Protein AF-0000000071592543 (afdb_homodimer)

Foldseek 3Di:
DDPVVVVVVVVVVVVVVVVVVVVVVVVCCVVCCCVLVVVVPVPPWDKAWWWFFKAWLVLHTQEIETAIWTADPVRDIDHDPPDDFHALVVVCVRCLVVLVLDDQDAHAYEYEHEQCNQLDPCNLVSLVVVPVSNPPYAYEYEYEQVPHDPDDDLVSNLVSLVVSVVVVYAYEYPAQAQAVVSVVRCVSPLLSHAEYEYEVVRADDPDPVDDTNHHPLNVLVSCVVSNHQYEYEADDDDVSSVVCVVSVRTMYYHVVSHDTDRSVPVVVVVVVVD/DDPVVVVVVVVVVVVVVVVVVVVVVVVVCVVVCCVQVVVVPVPPWDKAWWWFFKAWLVLHTQEIETAIWTADPVRDIDHDPPDDFHALVVVCVRCLVVLVLDDQDAHAYEYEHEQCNQLDPCNLVSLVVVPVSNPPYAYEYEYEQVPHDPDHDLVSNLVSLVVSVVVVYAYEYPAQAQAVVSVVRCVSPLLSHAEYEYEVVRADDPDPVDDTNHHPLNVLVSCVVSNHQYEYEADDDDVSSVVCVVSVRTMYYHVVSHDTDRSVPVVVVVVVVD

Organism: Lactiplantibacillus plantarum (strain ATCC BAA-793 / NCIMB 8826 / WCFS1) (NCBI:txid220668)

InterPro domains:
  IPR001633 EAL domain [PF00563] (40-260)
  IPR001633 EAL domain [PS50883] (29-274)
  IPR001633 EAL domain [SM00052] (28-265)
  IPR035919 EAL domain superfamily [G3DSA:3.20.20.450] (32-262)
  IPR035919 EAL domain superfamily [SSF141868] (46-265)

Solvent-accessible surface area (backbone atoms only — not comparable to full-atom values): 29756 Å² total; per-residue (Å²): 132,56,73,66,58,52,50,54,50,50,49,50,49,50,48,50,50,49,52,51,49,51,49,50,50,49,49,50,49,49,50,46,44,48,56,53,41,41,65,67,60,57,68,77,65,52,64,43,50,24,38,29,60,26,22,37,79,84,64,49,76,52,29,33,35,51,39,69,27,25,51,43,94,85,66,47,73,40,73,57,64,96,63,72,84,67,52,64,68,57,50,50,60,48,40,51,63,46,48,71,41,51,79,94,48,78,32,35,40,32,39,72,49,51,67,72,45,52,59,34,86,59,30,61,56,51,51,54,50,49,46,69,60,42,64,65,28,42,43,28,42,29,34,50,67,91,75,50,65,93,76,72,63,62,66,59,43,50,50,46,51,53,56,43,36,72,76,61,40,40,34,28,41,37,71,40,56,25,46,64,65,46,52,65,68,41,59,90,44,52,89,69,35,44,32,41,30,35,35,40,73,53,69,58,71,90,47,88,86,61,77,56,38,39,53,68,49,27,55,52,49,53,23,59,76,58,68,25,48,54,30,45,30,60,30,66,50,66,68,49,49,49,50,33,56,76,69,67,47,46,34,38,28,25,60,67,81,38,62,71,37,50,42,76,61,52,66,57,53,64,59,62,80,94,132,56,72,66,58,51,50,53,48,49,49,50,50,50,47,50,51,48,51,51,49,51,50,50,51,49,49,49,49,48,50,46,45,47,56,53,41,42,64,68,61,56,68,75,65,50,66,44,50,26,38,27,59,26,22,37,80,84,64,48,76,52,28,35,35,50,40,68,27,25,51,45,95,87,67,47,75,40,73,56,65,96,63,74,84,68,54,63,68,56,50,50,59,48,41,52,63,45,49,71,40,50,80,93,47,77,31,36,40,32,40,73,49,50,67,73,44,51,60,34,87,59,31,62,55,49,50,54,52,49,46,69,61,41,64,64,29,41,44,30,40,29,33,51,66,91,74,48,66,94,75,72,62,63,67,59,43,50,48,45,51,54,56,41,35,71,77,60,41,40,36,27,41,39,70,41,57,24,44,65,63,47,52,67,68,41,59,91,43,53,90,70,36,44,30,40,29,35,35,40,74,53,68,59,71,89,47,86,85,60,78,56,37,38,53,70,49,28,54,52,50,54,22,59,77,58,68,26,47,53,29,43,28,61,31,65,48,68,68,50,50,50,50,33,56,76,70,65,46,48,34,38,28,24,62,67,81,40,62,71,37,52,43,76,61,50,65,57,53,62,60,61,80,96

Nearest PDB structures (foldseek):
  4kie-assembly1_A  TM=7.620E-01  e=1.422E-13  Escherichia coli K-12
  5mfu-assembly1_A  TM=6.963E-01  e=1.934E-13  Pseudomonas aeruginosa
  4rnh-assembly1_A-2  TM=7.567E-01  e=3.938E-12  Pseudomonas aeruginosa PAO1
  5mkg-assembly2_B  TM=6.985E-01  e=1.565E-12  Pseudomonas aeruginosa
  2r6o-assembly1_B  TM=6.914E-01  e=4.333E-11  Thiobacillus denitrificans ATCC 25259

Secondary structure (DSSP, 8-state):
--HHHHHHHHHHHHHHHHHHHHHHHHHHHHHHHHHHHHHHH-TTS-EEEEEEEEE-TTS-EEEEEEEEEEE-TTS-EEPPPSPPPPPHHHHHHHHHHHHHTS--SS-EEEEE--HHHHHSTTHHHHHHHHHHHHTTSEEEEEE-GGG--SS--HHHHHHHHHHHHHTT-EEEEEEE-SSHHHHHHHGGGGGG-SEEEEEGGGT--SSTTPPPSS-HHHHHHHHHHTT-EEEEE---SHHHHHHHHHTT--EE-STTT---B-HHHHHHHHHH--/--HHHHHHHHHHHHHHHHHHHHHHHHHHHHHHHHHHHHHHH-TTS-EEEEEEEEE-TTS-EEEEEEEEEEE-TTS-EEPPPS-----HHHHHHHHHHHHHTS--SS-EEEEE--HHHHHSTTHHHHHHHHHHHHTTSEEEEEE-GGG--SS--HHHHHHHHHHHHHTT-EEEEEEE-SSHHHHHHHGGGGGG-SEEEEEGGGT--SSTTPPPSS-HHHHHHHHHHTT-EEEEE---SHHHHHHHHHTT--EE-STTT---B-HHHHHHHHHH--

Radius of gyration: 33.09 Å; Cα contacts (8 Å, |Δi|>4): 807; chains: 2; bounding box: 71×94×98 Å

pLDDT: mean 87.19, std 15.17, range [35.09, 98.81]

Sequence (548 aa):
MSLAQLEIGLLWLTGSIAVIFILTIGTYYWYSRKRSNNYLENDDFNLRYFIQKQVDFRGRTTGYECLLRQQNTDGSWSLPPQLDSLPLQRVIFLLEDTFKALPDEAITLSINLEYEQIISPEFRYFVRWAIANIEPMHLAIEYTPQYQPRRINKRLFRRRIREARGYGMQFGIDNVGASLANLKNIQWLLKDIDTLKCSMRSFRKEDPSVWLDLNLQFWNQLSKENNIDLILMGIENEADEQLAEQLQISIRQGYLFGHPINPQQSTTKENHDAMSLAQLEIGLLWLTGSIAVIFILTIGTYYWYSRKRSNNYLENDDFNLRYFIQKQVDFRGRTTGYECLLRQQNTDGSWSLPPQLDSLPLQRVIFLLEDTFKALPDEAITLSINLEYEQIISPEFRYFVRWAIANIEPMHLAIEYTPQYQPRRINKRLFRRRIREARGYGMQFGIDNVGASLANLKNIQWLLKDIDTLKCSMRSFRKEDPSVWLDLNLQFWNQLSKENNIDLILMGIENEADEQLAEQLQISIRQGYLFGHPINPQQSTTKENHDA

Structure (mmCIF, N/CA/C/O backbone):
data_AF-0000000071592543-model_v1
#
loop_
_entity.id
_entity.type
_entity.pdbx_description
1 polymer 'Diguanylate cyclase/phosphodiesterase, EAL domain'
#
loop_
_atom_site.group_PDB
_atom_site.id
_atom_site.type_symbol
_atom_site.label_atom_id
_atom_site.label_alt_id
_atom_site.label_comp_id
_atom_site.label_asym_id
_atom_site.label_entity_id
_atom_site.label_seq_id
_atom_site.pdbx_PDB_ins_code
_atom_site.Cartn_x
_atom_site.Cartn_y
_atom_site.Cartn_z
_atom_site.occupancy
_atom_site.B_iso_or_equiv
_atom_site.auth_seq_id
_atom_site.auth_comp_id
_atom_site.auth_asym_id
_atom_site.auth_atom_id
_atom_site.pdbx_PDB_model_num
ATOM 1 N N . MET A 1 1 ? 34.406 -14.797 55.969 1 56.31 1 MET A N 1
ATOM 2 C CA . MET A 1 1 ? 33.844 -13.445 55.906 1 56.31 1 MET A CA 1
ATOM 3 C C . MET A 1 1 ? 32.594 -13.328 56.781 1 56.31 1 MET A C 1
ATOM 5 O O . MET A 1 1 ? 31.656 -14.117 56.625 1 56.31 1 MET A O 1
ATOM 9 N N . SER A 1 2 ? 32.625 -12.641 57.875 1 66.94 2 SER A N 1
ATOM 10 C CA . SER A 1 2 ? 31.547 -12.648 58.875 1 66.94 2 SER A CA 1
ATOM 11 C C . SER A 1 2 ? 30.312 -11.914 58.344 1 66.94 2 SER A C 1
ATOM 13 O O . SER A 1 2 ? 30.406 -11.102 57.438 1 66.94 2 SER A O 1
ATOM 15 N N . LEU A 1 3 ? 29.203 -12.328 58.781 1 74.31 3 LEU A N 1
ATOM 16 C CA . LEU A 1 3 ? 27.891 -11.789 58.438 1 74.31 3 LEU A CA 1
ATOM 17 C C . LEU A 1 3 ? 27.875 -10.273 58.594 1 74.31 3 LEU A C 1
ATOM 19 O O . LEU A 1 3 ? 27.266 -9.57 57.781 1 74.31 3 LEU A O 1
ATOM 23 N N . ALA A 1 4 ? 28.688 -9.75 59.469 1 75.94 4 ALA A N 1
ATOM 24 C CA . ALA A 1 4 ? 28.734 -8.32 59.75 1 75.94 4 ALA A CA 1
ATOM 25 C C . ALA A 1 4 ? 29.516 -7.578 58.656 1 75.94 4 ALA A C 1
ATOM 27 O O . ALA A 1 4 ? 29.109 -6.484 58.25 1 75.94 4 ALA A O 1
ATOM 28 N N . GLN A 1 5 ? 30.5 -8.203 58.125 1 77.5 5 GLN A N 1
ATOM 29 C CA . GLN A 1 5 ? 31.281 -7.621 57.031 1 77.5 5 GLN A CA 1
ATOM 30 C C . GLN A 1 5 ? 30.484 -7.582 55.75 1 77.5 5 GLN A C 1
ATOM 32 O O . GLN A 1 5 ? 30.562 -6.609 55 1 77.5 5 GLN A O 1
ATOM 37 N N . LEU A 1 6 ? 29.641 -8.523 55.594 1 76.62 6 LEU A N 1
ATOM 38 C CA . LEU A 1 6 ? 28.781 -8.602 54.406 1 76.62 6 LEU A CA 1
ATOM 39 C C . LEU A 1 6 ? 27.719 -7.512 54.438 1 76.62 6 LEU A C 1
ATOM 41 O O . LEU A 1 6 ? 27.406 -6.902 53.438 1 76.62 6 LEU A O 1
ATOM 45 N N . GLU A 1 7 ? 27.328 -7.312 55.75 1 74.75 7 GLU A N 1
ATOM 46 C CA . GLU A 1 7 ? 26.297 -6.293 55.938 1 74.75 7 GLU A CA 1
ATOM 47 C C . GLU A 1 7 ? 26.844 -4.898 55.625 1 74.75 7 GLU A C 1
ATOM 49 O O . GLU A 1 7 ? 26.188 -4.098 54.969 1 74.75 7 GLU A O 1
ATOM 54 N N . ILE A 1 8 ? 28 -4.652 56.031 1 77.38 8 ILE A N 1
ATOM 55 C CA . ILE A 1 8 ? 28.625 -3.35 55.844 1 77.38 8 ILE A CA 1
ATOM 56 C C . ILE A 1 8 ? 28.984 -3.178 54.344 1 77.38 8 ILE A C 1
ATOM 58 O O . ILE A 1 8 ? 28.812 -2.1 53.781 1 77.38 8 ILE A O 1
ATOM 62 N N . GLY A 1 9 ? 29.344 -4.27 53.719 1 78.81 9 GLY A N 1
ATOM 63 C CA . GLY A 1 9 ? 29.625 -4.254 52.312 1 78.81 9 GLY A CA 1
ATOM 64 C C . GLY A 1 9 ? 28.406 -3.961 51.469 1 78.81 9 GLY A C 1
ATOM 65 O O . GLY A 1 9 ? 28.469 -3.18 50.5 1 78.81 9 GLY A O 1
ATOM 66 N N . LEU A 1 10 ? 27.328 -4.527 51.969 1 77.44 10 LEU A N 1
ATOM 67 C CA . LEU A 1 10 ? 26.078 -4.344 51.281 1 77.44 10 LEU A CA 1
ATOM 68 C C . LEU A 1 10 ? 25.562 -2.92 51.438 1 77.44 10 LEU A C 1
ATOM 70 O O . LEU A 1 10 ? 25 -2.344 50.5 1 77.44 10 LEU A O 1
ATOM 74 N N . LEU A 1 11 ? 25.875 -2.371 52.594 1 75.62 11 LEU A N 1
ATOM 75 C CA . LEU A 1 11 ? 25.453 -0.997 52.844 1 75.62 11 LEU A CA 1
ATOM 76 C C . LEU A 1 11 ? 26.25 -0.015 52 1 75.62 11 LEU A C 1
ATOM 78 O O . LEU A 1 11 ? 25.688 0.936 51.438 1 75.62 11 LEU A O 1
ATOM 82 N N . TRP A 1 12 ? 27.531 -0.325 51.844 1 80.62 12 TRP A N 1
ATOM 83 C CA . TRP A 1 12 ? 28.375 0.53 51.031 1 80.62 12 TRP A CA 1
ATOM 84 C C . TRP A 1 12 ? 28 0.392 49.562 1 80.62 12 TRP A C 1
ATOM 86 O O . TRP A 1 12 ? 27.984 1.381 48.812 1 80.62 12 TRP A O 1
ATOM 96 N N . LEU A 1 13 ? 27.609 -0.84 49.156 1 78.5 13 LEU A N 1
ATOM 97 C CA . LEU A 1 13 ? 27.203 -1.074 47.781 1 78.5 13 LEU A CA 1
ATOM 98 C C . LEU A 1 13 ? 25.891 -0.349 47.5 1 78.5 13 LEU A C 1
ATOM 100 O O . LEU A 1 13 ? 25.75 0.268 46.438 1 78.5 13 LEU A O 1
ATOM 104 N N . THR A 1 14 ? 25.062 -0.427 48.531 1 76.62 14 THR A N 1
ATOM 105 C CA . THR A 1 14 ? 23.781 0.266 48.375 1 76.62 14 THR A CA 1
ATOM 106 C C . THR A 1 14 ? 23.984 1.777 48.312 1 76.62 14 THR A C 1
ATOM 108 O O . THR A 1 14 ? 23.359 2.475 47.531 1 76.62 14 THR A O 1
ATOM 111 N N . GLY A 1 15 ? 24.906 2.215 49.156 1 78.5 15 GLY A N 1
ATOM 112 C CA . GLY A 1 15 ? 25.234 3.633 49.156 1 78.5 15 GLY A CA 1
ATOM 113 C C . GLY A 1 15 ? 25.844 4.113 47.844 1 78.5 15 GLY A C 1
ATOM 114 O O . GLY A 1 15 ? 25.469 5.164 47.312 1 78.5 15 GLY A O 1
ATOM 115 N N . SER A 1 16 ? 26.688 3.293 47.312 1 80.75 16 SER A N 1
ATOM 116 C CA . SER A 1 16 ? 27.359 3.645 46.062 1 80.75 16 SER A CA 1
ATOM 117 C C . SER A 1 16 ? 26.375 3.633 44.906 1 80.75 16 SER A C 1
ATOM 119 O O . SER A 1 16 ? 26.422 4.508 44.031 1 80.75 16 SER A O 1
ATOM 121 N N . ILE A 1 17 ? 25.453 2.684 44.969 1 79.31 17 ILE A N 1
ATOM 122 C CA . ILE A 1 17 ? 24.453 2.596 43.906 1 79.31 17 ILE A CA 1
ATOM 123 C C . ILE A 1 17 ? 23.516 3.799 43.969 1 79.31 17 ILE A C 1
ATOM 125 O O . ILE A 1 17 ? 23.156 4.383 42.938 1 79.31 17 ILE A O 1
ATOM 129 N N . ALA A 1 18 ? 23.234 4.199 45.25 1 76.56 18 ALA A N 1
ATOM 130 C CA . ALA A 1 18 ? 22.375 5.352 45.469 1 76.56 18 ALA A CA 1
ATOM 131 C C . ALA A 1 18 ? 23.031 6.637 44.969 1 76.56 18 ALA A C 1
ATOM 133 O O . ALA A 1 18 ? 22.391 7.457 44.312 1 76.56 18 ALA A O 1
ATOM 134 N N . VAL A 1 19 ? 24.312 6.75 45.219 1 79 19 VAL A N 1
ATOM 135 C CA . VAL A 1 19 ? 25.062 7.93 44.781 1 79 19 VAL A CA 1
ATOM 136 C C . VAL A 1 19 ? 25.156 7.949 43.25 1 79 19 VAL A C 1
ATOM 138 O O . VAL A 1 19 ? 24.953 8.992 42.625 1 79 19 VAL A O 1
ATOM 141 N N . ILE A 1 20 ? 25.359 6.812 42.688 1 78.81 20 ILE A N 1
ATOM 142 C CA . ILE A 1 20 ? 25.438 6.711 41.219 1 78.81 20 ILE A CA 1
ATOM 143 C C . ILE A 1 20 ? 24.078 7.043 40.594 1 78.81 20 ILE A C 1
ATOM 145 O O . ILE A 1 20 ? 24.016 7.758 39.594 1 78.81 20 ILE A O 1
ATOM 149 N N . PHE A 1 21 ? 23.031 6.602 41.281 1 77.56 21 PHE A N 1
ATOM 150 C CA . PHE A 1 21 ? 21.672 6.875 40.812 1 77.56 21 PHE A CA 1
ATOM 151 C C . PHE A 1 21 ? 21.359 8.367 40.906 1 77.56 21 PHE A C 1
ATOM 153 O O . PHE A 1 21 ? 20.797 8.945 39.969 1 77.56 21 PHE A O 1
ATOM 160 N N . ILE A 1 22 ? 21.75 8.953 41.938 1 77.25 22 ILE A N 1
ATOM 161 C CA . ILE A 1 22 ? 21.5 10.375 42.156 1 77.25 22 ILE A CA 1
ATOM 162 C C . ILE A 1 22 ? 22.328 11.203 41.188 1 77.25 22 ILE A C 1
ATOM 164 O O . ILE A 1 22 ? 21.828 12.164 40.594 1 77.25 22 ILE A O 1
ATOM 168 N N . LEU A 1 23 ? 23.469 10.781 40.875 1 76.81 23 LEU A N 1
ATOM 169 C CA . LEU A 1 23 ? 24.328 11.484 39.938 1 76.81 23 LEU A CA 1
ATOM 170 C C . LEU A 1 23 ? 23.797 11.344 38.5 1 76.81 23 LEU A C 1
ATOM 172 O O . LEU A 1 23 ? 23.828 12.305 37.75 1 76.81 23 LEU A O 1
ATOM 176 N N . THR A 1 24 ? 23.266 10.18 38.219 1 76.81 24 THR A N 1
ATOM 177 C CA . THR A 1 24 ? 22.703 9.969 36.906 1 76.81 24 THR A CA 1
ATOM 178 C C . THR A 1 24 ? 21.438 10.805 36.719 1 76.81 24 THR A C 1
ATOM 180 O O . THR A 1 24 ? 21.234 11.398 35.656 1 76.81 24 THR A O 1
ATOM 183 N N . ILE A 1 25 ? 20.625 10.883 37.688 1 72.19 25 ILE A N 1
ATOM 184 C CA . ILE A 1 25 ? 19.422 11.695 37.656 1 72.19 25 ILE A CA 1
ATOM 185 C C . ILE A 1 25 ? 19.797 13.172 37.562 1 72.19 25 ILE A C 1
ATOM 187 O O . ILE A 1 25 ? 19.203 13.914 36.75 1 72.19 25 ILE A O 1
ATOM 191 N N . GLY A 1 26 ? 20.703 13.609 38.25 1 70.25 26 GLY A N 1
ATOM 192 C CA . GLY A 1 26 ? 21.172 14.992 38.219 1 70.25 26 GLY A CA 1
ATOM 193 C C . GLY A 1 26 ? 21.75 15.383 36.875 1 70.25 26 GLY A C 1
ATOM 194 O O . GLY A 1 26 ? 21.438 16.453 36.344 1 70.25 26 GLY A O 1
ATOM 195 N N . THR A 1 27 ? 22.516 14.508 36.344 1 70.25 27 THR A N 1
ATOM 196 C CA . THR A 1 27 ? 23.109 14.773 35.031 1 70.25 27 THR A CA 1
ATOM 197 C C . THR A 1 27 ? 22.047 14.789 33.938 1 70.25 27 THR A C 1
ATOM 199 O O . THR A 1 27 ? 22.078 15.633 33.031 1 70.25 27 THR A O 1
ATOM 202 N N . TYR A 1 28 ? 21.156 13.859 34.031 1 63.88 28 TYR A N 1
ATOM 203 C CA . TYR A 1 28 ? 20.062 13.82 33.094 1 63.88 28 TYR A CA 1
ATOM 204 C C . TYR A 1 28 ? 19.188 15.07 33.188 1 63.88 28 TYR A C 1
ATOM 206 O O . TYR A 1 28 ? 18.797 15.656 32.188 1 63.88 28 TYR A O 1
ATOM 214 N N . TYR A 1 29 ? 18.859 15.406 34.406 1 59.34 29 TYR A N 1
ATOM 215 C CA . TYR A 1 29 ? 18.109 16.625 34.688 1 59.34 29 TYR A CA 1
ATOM 216 C C . TYR A 1 29 ? 18.859 17.859 34.188 1 59.34 29 TYR A C 1
ATOM 218 O O . TYR A 1 29 ? 18.281 18.734 33.562 1 59.34 29 TYR A O 1
ATOM 226 N N . TRP A 1 30 ? 20.094 17.906 34.5 1 57.22 30 TRP A N 1
ATOM 227 C CA . TRP A 1 30 ? 20.938 19.031 34.062 1 57.22 30 TRP A CA 1
ATOM 228 C C . TRP A 1 30 ? 21.047 19.062 32.562 1 57.22 30 TRP A C 1
ATOM 230 O O . TRP A 1 30 ? 20.922 20.125 31.938 1 57.22 30 TRP A O 1
ATOM 240 N N . TYR A 1 31 ? 21.25 17.953 32 1 55.41 31 TYR A N 1
ATOM 241 C CA . TYR A 1 31 ? 21.328 17.844 30.547 1 55.41 31 TYR A CA 1
ATOM 242 C C . TYR A 1 31 ? 19.984 18.156 29.906 1 55.41 31 TYR A C 1
ATOM 244 O O . TYR A 1 31 ? 19.938 18.859 28.891 1 55.41 31 TYR A O 1
ATOM 252 N N . SER A 1 32 ? 18.938 17.672 30.531 1 51.47 32 SER A N 1
ATOM 253 C CA . SER A 1 32 ? 17.594 17.953 30.031 1 51.47 32 SER A CA 1
ATOM 254 C C . SER A 1 32 ? 17.25 19.438 30.172 1 51.47 32 SER A C 1
ATOM 256 O O . SER A 1 32 ? 16.688 20.031 29.266 1 51.47 32 SER A O 1
ATOM 258 N N . ARG A 1 33 ? 17.531 19.922 31.312 1 49.75 33 ARG A N 1
ATOM 259 C CA . ARG A 1 33 ? 17.266 21.344 31.547 1 49.75 33 ARG A CA 1
ATOM 260 C C . ARG A 1 33 ? 18.156 22.219 30.672 1 49.75 33 ARG A C 1
ATOM 262 O O . ARG A 1 33 ? 17.719 23.234 30.141 1 49.75 33 ARG A O 1
ATOM 269 N N . LYS A 1 34 ? 19.359 21.891 30.578 1 46.66 34 LYS A N 1
ATOM 270 C CA . LYS A 1 34 ? 20.25 22.641 29.688 1 46.66 34 LYS A CA 1
ATOM 271 C C . LYS A 1 34 ? 19.797 22.516 28.234 1 46.66 34 LYS A C 1
ATOM 273 O O . LYS A 1 34 ? 19.828 23.484 27.469 1 46.66 34 LYS A O 1
ATOM 278 N N . ARG A 1 35 ? 19.438 21.375 27.922 1 44.69 35 ARG A N 1
ATOM 279 C CA . ARG A 1 35 ? 18.922 21.203 26.578 1 44.69 35 ARG A CA 1
ATOM 280 C C . ARG A 1 35 ? 17.578 21.906 26.406 1 44.69 35 ARG A C 1
ATOM 282 O O . ARG A 1 35 ? 17.312 22.484 25.359 1 44.69 35 ARG A O 1
ATOM 289 N N . SER A 1 36 ? 16.75 21.719 27.422 1 45.38 36 SER A N 1
ATOM 290 C CA . SER A 1 36 ? 15.477 22.438 27.406 1 45.38 36 SER A CA 1
ATOM 291 C C . SER A 1 36 ? 15.688 23.938 27.5 1 45.38 36 SER A C 1
ATOM 293 O O . SER A 1 36 ? 15.047 24.703 26.766 1 45.38 36 SER A O 1
ATOM 295 N N . ASN A 1 37 ? 16.562 24.344 28.422 1 44.31 37 ASN A N 1
ATOM 296 C CA . ASN A 1 37 ? 16.828 25.766 28.641 1 44.31 37 ASN A CA 1
ATOM 297 C C . ASN A 1 37 ? 17.641 26.359 27.5 1 44.31 37 ASN A C 1
ATOM 299 O O . ASN A 1 37 ? 17.516 27.547 27.219 1 44.31 37 ASN A O 1
ATOM 303 N N . ASN A 1 38 ? 18.469 25.578 26.969 1 44.16 38 ASN A N 1
ATOM 304 C CA . ASN A 1 38 ? 19.266 26.172 25.891 1 44.16 38 ASN A CA 1
ATOM 305 C C . ASN A 1 38 ? 18.391 26.562 24.703 1 44.16 38 ASN A C 1
ATOM 307 O O . ASN A 1 38 ? 18.672 27.562 24.047 1 44.16 38 ASN A O 1
ATOM 311 N N . TYR A 1 39 ? 17.375 25.859 24.438 1 45.12 39 TYR A N 1
ATOM 312 C CA . TYR A 1 39 ? 16.5 26.297 23.359 1 45.12 39 TYR A CA 1
ATOM 313 C C . TYR A 1 39 ? 15.703 27.531 23.766 1 45.12 39 TYR A C 1
ATOM 315 O O . TYR A 1 39 ? 15.32 28.344 22.922 1 45.12 39 TYR A O 1
ATOM 323 N N . LEU A 1 40 ? 15.375 27.641 25.109 1 44.72 40 LEU A N 1
ATOM 324 C CA . LEU A 1 40 ? 14.727 28.859 25.594 1 44.72 40 LEU A CA 1
ATOM 325 C C . LEU A 1 40 ? 15.703 30.031 25.578 1 44.72 40 LEU A C 1
ATOM 327 O O . LEU A 1 40 ? 15.297 31.172 25.359 1 44.72 40 LEU A O 1
ATOM 331 N N . GLU A 1 41 ? 16.922 29.781 26.062 1 42.56 41 GLU A N 1
ATOM 332 C CA . GLU A 1 41 ? 17.891 30.844 26.25 1 42.56 41 GLU A CA 1
ATOM 333 C C . GLU A 1 41 ? 18.625 31.156 24.953 1 42.56 41 GLU A C 1
ATOM 335 O O . GLU A 1 41 ? 19.297 32.188 24.844 1 42.56 41 GLU A O 1
ATOM 340 N N . ASN A 1 42 ? 18.953 30.156 24.203 1 45.22 42 ASN A N 1
ATOM 341 C CA . ASN A 1 42 ? 19.641 30.672 23.031 1 45.22 42 ASN A CA 1
ATOM 342 C C . ASN A 1 42 ? 18.719 31.531 22.156 1 45.22 42 ASN A C 1
ATOM 344 O O . ASN A 1 42 ? 17.984 31 21.328 1 45.22 42 ASN A O 1
ATOM 348 N N . ASP A 1 43 ? 18.25 32.625 22.625 1 50.03 43 ASP A N 1
ATOM 349 C CA . ASP A 1 43 ? 17.609 33.875 22.203 1 50.03 43 ASP A CA 1
ATOM 350 C C . ASP A 1 43 ? 17.938 34.188 20.75 1 50.03 43 ASP A C 1
ATOM 352 O O . ASP A 1 43 ? 17.5 35.219 20.234 1 50.03 43 ASP A O 1
ATOM 356 N N . ASP A 1 44 ? 18.812 33.531 20.188 1 55.53 44 ASP A N 1
ATOM 357 C CA . ASP A 1 44 ? 19.422 34.125 19 1 55.53 44 ASP A CA 1
ATOM 358 C C . ASP A 1 44 ? 18.547 33.906 17.766 1 55.53 44 ASP A C 1
ATOM 360 O O . ASP A 1 44 ? 18.75 34.562 16.75 1 55.53 44 ASP A O 1
ATOM 364 N N . PHE A 1 45 ? 17.609 32.875 17.812 1 68.88 45 PHE A N 1
ATOM 365 C CA . PHE A 1 45 ? 16.859 32.812 16.562 1 68.88 45 PHE A CA 1
ATOM 366 C C . PHE A 1 45 ? 15.477 33.438 16.75 1 68.88 45 PHE A C 1
ATOM 368 O O . PHE A 1 45 ? 14.781 33.125 17.719 1 68.88 45 PHE A O 1
ATOM 375 N N . ASN A 1 46 ? 15.344 34.5 16.094 1 85.19 46 ASN A N 1
ATOM 376 C CA . ASN A 1 46 ? 14.008 35.094 16.047 1 85.19 46 ASN A CA 1
ATOM 377 C C . ASN A 1 46 ? 13.031 34.188 15.289 1 85.19 46 ASN A C 1
ATOM 379 O O . ASN A 1 46 ? 13.109 34.062 14.062 1 85.19 46 ASN A O 1
ATOM 383 N N . LEU A 1 47 ? 12.258 33.406 16.125 1 90.69 47 LEU A N 1
ATOM 384 C CA . LEU A 1 47 ? 11.273 32.5 15.57 1 90.69 47 LEU A CA 1
ATOM 385 C C . LEU A 1 47 ? 9.859 33.062 15.695 1 90.69 47 LEU A C 1
ATOM 387 O O . LEU A 1 47 ? 9.539 33.719 16.688 1 90.69 47 LEU A O 1
ATOM 391 N N . ARG A 1 48 ? 9.062 32.781 14.656 1 92.25 48 ARG A N 1
ATOM 392 C CA . ARG A 1 48 ? 7.656 33.188 14.672 1 92.25 48 ARG A CA 1
ATOM 393 C C . ARG A 1 48 ? 6.805 32.219 13.852 1 92.25 48 ARG A C 1
ATOM 395 O O . ARG A 1 48 ? 7.273 31.656 12.852 1 92.25 48 ARG A O 1
ATOM 402 N N . TYR A 1 49 ? 5.574 32.125 14.289 1 94.88 49 TYR A N 1
ATOM 403 C CA . TYR A 1 49 ? 4.656 31.312 13.484 1 94.88 49 TYR A CA 1
ATOM 404 C C . TYR A 1 49 ? 3.943 32.156 12.445 1 94.88 49 TYR A C 1
ATOM 406 O O . TYR A 1 49 ? 3.436 33.25 12.766 1 94.88 49 TYR A O 1
ATOM 414 N N . PHE A 1 50 ? 3.986 31.703 11.25 1 95.25 50 PHE A N 1
ATOM 415 C CA . PHE A 1 50 ? 3.125 32.188 10.172 1 95.25 50 PHE A CA 1
ATOM 416 C C . PHE A 1 50 ? 1.919 31.266 10 1 95.25 50 PHE A C 1
ATOM 418 O O . PHE A 1 50 ? 1.86 30.188 10.594 1 95.25 50 PHE A O 1
ATOM 425 N N . ILE A 1 51 ? 0.925 31.766 9.258 1 96.44 51 ILE A N 1
ATOM 426 C CA . ILE A 1 51 ? -0.221 30.922 8.977 1 96.44 51 ILE A CA 1
ATOM 427 C C . ILE A 1 51 ? -0.462 30.859 7.465 1 96.44 51 ILE A C 1
ATOM 429 O O . ILE A 1 51 ? -0.219 31.844 6.754 1 96.44 51 ILE A O 1
ATOM 433 N N . GLN A 1 52 ? -0.894 29.719 7.059 1 96.44 52 GLN A N 1
ATOM 434 C CA . GLN A 1 52 ? -1.269 29.547 5.66 1 96.44 52 GLN A CA 1
ATOM 435 C C . GLN A 1 52 ? -2.65 28.922 5.535 1 96.44 52 GLN A C 1
ATOM 437 O O . GLN A 1 52 ? -2.959 27.953 6.234 1 96.44 52 GLN A O 1
ATOM 442 N N . LYS A 1 53 ? -3.457 29.422 4.699 1 96.88 53 LYS A N 1
ATOM 443 C CA . LYS A 1 53 ? -4.84 28.953 4.602 1 96.88 53 LYS A CA 1
ATOM 444 C C . LYS A 1 53 ? -4.938 27.656 3.811 1 96.88 53 LYS A C 1
ATOM 446 O O . LYS A 1 53 ? -4.145 27.422 2.898 1 96.88 53 LYS A O 1
ATOM 451 N N . GLN A 1 54 ? -5.812 26.844 4.09 1 97.44 54 GLN A N 1
ATOM 452 C CA . GLN A 1 54 ? -6.32 25.688 3.348 1 97.44 54 GLN A CA 1
ATOM 453 C C . GLN A 1 54 ? -7.723 25.953 2.809 1 97.44 54 GLN A C 1
ATOM 455 O O . GLN A 1 54 ? -8.555 26.562 3.492 1 97.44 54 GLN A O 1
ATOM 460 N N . VAL A 1 55 ? -7.938 25.484 1.582 1 97.69 55 VAL A N 1
ATOM 461 C CA . VAL A 1 55 ? -9.211 25.844 0.971 1 97.69 55 VAL A CA 1
ATOM 462 C C . VAL A 1 55 ? -9.898 24.594 0.435 1 97.69 55 VAL A C 1
ATOM 464 O O . VAL A 1 55 ? -9.25 23.578 0.179 1 97.69 55 VAL A O 1
ATOM 467 N N . ASP A 1 56 ? -11.203 24.672 0.315 1 96.81 56 ASP A N 1
ATOM 468 C CA . ASP A 1 56 ? -11.938 23.594 -0.349 1 96.81 56 ASP A CA 1
ATOM 469 C C . ASP A 1 56 ? -11.945 23.781 -1.863 1 96.81 56 ASP A C 1
ATOM 471 O O . ASP A 1 56 ? -11.297 24.703 -2.381 1 96.81 56 ASP A O 1
ATOM 475 N N . PHE A 1 57 ? -12.617 22.906 -2.545 1 92.94 57 PHE A N 1
ATOM 476 C CA . PHE A 1 57 ? -12.594 22.891 -4.004 1 92.94 57 PHE A CA 1
ATOM 477 C C . PHE A 1 57 ? -13.25 24.156 -4.559 1 92.94 57 PHE A C 1
ATOM 479 O O . PHE A 1 57 ? -13.055 24.5 -5.727 1 92.94 57 PHE A O 1
ATOM 486 N N . ARG A 1 58 ? -14 24.906 -3.697 1 93.69 58 ARG A N 1
ATOM 487 C CA . ARG A 1 58 ? -14.648 26.141 -4.117 1 93.69 58 ARG A CA 1
ATOM 488 C C . ARG A 1 58 ? -13.789 27.344 -3.771 1 93.69 58 ARG A C 1
ATOM 490 O O . ARG A 1 58 ? -14.156 28.484 -4.09 1 93.69 58 ARG A O 1
ATOM 497 N N . GLY A 1 59 ? -12.781 27.141 -3.076 1 93.25 59 GLY A N 1
ATOM 498 C CA . GLY A 1 59 ? -11.898 28.234 -2.721 1 93.25 59 GLY A CA 1
ATOM 499 C C . GLY A 1 59 ? -12.188 28.812 -1.348 1 93.25 59 GLY A C 1
ATOM 500 O O . GLY A 1 59 ? -11.586 29.812 -0.95 1 93.25 59 GLY A O 1
ATOM 501 N N . ARG A 1 60 ? -13.086 28.219 -0.655 1 96.06 60 ARG A N 1
ATOM 502 C CA . ARG A 1 60 ? -13.398 28.703 0.687 1 96.06 60 ARG A CA 1
ATOM 503 C C . ARG A 1 60 ? -12.375 28.203 1.701 1 96.06 60 ARG A C 1
ATOM 505 O O . ARG A 1 60 ? -11.977 27.031 1.672 1 96.06 60 ARG A O 1
ATOM 512 N N . THR A 1 61 ? -12.039 29.078 2.611 1 97 61 THR A N 1
ATOM 513 C CA . THR A 1 61 ? -11.062 28.719 3.637 1 97 61 THR A CA 1
ATOM 514 C C . THR A 1 61 ? -11.664 27.734 4.629 1 97 61 THR A C 1
ATOM 516 O O . THR A 1 61 ? -12.734 27.969 5.188 1 97 61 THR A O 1
ATOM 519 N N . THR A 1 62 ? -10.961 26.625 4.805 1 97.19 62 THR A N 1
ATOM 520 C CA . THR A 1 62 ? -11.453 25.594 5.711 1 97.19 62 THR A CA 1
ATOM 521 C C . THR A 1 62 ? -10.547 25.484 6.938 1 97.19 62 THR A C 1
ATOM 523 O O . THR A 1 62 ? -10.93 24.875 7.938 1 97.19 62 THR A O 1
ATOM 526 N N . GLY A 1 63 ? -9.383 26.078 6.848 1 97.5 63 GLY A N 1
ATOM 527 C CA . GLY A 1 63 ? -8.453 26.031 7.973 1 97.5 63 GLY A CA 1
ATOM 528 C C . GLY A 1 63 ? -7.164 26.781 7.711 1 97.5 63 GLY A C 1
ATOM 529 O O . GLY A 1 63 ? -6.941 27.281 6.609 1 97.5 63 GLY A O 1
ATOM 530 N N . TYR A 1 64 ? -6.379 26.875 8.781 1 97.38 64 TYR A N 1
ATOM 531 C CA . TYR A 1 64 ? -5.035 27.438 8.719 1 97.38 64 TYR A CA 1
ATOM 532 C C . TYR A 1 64 ? -4.012 26.469 9.312 1 97.38 64 TYR A C 1
ATOM 534 O O . TYR A 1 64 ? -4.336 25.688 10.211 1 97.38 64 TYR A O 1
ATOM 542 N N . GLU A 1 65 ? -2.896 26.547 8.773 1 97.69 65 GLU A N 1
ATOM 543 C CA . GLU A 1 65 ? -1.763 25.828 9.344 1 97.69 65 GLU A CA 1
ATOM 544 C C . GLU A 1 65 ? -0.722 26.781 9.906 1 97.69 65 GLU A C 1
ATOM 546 O O . GLU A 1 65 ? -0.354 27.766 9.258 1 97.69 65 GLU A O 1
ATOM 551 N N . CYS A 1 66 ? -0.281 26.484 11.102 1 96.44 66 CYS A N 1
ATOM 552 C CA . CYS A 1 66 ? 0.824 27.25 11.672 1 96.44 66 CYS A CA 1
ATOM 553 C C . CYS A 1 66 ? 2.164 26.734 11.156 1 96.44 66 CYS A C 1
ATOM 555 O O . CYS A 1 66 ? 2.451 25.547 11.234 1 96.44 66 CYS A O 1
ATOM 557 N N . LEU A 1 67 ? 2.955 27.656 10.688 1 93.69 67 LEU A N 1
ATOM 558 C CA . LEU A 1 67 ? 4.262 27.328 10.141 1 93.69 67 LEU A CA 1
ATOM 559 C C . LEU A 1 67 ? 5.363 28.141 10.812 1 93.69 67 LEU A C 1
ATOM 561 O O . LEU A 1 67 ? 5.355 29.375 10.75 1 93.69 67 LEU A O 1
ATOM 565 N N . LEU A 1 68 ? 6.305 27.406 11.328 1 92.81 68 LEU A N 1
ATOM 566 C CA . LEU A 1 68 ? 7.398 28.078 12.016 1 92.81 68 LEU A CA 1
ATOM 567 C C . LEU A 1 68 ? 8.383 28.688 11.023 1 92.81 68 LEU A C 1
ATOM 569 O O . LEU A 1 68 ? 8.734 28.047 10.031 1 92.81 68 LEU A O 1
ATOM 573 N N . ARG A 1 69 ? 8.742 29.891 11.297 1 92.25 69 ARG A N 1
ATOM 574 C CA . ARG A 1 69 ? 9.734 30.594 10.484 1 92.25 69 ARG A CA 1
ATOM 575 C C . ARG A 1 69 ? 10.82 31.203 11.359 1 92.25 69 ARG A C 1
ATOM 577 O O . ARG A 1 69 ? 10.594 31.5 12.539 1 92.25 69 ARG A O 1
ATOM 584 N N . GLN A 1 70 ? 11.906 31.344 10.711 1 89.94 70 GLN A N 1
ATOM 585 C CA . GLN A 1 70 ? 13.023 32 11.367 1 89.94 70 GLN A CA 1
ATOM 586 C C . GLN A 1 70 ? 13.422 33.281 10.625 1 89.94 70 GLN A C 1
ATOM 588 O O . GLN A 1 70 ? 13.453 33.312 9.391 1 89.94 70 GLN A O 1
ATOM 593 N N . GLN A 1 71 ? 13.758 34.25 11.414 1 89.38 71 GLN A N 1
ATOM 594 C CA . GLN A 1 71 ? 14.156 35.5 10.805 1 89.38 71 GLN A CA 1
ATOM 595 C C . GLN A 1 71 ? 15.633 35.5 10.414 1 89.38 71 GLN A C 1
ATOM 597 O O . GLN A 1 71 ? 16.484 35.125 11.219 1 89.38 71 GLN A O 1
ATOM 602 N N . ASN A 1 72 ? 15.836 35.938 9.227 1 87.25 72 ASN A N 1
ATOM 603 C CA . ASN A 1 72 ? 17.203 36.062 8.742 1 87.25 72 ASN A CA 1
ATOM 604 C C . ASN A 1 72 ? 17.828 37.406 9.125 1 87.25 72 ASN A C 1
ATOM 606 O O . ASN A 1 72 ? 17.125 38.281 9.617 1 87.25 72 ASN A O 1
ATOM 610 N N . THR A 1 73 ? 19.094 37.5 8.836 1 86.12 73 THR A N 1
ATOM 611 C CA . THR A 1 73 ? 19.828 38.719 9.164 1 86.12 73 THR A CA 1
ATOM 612 C C . THR A 1 73 ? 19.297 39.906 8.367 1 86.12 73 THR A C 1
ATOM 614 O O . THR A 1 73 ? 19.328 41.062 8.844 1 86.12 73 THR A O 1
ATOM 617 N N . ASP A 1 74 ? 18.828 39.562 7.219 1 88.69 74 ASP A N 1
ATOM 618 C CA . ASP A 1 74 ? 18.344 40.656 6.348 1 88.69 74 ASP A CA 1
ATOM 619 C C . ASP A 1 74 ? 16.891 41 6.668 1 88.69 74 ASP A C 1
ATOM 621 O O . ASP A 1 74 ? 16.281 41.812 5.984 1 88.69 74 ASP A O 1
ATOM 625 N N . GLY A 1 75 ? 16.328 40.344 7.633 1 85.44 75 GLY A N 1
ATOM 626 C CA . GLY A 1 75 ? 14.961 40.656 8.047 1 85.44 75 GLY A CA 1
ATOM 627 C C . GLY A 1 75 ? 13.938 39.719 7.41 1 85.44 75 GLY A C 1
ATOM 628 O O . GLY A 1 75 ? 12.781 39.688 7.828 1 85.44 75 GLY A O 1
ATOM 629 N N . SER A 1 76 ? 14.414 39.062 6.445 1 87.19 76 SER A N 1
ATOM 630 C CA . SER A 1 76 ? 13.508 38.125 5.785 1 87.19 76 SER A CA 1
ATOM 631 C C . SER A 1 76 ? 13.266 36.875 6.645 1 87.19 76 SER A C 1
ATOM 633 O O . SER A 1 76 ? 13.969 36.656 7.637 1 87.19 76 SER A O 1
ATOM 635 N N . TRP A 1 77 ? 12.188 36.188 6.301 1 86.75 77 TRP A N 1
ATOM 636 C CA . TRP A 1 77 ? 11.82 35 7.066 1 86.75 77 TRP A CA 1
ATOM 637 C C . TRP A 1 77 ? 11.945 33.75 6.207 1 86.75 77 TRP A C 1
ATOM 639 O O . TRP A 1 77 ? 11.578 33.75 5.031 1 86.75 77 TRP A O 1
ATOM 649 N N . SER A 1 78 ? 12.508 32.719 6.875 1 86.25 78 SER A N 1
ATOM 650 C CA . SER A 1 78 ? 12.656 31.453 6.164 1 86.25 78 SER A CA 1
ATOM 651 C C . SER A 1 78 ? 12.398 30.266 7.09 1 86.25 78 SER A C 1
ATOM 653 O O . SER A 1 78 ? 12.195 30.453 8.297 1 86.25 78 SER A O 1
ATOM 655 N N . LEU A 1 79 ? 12.227 29.062 6.5 1 80.69 79 LEU A N 1
ATOM 656 C CA . LEU A 1 79 ? 12.109 27.859 7.301 1 80.69 79 LEU A CA 1
ATOM 657 C C . LEU A 1 79 ? 13.336 27.672 8.188 1 80.69 79 LEU A C 1
ATOM 659 O O . LEU A 1 79 ? 14.469 27.844 7.738 1 80.69 79 LEU A O 1
ATOM 663 N N . PRO A 1 80 ? 12.93 27.391 9.367 1 82.06 80 PRO A N 1
ATOM 664 C CA . PRO A 1 80 ? 14.086 27.172 10.242 1 82.06 80 PRO A CA 1
ATOM 665 C C . PRO A 1 80 ? 14.875 25.922 9.875 1 82.06 80 PRO A C 1
ATOM 667 O O . PRO A 1 80 ? 14.297 24.922 9.422 1 82.06 80 PRO A O 1
ATOM 670 N N . PRO A 1 81 ? 16.188 26.047 9.938 1 66.62 81 PRO A N 1
ATOM 671 C CA . PRO A 1 81 ? 16.984 24.828 9.742 1 66.62 81 PRO A CA 1
ATOM 672 C C . PRO A 1 81 ? 16.547 23.703 10.664 1 66.62 81 PRO A C 1
ATOM 674 O O . PRO A 1 81 ? 15.703 23.891 11.539 1 66.62 81 PRO A O 1
ATOM 677 N N . GLN A 1 82 ? 17.141 22.547 10.328 1 62.59 82 GLN A N 1
ATOM 678 C CA . GLN A 1 82 ? 16.812 21.406 11.172 1 62.59 82 GLN A CA 1
ATOM 679 C C . GLN A 1 82 ? 16.953 21.75 12.648 1 62.59 82 GLN A C 1
ATOM 681 O O . GLN A 1 82 ? 18.062 21.922 13.148 1 62.59 82 GLN A O 1
ATOM 686 N N . LEU A 1 83 ? 15.867 22.234 13.156 1 59.62 83 LEU A N 1
ATOM 687 C CA . LEU A 1 83 ? 15.836 22.531 14.586 1 59.62 83 LEU A CA 1
ATOM 688 C C . LEU A 1 83 ? 15.539 21.281 15.398 1 59.62 83 LEU A C 1
ATOM 690 O O . LEU A 1 83 ? 14.734 20.438 14.984 1 59.62 83 LEU A O 1
ATOM 694 N N . ASP A 1 84 ? 16.359 21.109 16.359 1 63.53 84 ASP A N 1
ATOM 695 C CA . ASP A 1 84 ? 15.922 20.125 17.328 1 63.53 84 ASP A CA 1
ATOM 696 C C . ASP A 1 84 ? 14.484 20.406 17.781 1 63.53 84 ASP A C 1
ATOM 698 O O . ASP A 1 84 ? 14.008 21.531 17.688 1 63.53 84 ASP A O 1
ATOM 702 N N . SER A 1 85 ? 13.891 19.422 18.219 1 78.12 85 SER A N 1
ATOM 703 C CA . SER A 1 85 ? 12.516 19.562 18.688 1 78.12 85 SER A CA 1
ATOM 704 C C . SER A 1 85 ? 12.414 20.609 19.797 1 78.12 85 SER A C 1
ATOM 706 O O . SER A 1 85 ? 13.109 20.5 20.828 1 78.12 85 SER A O 1
ATOM 708 N N . LEU A 1 86 ? 11.703 21.719 19.609 1 86.38 86 LEU A N 1
ATOM 709 C CA . LEU A 1 86 ? 11.445 22.75 20.609 1 86.38 86 LEU A CA 1
ATOM 710 C C . LEU A 1 86 ? 10.609 22.188 21.75 1 86.38 86 LEU A C 1
ATOM 712 O O . LEU A 1 86 ? 9.656 21.438 21.531 1 86.38 86 LEU A O 1
ATOM 716 N N . PRO A 1 87 ? 11.047 22.562 22.984 1 89.81 87 PRO A N 1
ATOM 717 C CA . PRO A 1 87 ? 10.125 22.203 24.078 1 89.81 87 PRO A CA 1
ATOM 718 C C . PRO A 1 87 ? 8.727 22.797 23.875 1 89.81 87 PRO A C 1
ATOM 720 O O . PRO A 1 87 ? 8.586 23.891 23.328 1 89.81 87 PRO A O 1
ATOM 723 N N . LEU A 1 88 ? 7.762 22.078 24.359 1 95.25 88 LEU A N 1
ATOM 724 C CA . LEU A 1 88 ? 6.375 22.484 24.172 1 95.25 88 LEU A CA 1
ATOM 725 C C . LEU A 1 88 ? 6.121 23.844 24.828 1 95.25 88 LEU A C 1
ATOM 727 O O . LEU A 1 88 ? 5.324 24.641 24.328 1 95.25 88 LEU A O 1
ATOM 731 N N . GLN A 1 89 ? 6.816 24.109 25.875 1 92.69 89 GLN A N 1
ATOM 732 C CA . GLN A 1 89 ? 6.664 25.406 26.516 1 92.69 89 GLN A CA 1
ATOM 733 C C . GLN A 1 89 ? 7.078 26.531 25.578 1 92.69 89 GLN A C 1
ATOM 735 O O . GLN A 1 89 ? 6.434 27.594 25.547 1 92.69 89 GLN A O 1
ATOM 740 N N . ARG A 1 90 ? 8.117 26.312 24.906 1 90.94 90 ARG A N 1
ATOM 741 C CA . ARG A 1 90 ? 8.562 27.312 23.922 1 90.94 90 ARG A CA 1
ATOM 742 C C . ARG A 1 90 ? 7.555 27.438 22.781 1 90.94 90 ARG A C 1
ATOM 744 O O . ARG A 1 90 ? 7.309 28.531 22.281 1 90.94 90 ARG A O 1
ATOM 751 N N . VAL A 1 91 ? 7.004 26.406 22.391 1 94.81 91 VAL A N 1
ATOM 752 C CA . VAL A 1 91 ? 5.988 26.406 21.344 1 94.81 91 VAL A CA 1
ATOM 753 C C . VAL A 1 91 ? 4.789 27.25 21.797 1 94.81 91 VAL A C 1
ATOM 755 O O . VAL A 1 91 ? 4.273 28.062 21.031 1 94.81 91 VAL A O 1
ATOM 758 N N . ILE A 1 92 ? 4.43 27.016 23.031 1 95.75 92 ILE A N 1
ATOM 759 C CA . ILE A 1 92 ? 3.32 27.781 23.609 1 95.75 92 ILE A CA 1
ATOM 760 C C . ILE A 1 92 ? 3.627 29.266 23.547 1 95.75 92 ILE A C 1
ATOM 762 O O . ILE A 1 92 ? 2.797 30.062 23.109 1 95.75 92 ILE A O 1
ATOM 766 N N . PHE A 1 93 ? 4.809 29.562 23.891 1 93 93 PHE A N 1
ATOM 767 C CA . PHE A 1 93 ? 5.238 30.953 23.906 1 93 93 PHE A CA 1
ATOM 768 C C . PHE A 1 93 ? 5.145 31.562 22.5 1 93 93 PHE A C 1
ATOM 770 O O . PHE A 1 93 ? 4.629 32.656 22.344 1 93 93 PHE A O 1
ATOM 777 N N . LEU A 1 94 ? 5.578 30.875 21.594 1 92.81 94 LEU A N 1
ATOM 778 C CA . LEU A 1 94 ? 5.617 31.359 20.219 1 92.81 94 LEU A CA 1
ATOM 779 C C . LEU A 1 94 ? 4.211 31.453 19.641 1 92.81 94 LEU A C 1
ATOM 781 O O . LEU A 1 94 ? 3.936 32.312 18.797 1 92.81 94 LEU A O 1
ATOM 785 N N . LEU A 1 95 ? 3.287 30.625 20.141 1 96.56 95 LEU A N 1
ATOM 786 C CA . LEU A 1 95 ? 1.949 30.547 19.562 1 96.56 95 LEU A CA 1
ATOM 787 C C . LEU A 1 95 ? 1.023 31.578 20.172 1 96.56 95 LEU A C 1
ATOM 789 O O . LEU A 1 95 ? -0.003 31.938 19.594 1 96.56 95 LEU A O 1
ATOM 793 N N . GLU A 1 96 ? 1.326 32.031 21.297 1 94.44 96 GLU A N 1
ATOM 794 C CA . GLU A 1 96 ? 0.448 32.938 22.031 1 94.44 96 GLU A CA 1
ATOM 795 C C . GLU A 1 96 ? 0.086 34.156 21.172 1 94.44 96 GLU A C 1
ATOM 797 O O . GLU A 1 96 ? -1.094 34.469 21 1 94.44 96 GLU A O 1
ATOM 802 N N . ASP A 1 97 ? 1.113 34.781 20.625 1 89.94 97 ASP A N 1
ATOM 803 C CA . ASP A 1 97 ? 0.863 35.969 19.812 1 89.94 97 ASP A CA 1
ATOM 804 C C . ASP A 1 97 ? 0.128 35.625 18.531 1 89.94 97 ASP A C 1
ATOM 806 O O . ASP A 1 97 ? -0.727 36.375 18.062 1 89.94 97 ASP A O 1
ATOM 810 N N . THR A 1 98 ? 0.483 34.562 17.969 1 93.88 98 THR A N 1
ATOM 811 C CA . THR A 1 98 ? -0.186 34.125 16.766 1 93.88 98 THR A CA 1
ATOM 812 C C . THR A 1 98 ? -1.671 33.875 17.016 1 93.88 98 THR A C 1
ATOM 814 O O . THR A 1 98 ? -2.518 34.281 16.219 1 93.88 98 THR A O 1
ATOM 817 N N . PHE A 1 99 ? -2.014 33.281 18.141 1 96 99 PHE A N 1
ATOM 818 C CA . PHE A 1 99 ? -3.391 32.938 18.484 1 96 99 PHE A CA 1
ATOM 819 C C . PHE A 1 99 ? -4.238 34.188 18.609 1 96 99 PHE A C 1
ATOM 821 O O . PHE A 1 99 ? -5.406 34.219 18.219 1 96 99 PHE A O 1
ATOM 828 N N . LYS A 1 100 ? -3.613 35.219 19.047 1 93 100 LYS A N 1
ATOM 829 C CA . LYS A 1 100 ? -4.328 36.5 19.234 1 93 100 LYS A CA 1
ATOM 830 C C . LYS A 1 100 ? -4.707 37.125 17.891 1 93 100 LYS A C 1
ATOM 832 O O . LYS A 1 100 ? -5.664 37.875 17.812 1 93 100 LYS A O 1
ATOM 837 N N . ALA A 1 101 ? -3.998 36.812 16.922 1 93.06 101 ALA A N 1
ATOM 838 C CA . ALA A 1 101 ? -4.164 37.469 15.625 1 93.06 101 ALA A CA 1
ATOM 839 C C . ALA A 1 101 ? -4.961 36.594 14.664 1 93.06 101 ALA A C 1
ATOM 841 O O . ALA A 1 101 ? -5.125 36.906 13.492 1 93.06 101 ALA A O 1
ATOM 842 N N . LEU A 1 102 ? -5.48 35.5 15.125 1 93 102 LEU A N 1
ATOM 843 C CA . LEU A 1 102 ? -6.203 34.562 14.273 1 93 102 LEU A CA 1
ATOM 844 C C . LEU A 1 102 ? -7.594 35.094 13.938 1 93 102 LEU A C 1
ATOM 846 O O . LEU A 1 102 ? -8.188 35.844 14.727 1 93 102 LEU A O 1
ATOM 850 N N . PRO A 1 103 ? -8.109 34.656 12.805 1 89.25 103 PRO A N 1
ATOM 851 C CA . PRO A 1 103 ? -9.508 35 12.523 1 89.25 103 PRO A CA 1
ATOM 852 C C . PRO A 1 103 ? -10.477 34.312 13.484 1 89.25 103 PRO A C 1
ATOM 854 O O . PRO A 1 103 ? -10.188 33.25 14.016 1 89.25 103 PRO A O 1
ATOM 857 N N . ASP A 1 104 ? -11.688 35 13.609 1 90.69 104 ASP A N 1
ATOM 858 C CA . ASP A 1 104 ? -12.727 34.469 14.484 1 90.69 104 ASP A CA 1
ATOM 859 C C . ASP A 1 104 ? -13.711 33.594 13.703 1 90.69 104 ASP A C 1
ATOM 861 O O . ASP A 1 104 ? -14.859 34 13.484 1 90.69 104 ASP A O 1
ATOM 865 N N . GLU A 1 105 ? -13.305 32.531 13.227 1 93.44 105 GLU A N 1
ATOM 866 C CA . GLU A 1 105 ? -14.109 31.594 12.461 1 93.44 105 GLU A CA 1
ATOM 867 C C . GLU A 1 105 ? -13.961 30.172 12.992 1 93.44 105 GLU A C 1
ATOM 869 O O . GLU A 1 105 ? -12.875 29.781 13.43 1 93.44 105 GLU A O 1
ATOM 874 N N . ALA A 1 106 ? -15.039 29.469 12.906 1 95.38 106 ALA A N 1
ATOM 875 C CA . ALA A 1 106 ? -15.023 28.109 13.414 1 95.38 106 ALA A CA 1
ATOM 876 C C . ALA A 1 106 ? -14.43 27.141 12.383 1 95.38 106 ALA A C 1
ATOM 878 O O . ALA A 1 106 ? -15.133 26.297 11.836 1 95.38 106 ALA A O 1
ATOM 879 N N . ILE A 1 107 ? -13.172 27.297 12.133 1 96.75 107 ILE A N 1
ATOM 880 C CA . ILE A 1 107 ? -12.438 26.453 11.195 1 96.75 107 ILE A CA 1
ATOM 881 C C . ILE A 1 107 ? -11.258 25.797 11.906 1 96.75 107 ILE A C 1
ATOM 883 O O . ILE A 1 107 ? -11.094 25.938 13.125 1 96.75 107 ILE A O 1
ATOM 887 N N . THR A 1 108 ? -10.523 25.109 11.188 1 98.06 108 THR A N 1
ATOM 888 C CA . THR A 1 108 ? -9.492 24.297 11.812 1 98.06 108 THR A CA 1
ATOM 889 C C . THR A 1 108 ? -8.164 25.062 11.875 1 98.06 108 THR A C 1
ATOM 891 O O . THR A 1 108 ? -7.816 25.781 10.938 1 98.06 108 THR A O 1
ATOM 894 N N . LEU A 1 109 ? -7.465 24.906 12.953 1 98.44 109 LEU A N 1
ATOM 895 C CA . LEU A 1 109 ? -6.086 25.359 13.07 1 98.44 109 LEU A CA 1
ATOM 896 C C . LEU A 1 109 ? -5.137 24.188 13.258 1 98.44 109 LEU A C 1
ATOM 898 O O . LEU A 1 109 ? -5.262 23.438 14.227 1 98.44 109 LEU A O 1
ATOM 902 N N . SER A 1 110 ? -4.191 24.062 12.328 1 98.38 110 SER A N 1
ATOM 903 C CA . SER A 1 110 ? -3.244 22.953 12.375 1 98.38 110 SER A CA 1
ATOM 904 C C . SER A 1 110 ? -1.888 23.422 12.906 1 98.38 110 SER A C 1
ATOM 906 O O . SER A 1 110 ? -1.388 24.469 12.516 1 98.38 110 SER A O 1
ATOM 908 N N . ILE A 1 111 ? -1.326 22.609 13.742 1 97.81 111 ILE A N 1
ATOM 909 C CA . ILE A 1 111 ? 0.002 22.844 14.297 1 97.81 111 ILE A CA 1
ATOM 910 C C . ILE A 1 111 ? 0.878 21.609 14.102 1 97.81 111 ILE A C 1
ATOM 912 O O . ILE A 1 111 ? 0.472 20.5 14.43 1 97.81 111 ILE A O 1
ATOM 916 N N . ASN A 1 112 ? 2.045 21.812 13.602 1 95.62 112 ASN A N 1
ATOM 917 C CA . ASN A 1 112 ? 3 20.719 13.438 1 95.62 112 ASN A CA 1
ATOM 918 C C . ASN A 1 112 ? 3.756 20.438 14.734 1 95.62 112 ASN A C 1
ATOM 920 O O . ASN A 1 112 ? 4.312 21.359 15.344 1 95.62 112 ASN A O 1
ATOM 924 N N . LEU A 1 113 ? 3.799 19.172 15.086 1 95.69 113 LEU A N 1
ATOM 925 C CA . LEU A 1 113 ? 4.613 18.766 16.219 1 95.69 113 LEU A CA 1
ATOM 926 C C . LEU A 1 113 ? 5.477 17.562 15.875 1 95.69 113 LEU A C 1
ATOM 928 O O . LEU A 1 113 ? 5.082 16.719 15.062 1 95.69 113 LEU A O 1
ATOM 932 N N . GLU A 1 114 ? 6.574 17.469 16.578 1 93.25 114 GLU A N 1
ATOM 933 C CA . GLU A 1 114 ? 7.504 16.359 16.391 1 93.25 114 GLU A CA 1
ATOM 934 C C . GLU A 1 114 ? 7.195 15.211 17.359 1 93.25 114 GLU A C 1
ATOM 936 O O . GLU A 1 114 ? 6.406 15.383 18.297 1 93.25 114 GLU A O 1
ATOM 941 N N . TYR A 1 115 ? 7.809 14.156 17.047 1 94.81 115 TYR A N 1
ATOM 942 C CA . TYR A 1 115 ? 7.594 12.938 17.828 1 94.81 115 TYR A CA 1
ATOM 943 C C . TYR A 1 115 ? 7.836 13.195 19.312 1 94.81 115 TYR A C 1
ATOM 945 O O . TYR A 1 115 ? 6.984 12.883 20.141 1 94.81 115 TYR A O 1
ATOM 953 N N . GLU A 1 116 ? 8.93 13.867 19.609 1 93.19 116 GLU A N 1
ATOM 954 C CA . GLU A 1 116 ? 9.336 14.07 21 1 93.19 116 GLU A CA 1
ATOM 955 C C . GLU A 1 116 ? 8.336 14.961 21.734 1 93.19 116 GLU A C 1
ATOM 957 O O . GLU A 1 116 ? 8.125 14.797 22.938 1 93.19 116 GLU A O 1
ATOM 962 N N . GLN A 1 117 ? 7.75 15.781 21.047 1 95.75 117 GLN A N 1
ATOM 963 C CA . GLN A 1 117 ? 6.762 16.672 21.641 1 95.75 117 GLN A CA 1
ATOM 964 C C . GLN A 1 117 ? 5.461 15.945 21.938 1 95.75 117 GLN A C 1
ATOM 966 O O . GLN A 1 117 ? 4.852 16.156 23 1 95.75 117 GLN A O 1
ATOM 971 N N . ILE A 1 118 ? 5.164 15.047 21.141 1 97.38 118 ILE A N 1
ATOM 972 C CA . ILE A 1 118 ? 3.896 14.336 21.281 1 97.38 118 ILE A CA 1
ATOM 973 C C . ILE A 1 118 ? 4 13.312 22.406 1 97.38 118 ILE A C 1
ATOM 975 O O . ILE A 1 118 ? 3.064 13.148 23.188 1 97.38 118 ILE A O 1
ATOM 979 N N . ILE A 1 119 ? 5.102 12.703 22.5 1 96.62 119 ILE A N 1
ATOM 980 C CA . ILE A 1 119 ? 5.227 11.656 23.516 1 96.62 119 ILE A CA 1
ATOM 981 C C . ILE A 1 119 ? 5.496 12.289 24.875 1 96.62 119 ILE A C 1
ATOM 983 O O . ILE A 1 119 ? 5.445 11.609 25.906 1 96.62 119 ILE A O 1
ATOM 987 N N . SER A 1 120 ? 5.77 13.531 24.891 1 95.56 120 SER A N 1
ATOM 988 C CA . SER A 1 120 ? 6.043 14.25 26.141 1 95.56 120 SER A CA 1
ATOM 989 C C . SER A 1 120 ? 4.855 14.18 27.094 1 95.56 120 SER A C 1
ATOM 991 O O . SER A 1 120 ? 3.703 14.242 26.656 1 95.56 120 SER A O 1
ATOM 993 N N . PRO A 1 121 ? 5.152 14.156 28.359 1 95.25 121 PRO A N 1
ATOM 994 C CA . PRO A 1 121 ? 4.051 14.211 29.312 1 95.25 121 PRO A CA 1
ATOM 995 C C . PRO A 1 121 ? 3.295 15.539 29.281 1 95.25 121 PRO A C 1
ATOM 997 O O . PRO A 1 121 ? 2.156 15.617 29.75 1 95.25 121 PRO A O 1
ATOM 1000 N N . GLU A 1 122 ? 3.873 16.5 28.75 1 96.75 122 GLU A N 1
ATOM 1001 C CA . GLU A 1 122 ? 3.27 17.828 28.688 1 96.75 122 GLU A CA 1
ATOM 1002 C C . GLU A 1 122 ? 2.312 17.953 27.5 1 96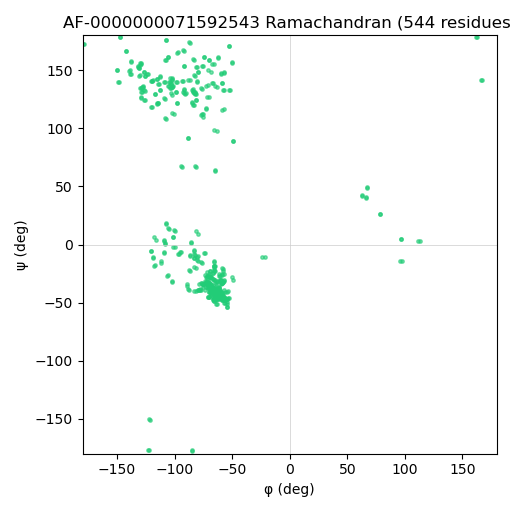.75 122 GLU A C 1
ATOM 1004 O O . GLU A 1 122 ? 1.616 18.953 27.359 1 96.75 122 GLU A O 1
ATOM 1009 N N . PHE A 1 123 ? 2.252 16.984 26.719 1 98.38 123 PHE A N 1
ATOM 1010 C CA . PHE A 1 123 ? 1.464 17.047 25.5 1 98.38 123 PHE A CA 1
ATOM 1011 C C . PHE A 1 123 ? -0.012 17.266 25.812 1 98.38 123 PHE A C 1
ATOM 1013 O O . PHE A 1 123 ? -0.675 18.094 25.172 1 98.38 123 PHE A O 1
ATOM 1020 N N . ARG A 1 124 ? -0.435 16.547 26.75 1 97.5 124 ARG A N 1
ATOM 1021 C CA . ARG A 1 124 ? -1.834 16.688 27.141 1 97.5 124 ARG A CA 1
ATOM 1022 C C . ARG A 1 124 ? -2.16 18.125 27.516 1 97.5 124 ARG A C 1
ATOM 1024 O O . ARG A 1 124 ? -3.197 18.656 27.109 1 97.5 124 ARG A O 1
ATOM 1031 N N . TYR A 1 125 ? -1.35 18.672 28.25 1 97.31 125 TYR A N 1
ATOM 1032 C CA . TYR A 1 125 ? -1.544 20.062 28.688 1 97.31 125 TYR A CA 1
ATOM 1033 C C . TYR A 1 125 ? -1.483 21.016 27.5 1 97.31 125 TYR A C 1
ATOM 1035 O O . TYR A 1 125 ? -2.277 21.953 27.422 1 97.31 125 TYR A O 1
ATOM 1043 N N . PHE A 1 126 ? -0.59 20.797 26.703 1 98.06 126 PHE A N 1
ATOM 1044 C CA . PHE A 1 126 ? -0.461 21.609 25.5 1 98.06 126 PHE A CA 1
ATOM 1045 C C . PHE A 1 126 ? -1.758 21.594 24.703 1 98.06 126 PHE A C 1
ATOM 1047 O O . PHE A 1 126 ? -2.248 22.656 24.297 1 98.06 126 PHE A O 1
ATOM 1054 N N . VAL A 1 127 ? -2.301 20.438 24.516 1 98.69 127 VAL A N 1
ATOM 1055 C CA . VAL A 1 127 ? -3.502 20.266 23.703 1 98.69 127 VAL A CA 1
ATOM 1056 C C . VAL A 1 127 ? -4.672 21 24.344 1 98.69 127 VAL A C 1
ATOM 1058 O O . VAL A 1 127 ? -5.387 21.766 23.688 1 98.69 127 VAL A O 1
ATOM 1061 N N . ARG A 1 128 ? -4.836 20.812 25.531 1 98.19 128 ARG A N 1
ATOM 1062 C CA . ARG A 1 128 ? -5.93 21.469 26.234 1 98.19 128 ARG A CA 1
ATOM 1063 C C . ARG A 1 128 ? -5.77 22.984 26.203 1 98.19 128 ARG A C 1
ATOM 1065 O O . ARG A 1 128 ? -6.742 23.719 26 1 98.19 128 ARG A O 1
ATOM 1072 N N . TRP A 1 129 ? -4.555 23.406 26.469 1 98.19 129 TRP A N 1
ATOM 1073 C CA . TRP A 1 129 ? -4.262 24.828 26.391 1 98.19 129 TRP A CA 1
ATOM 1074 C C . TRP A 1 129 ? -4.602 25.391 25.016 1 98.19 129 TRP A C 1
ATOM 1076 O O . TRP A 1 129 ? -5.273 26.422 24.906 1 98.19 129 TRP A O 1
ATOM 1086 N N . ALA A 1 130 ? -4.18 24.719 23.984 1 98.56 130 ALA A N 1
ATOM 1087 C CA . ALA A 1 130 ? -4.406 25.188 22.625 1 98.56 130 ALA A CA 1
ATOM 1088 C C . ALA A 1 130 ? -5.895 25.266 22.297 1 98.56 130 ALA A C 1
ATOM 1090 O O . ALA A 1 130 ? -6.375 26.266 21.766 1 98.56 130 ALA A O 1
ATOM 1091 N N . ILE A 1 131 ? -6.578 24.25 22.641 1 98.12 131 ILE A N 1
ATOM 1092 C CA . ILE A 1 131 ? -8.008 24.188 22.359 1 98.12 131 ILE A CA 1
ATOM 1093 C C . ILE A 1 131 ? -8.711 25.375 23.031 1 98.12 131 ILE A C 1
ATOM 1095 O O . ILE A 1 131 ? -9.539 26.047 22.406 1 98.12 131 ILE A O 1
ATOM 1099 N N . ALA A 1 132 ? -8.352 25.672 24.203 1 97.12 132 ALA A N 1
ATOM 1100 C CA . ALA A 1 132 ? -8.984 26.734 24.969 1 97.12 132 ALA A CA 1
ATOM 1101 C C . ALA A 1 132 ? -8.664 28.109 24.375 1 97.12 132 ALA A C 1
ATOM 1103 O O . ALA A 1 132 ? -9.477 29.031 24.453 1 97.12 132 ALA A O 1
ATOM 1104 N N . ASN A 1 133 ? -7.566 28.25 23.766 1 97.19 133 ASN A N 1
ATOM 1105 C CA . ASN A 1 133 ? -7.086 29.562 23.375 1 97.19 133 ASN A CA 1
ATOM 1106 C C . ASN A 1 133 ? -7.367 29.859 21.906 1 97.19 133 ASN A C 1
ATOM 1108 O O . ASN A 1 133 ? -7.121 30.969 21.422 1 97.19 133 ASN A O 1
ATOM 1112 N N . ILE A 1 134 ? -7.957 28.891 21.188 1 97.25 134 ILE A N 1
ATOM 1113 C CA . ILE A 1 134 ? -8.18 29.156 19.781 1 97.25 134 ILE A CA 1
ATOM 1114 C C . ILE A 1 134 ? -9.68 29.125 19.484 1 97.25 134 ILE A C 1
ATOM 1116 O O . ILE A 1 134 ? -10.086 29.266 18.328 1 97.25 134 ILE A O 1
ATOM 1120 N N . GLU A 1 135 ? -10.445 29.016 20.469 1 94.81 135 GLU A N 1
ATOM 1121 C CA . GLU A 1 135 ? -11.883 29.047 20.234 1 94.81 135 GLU A CA 1
ATOM 1122 C C . GLU A 1 135 ? -12.281 30.281 19.438 1 94.81 135 GLU A C 1
ATOM 1124 O O . GLU A 1 135 ? -11.797 31.391 19.719 1 94.81 135 GLU A O 1
ATOM 1129 N N . PRO A 1 136 ? -13.109 30.016 18.422 1 96.88 136 PRO A N 1
ATOM 1130 C CA . PRO A 1 136 ? -13.977 28.875 18.141 1 96.88 136 PRO A CA 1
ATOM 1131 C C . PRO A 1 136 ? -13.352 27.891 17.141 1 96.88 136 PRO A C 1
ATOM 1133 O O . PRO A 1 136 ? -14.047 27.016 16.609 1 96.88 136 PRO A O 1
ATOM 1136 N N . MET A 1 137 ? -12.07 28.047 16.844 1 97.12 137 MET A N 1
ATOM 1137 C CA . MET A 1 137 ? -11.398 27.141 15.914 1 97.12 137 MET A CA 1
ATOM 1138 C C . MET A 1 137 ? -11.234 25.75 16.531 1 97.12 137 MET A C 1
ATOM 1140 O O . MET A 1 137 ? -11.305 25.594 17.75 1 97.12 137 MET A O 1
ATOM 1144 N N . HIS A 1 138 ? -11.055 24.781 15.672 1 97.94 138 HIS A N 1
ATOM 1145 C CA . HIS A 1 138 ? -10.766 23.406 16.078 1 97.94 138 HIS A CA 1
ATOM 1146 C C . HIS A 1 138 ? -9.289 23.078 15.914 1 97.94 138 HIS A C 1
ATOM 1148 O O . HIS A 1 138 ? -8.672 23.484 14.922 1 97.94 138 HIS A O 1
ATOM 1154 N N . LEU A 1 139 ? -8.766 22.344 16.828 1 98.69 139 LEU A N 1
ATOM 1155 C CA . LEU A 1 139 ? -7.332 22.062 16.828 1 98.69 139 LEU A CA 1
ATOM 1156 C C . LEU A 1 139 ? -7.031 20.781 16.062 1 98.69 139 LEU A C 1
ATOM 1158 O O . LEU A 1 139 ? -7.691 19.75 16.266 1 98.69 139 LEU A O 1
ATOM 1162 N N . ALA A 1 140 ? -6.066 20.859 15.227 1 98.81 140 ALA A N 1
ATOM 1163 C CA . ALA A 1 140 ? -5.465 19.688 14.602 1 98.81 140 ALA A CA 1
ATOM 1164 C C . ALA A 1 140 ? -3.955 19.656 14.812 1 98.81 140 ALA A C 1
ATOM 1166 O 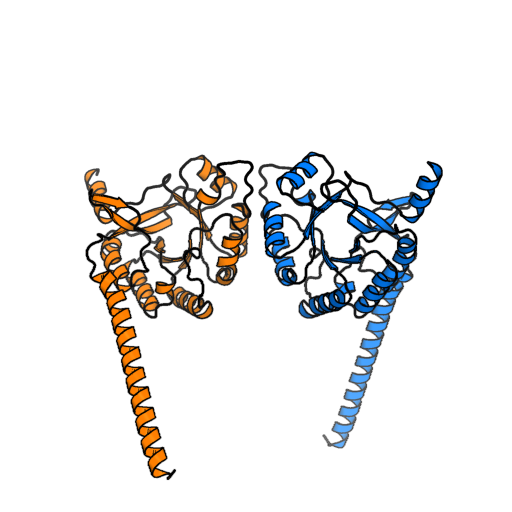O . ALA A 1 140 ? -3.273 20.656 14.609 1 98.81 140 ALA A O 1
ATOM 1167 N N . ILE A 1 141 ? -3.488 18.516 15.211 1 98.62 141 ILE A N 1
ATOM 1168 C CA . ILE A 1 141 ? -2.045 18.312 15.289 1 98.62 141 ILE A CA 1
ATOM 1169 C C . ILE A 1 141 ? -1.574 17.469 14.102 1 98.62 141 ILE A C 1
ATOM 1171 O O . ILE A 1 141 ? -2.203 16.469 13.758 1 98.62 141 ILE A O 1
ATOM 1175 N N . GLU A 1 142 ? -0.508 17.922 13.523 1 97.75 142 GLU A N 1
ATOM 1176 C CA . GLU A 1 142 ? 0.056 17.203 12.383 1 97.75 142 GLU A CA 1
ATOM 1177 C C . GLU A 1 142 ? 1.44 16.656 12.711 1 97.75 142 GLU A C 1
ATOM 1179 O O . GLU A 1 142 ? 2.244 17.328 13.367 1 97.75 142 GLU A O 1
ATOM 1184 N N . TYR A 1 143 ? 1.664 15.492 12.195 1 96.44 143 TYR A N 1
ATOM 1185 C CA . TYR A 1 143 ? 2.906 14.758 12.422 1 96.44 143 TYR A CA 1
ATOM 1186 C C . TYR A 1 143 ? 3.537 14.336 11.102 1 96.44 143 TYR A C 1
ATOM 1188 O O . TYR A 1 143 ? 2.84 13.883 10.188 1 96.44 143 TYR A O 1
ATOM 1196 N N . THR A 1 144 ? 4.871 14.516 10.992 1 93.81 144 THR A N 1
ATOM 1197 C CA . THR A 1 144 ? 5.613 14.07 9.82 1 93.81 144 THR A CA 1
ATOM 1198 C C . THR A 1 144 ? 6.473 12.852 10.156 1 93.81 144 THR A C 1
ATOM 1200 O O . THR A 1 144 ? 7.547 12.984 10.742 1 93.81 144 THR A O 1
ATOM 1203 N N . PRO A 1 145 ? 6.102 11.719 9.672 1 91.88 145 PRO A N 1
ATOM 1204 C CA . PRO A 1 145 ? 6.789 10.484 10.055 1 91.88 145 PRO A CA 1
ATOM 1205 C C . PRO A 1 145 ? 8.211 10.406 9.5 1 91.88 145 PRO A C 1
ATOM 1207 O O . PRO A 1 145 ? 9.055 9.688 10.047 1 91.88 145 PRO A O 1
ATOM 1210 N N . GLN A 1 146 ? 8.5 11.031 8.414 1 83.5 146 GLN A N 1
ATOM 1211 C CA . GLN A 1 146 ? 9.812 10.969 7.777 1 83.5 146 GLN A CA 1
ATOM 1212 C C . GLN A 1 146 ? 10.906 11.461 8.719 1 83.5 146 GLN A C 1
ATOM 1214 O O . GLN A 1 146 ? 12.07 11.094 8.562 1 83.5 146 GLN A O 1
ATOM 1219 N N . TYR A 1 147 ? 10.547 12.203 9.719 1 78.44 147 TYR A N 1
ATOM 1220 C CA . TYR A 1 147 ? 11.539 12.805 10.609 1 78.44 147 TYR A CA 1
ATOM 1221 C C . TYR A 1 147 ? 11.547 12.117 11.969 1 78.44 147 TYR A C 1
ATOM 1223 O O . TYR A 1 147 ? 12.148 12.617 12.914 1 78.44 147 TYR A O 1
ATOM 1231 N N . GLN A 1 148 ? 11.008 10.969 11.977 1 81.25 148 GLN A N 1
ATOM 1232 C CA . GLN A 1 148 ? 10.914 10.273 13.258 1 81.25 148 GLN A CA 1
ATOM 1233 C C . GLN A 1 148 ? 12.234 9.578 13.602 1 81.25 148 GLN A C 1
ATOM 1235 O O . GLN A 1 148 ? 13.023 9.258 12.711 1 81.25 148 GLN A O 1
ATOM 1240 N N . PRO A 1 149 ? 12.367 9.469 14.891 1 83.06 149 PRO A N 1
ATOM 1241 C CA . PRO A 1 149 ? 13.539 8.688 15.289 1 83.06 149 PRO A CA 1
ATOM 1242 C C . PRO A 1 149 ? 13.469 7.238 14.805 1 83.06 149 PRO A C 1
ATOM 1244 O O . PRO A 1 149 ? 12.398 6.754 14.445 1 83.06 149 PRO A O 1
ATOM 1247 N N . ARG A 1 150 ? 14.609 6.648 14.789 1 81.25 150 ARG A N 1
ATOM 1248 C CA . ARG A 1 150 ? 14.734 5.273 14.32 1 81.25 150 ARG A CA 1
ATOM 1249 C C . ARG A 1 150 ? 13.891 4.328 15.172 1 81.25 150 ARG A C 1
ATOM 1251 O O . ARG A 1 150 ? 13.258 3.414 14.641 1 81.25 150 ARG A O 1
ATOM 1258 N N . ARG A 1 151 ? 13.953 4.652 16.453 1 87.81 151 ARG A N 1
ATOM 1259 C CA . ARG A 1 151 ? 13.172 3.848 17.375 1 87.81 151 ARG A CA 1
ATOM 1260 C C . ARG A 1 151 ? 12.055 4.672 18.016 1 87.81 151 ARG A C 1
ATOM 1262 O O . ARG A 1 151 ? 12.305 5.727 18.594 1 87.81 151 ARG A O 1
ATOM 1269 N N . ILE A 1 152 ? 10.891 4.16 17.781 1 93.06 152 ILE A N 1
ATOM 1270 C CA . ILE A 1 152 ? 9.758 4.891 18.344 1 93.06 152 ILE A CA 1
ATOM 1271 C C . ILE A 1 152 ? 8.945 3.969 19.234 1 93.06 152 ILE A C 1
ATOM 1273 O O . ILE A 1 152 ? 8.906 2.756 19.031 1 93.06 152 ILE A O 1
ATOM 1277 N N . ASN A 1 153 ? 8.375 4.559 20.281 1 95.88 153 ASN A N 1
ATOM 1278 C CA . ASN A 1 153 ? 7.395 3.871 21.109 1 95.88 153 ASN A CA 1
ATOM 1279 C C . ASN A 1 153 ? 5.98 4.043 20.562 1 95.88 153 ASN A C 1
ATOM 1281 O O . ASN A 1 153 ? 5.262 4.957 20.984 1 95.88 153 ASN A O 1
ATOM 1285 N N . LYS A 1 154 ? 5.602 3.105 19.75 1 96.06 154 LYS A N 1
ATOM 1286 C CA . LYS A 1 154 ? 4.328 3.201 19.047 1 96.06 154 LYS A CA 1
ATOM 1287 C C . LYS A 1 154 ? 3.154 3.191 20.016 1 96.06 154 LYS A C 1
ATOM 1289 O O . LYS A 1 154 ? 2.182 3.924 19.828 1 96.06 154 LYS A O 1
ATOM 1294 N N . ARG A 1 155 ? 3.295 2.406 20.969 1 96.75 155 ARG A N 1
ATOM 1295 C CA . ARG A 1 155 ? 2.211 2.279 21.938 1 96.75 155 ARG A CA 1
ATOM 1296 C C . ARG A 1 155 ? 1.976 3.596 22.672 1 96.75 155 ARG A C 1
ATOM 1298 O O . ARG A 1 155 ? 0.838 4.062 22.766 1 96.75 155 ARG A O 1
ATOM 1305 N N . LEU A 1 156 ? 3.014 4.16 23.203 1 97.62 156 LEU A N 1
ATOM 1306 C CA . LEU A 1 156 ? 2.902 5.426 23.922 1 97.62 156 LEU A CA 1
ATOM 1307 C C . LEU A 1 156 ? 2.398 6.531 23 1 97.62 156 LEU A C 1
ATOM 1309 O O . LEU A 1 156 ? 1.55 7.332 23.391 1 97.62 156 LEU A O 1
ATOM 1313 N N . PHE A 1 157 ? 2.908 6.574 21.844 1 98 157 PHE A N 1
ATOM 1314 C CA . PHE A 1 157 ? 2.506 7.566 20.859 1 98 157 PHE A CA 1
ATOM 1315 C C . PHE A 1 157 ? 1.008 7.488 20.594 1 98 157 PHE A C 1
ATOM 1317 O O . PHE A 1 157 ? 0.302 8.492 20.672 1 98 157 PHE A O 1
ATOM 1324 N N . ARG A 1 158 ? 0.541 6.355 20.344 1 98 158 ARG A N 1
ATOM 1325 C CA . ARG A 1 158 ? -0.876 6.16 20.047 1 98 158 ARG A CA 1
ATOM 1326 C C . ARG A 1 158 ? -1.738 6.516 21.25 1 98 158 ARG A C 1
ATOM 1328 O O . ARG A 1 158 ? -2.822 7.086 21.094 1 98 158 ARG A O 1
ATOM 1335 N N . ARG A 1 159 ? -1.246 6.137 22.344 1 97.94 159 ARG A N 1
ATOM 1336 C CA . ARG A 1 159 ? -1.978 6.469 23.562 1 97.94 159 ARG A CA 1
ATOM 1337 C C . ARG A 1 159 ? -2.141 7.977 23.703 1 97.94 159 ARG A C 1
ATOM 1339 O O . ARG A 1 159 ? -3.227 8.461 24.031 1 97.94 159 ARG A O 1
ATOM 1346 N N . ARG A 1 160 ? -1.075 8.68 23.5 1 98.38 160 ARG A N 1
ATOM 1347 C CA . ARG A 1 160 ? -1.127 10.141 23.562 1 98.38 160 ARG A CA 1
ATOM 1348 C C . ARG A 1 160 ? -2.15 10.695 22.578 1 98.38 160 ARG A C 1
ATOM 1350 O O . ARG A 1 160 ? -2.951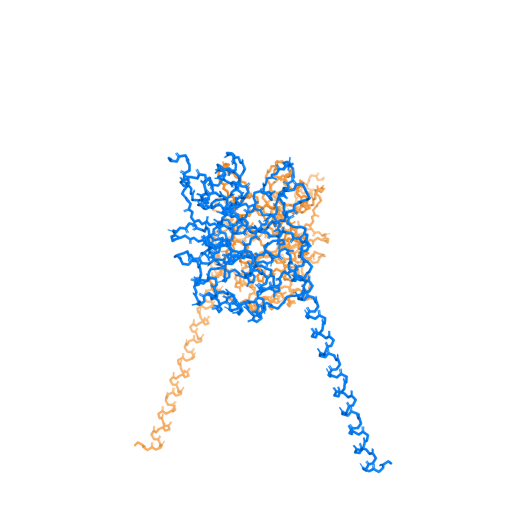 11.562 22.922 1 98.38 160 ARG A O 1
ATOM 1357 N N . ILE A 1 161 ? -2.129 10.195 21.422 1 98.56 161 ILE A N 1
ATOM 1358 C CA . ILE A 1 161 ? -3.01 10.664 20.344 1 98.56 161 ILE A CA 1
ATOM 1359 C C . ILE A 1 161 ? -4.461 10.375 20.719 1 98.56 161 ILE A C 1
ATOM 1361 O O . ILE A 1 161 ? -5.32 11.258 20.625 1 98.56 161 ILE A O 1
ATOM 1365 N N . ARG A 1 162 ? -4.703 9.266 21.156 1 98.06 162 ARG A N 1
ATOM 1366 C CA . ARG A 1 162 ? -6.07 8.867 21.484 1 98.06 162 ARG A CA 1
ATOM 1367 C C . ARG A 1 162 ? -6.625 9.695 22.641 1 98.06 162 ARG A C 1
ATOM 1369 O O . ARG A 1 162 ? -7.781 10.125 22.594 1 98.06 162 ARG A O 1
ATOM 1376 N N . GLU A 1 163 ? -5.828 9.844 23.578 1 97.88 163 GLU A N 1
ATOM 1377 C CA . GLU A 1 163 ? -6.234 10.68 24.703 1 97.88 163 GLU A CA 1
ATOM 1378 C C . GLU A 1 163 ? -6.562 12.094 24.25 1 97.88 163 GLU A C 1
ATOM 1380 O O . GLU A 1 163 ? -7.594 12.656 24.641 1 97.88 163 GLU A O 1
ATOM 1385 N N . ALA A 1 164 ? -5.75 12.602 23.5 1 98.44 164 ALA A N 1
ATOM 1386 C CA . ALA A 1 164 ? -5.926 13.977 23.016 1 98.44 164 ALA A CA 1
ATOM 1387 C C . ALA A 1 164 ? -7.156 14.086 22.125 1 98.44 164 ALA A C 1
ATOM 1389 O O . ALA A 1 164 ? -7.852 15.109 22.141 1 98.44 164 ALA A O 1
ATOM 1390 N N . ARG A 1 165 ? -7.367 13.117 21.359 1 98 165 ARG A N 1
ATOM 1391 C CA . ARG A 1 165 ? -8.562 13.086 20.531 1 98 165 ARG A CA 1
ATOM 1392 C C . ARG A 1 165 ? -9.828 13.133 21.391 1 98 165 ARG A C 1
ATOM 1394 O O . ARG A 1 165 ? -10.852 13.68 20.969 1 98 165 ARG A O 1
ATOM 1401 N N . GLY A 1 166 ? -9.727 12.555 22.5 1 97.25 166 GLY A N 1
ATOM 1402 C CA . GLY A 1 166 ? -10.828 12.617 23.453 1 97.25 166 GLY A CA 1
ATOM 1403 C C . GLY A 1 166 ? -11.195 14.031 23.844 1 97.25 166 GLY A C 1
ATOM 1404 O O . GLY A 1 166 ? -12.344 14.305 24.219 1 97.25 166 GLY A O 1
ATOM 1405 N N . TYR A 1 167 ? -10.258 14.914 23.75 1 97.06 167 TYR A N 1
ATOM 1406 C CA . TYR A 1 167 ? -10.484 16.312 24.094 1 97.06 167 TYR A CA 1
ATOM 1407 C C . TYR A 1 167 ? -11.031 17.094 22.891 1 97.06 167 TYR A C 1
ATOM 1409 O O . TYR A 1 167 ? -11.367 18.266 23 1 97.06 167 TYR A O 1
ATOM 1417 N N . GLY A 1 168 ? -11.016 16.422 21.734 1 97.25 168 GLY A N 1
ATOM 1418 C CA . GLY A 1 168 ? -11.523 17.078 20.547 1 97.25 168 GLY A CA 1
ATOM 1419 C C . GLY A 1 168 ? -10.445 17.391 19.516 1 97.25 168 GLY A C 1
ATOM 1420 O O . GLY A 1 168 ? -10.719 18 18.484 1 97.25 168 GLY A O 1
ATOM 1421 N N . MET A 1 169 ? -9.258 17 19.766 1 98.56 169 MET A N 1
ATOM 1422 C CA . MET A 1 169 ? -8.156 17.203 18.828 1 98.56 169 MET A CA 1
ATOM 1423 C C . MET A 1 169 ? -8.289 16.297 17.609 1 98.56 169 MET A C 1
ATOM 1425 O O . MET A 1 169 ? -8.633 15.117 17.75 1 98.56 169 MET A O 1
ATOM 1429 N N . GLN A 1 170 ? -8.047 16.844 16.5 1 98.62 170 GLN A N 1
ATOM 1430 C CA . GLN A 1 170 ? -7.828 16.031 15.312 1 98.62 170 GLN A CA 1
ATOM 1431 C C . GLN A 1 170 ? -6.344 15.719 15.125 1 98.62 170 GLN A C 1
ATOM 1433 O O . GLN A 1 170 ? -5.484 16.469 15.594 1 98.62 170 GLN A O 1
ATOM 1438 N N . PHE A 1 171 ? -6.129 14.656 14.492 1 98.75 171 PHE A N 1
ATOM 1439 C CA . PHE A 1 171 ? -4.75 14.242 14.258 1 98.75 171 PHE A CA 1
ATOM 1440 C C . PHE A 1 171 ? -4.512 13.945 12.781 1 98.75 171 PHE A C 1
ATOM 1442 O O . PHE A 1 171 ? -5.316 13.266 12.148 1 98.75 171 PHE A O 1
ATOM 1449 N N . GLY A 1 172 ? -3.373 14.453 12.242 1 98.31 172 GLY A N 1
ATOM 1450 C CA . GLY A 1 172 ? -3.078 14.258 10.828 1 98.31 172 GLY A CA 1
ATOM 1451 C C . GLY A 1 172 ? -1.625 13.906 10.57 1 98.31 172 GLY A C 1
ATOM 1452 O O . GLY A 1 172 ? -0.758 14.164 11.406 1 98.31 172 GLY A O 1
ATOM 1453 N N . ILE A 1 173 ? -1.414 13.297 9.461 1 97.81 173 ILE A N 1
ATOM 1454 C CA . ILE A 1 173 ? -0.079 13.031 8.938 1 97.81 173 ILE A CA 1
ATOM 1455 C C . ILE A 1 173 ? 0.254 14.023 7.828 1 97.81 173 ILE A C 1
ATOM 1457 O O . ILE A 1 173 ? -0.572 14.273 6.949 1 97.81 173 ILE A O 1
ATOM 1461 N N . ASP A 1 174 ? 1.438 14.477 7.965 1 94.88 174 ASP A N 1
ATOM 1462 C CA . ASP A 1 174 ? 1.868 15.477 6.996 1 94.88 174 ASP A CA 1
ATOM 1463 C C . ASP A 1 174 ? 2.975 14.93 6.094 1 94.88 174 ASP A C 1
ATOM 1465 O O . ASP A 1 174 ? 3.768 14.086 6.52 1 94.88 174 ASP A O 1
ATOM 1469 N N . ASN A 1 175 ? 2.932 15.367 4.816 1 91.5 175 ASN A N 1
ATOM 1470 C CA . ASN A 1 175 ? 4.008 15.242 3.842 1 91.5 175 ASN A CA 1
ATOM 1471 C C . ASN A 1 175 ? 4.262 13.789 3.459 1 91.5 175 ASN A C 1
ATOM 1473 O O . ASN A 1 175 ? 5.406 13.336 3.445 1 91.5 175 ASN A O 1
ATOM 1477 N N . VAL A 1 176 ? 3.205 13.086 3.141 1 94.75 176 VAL A N 1
ATOM 1478 C CA . VAL A 1 176 ? 3.434 11.75 2.582 1 94.75 176 VAL A CA 1
ATOM 1479 C C . VAL A 1 176 ? 3.723 11.859 1.088 1 94.75 176 VAL A C 1
ATOM 1481 O O . VAL A 1 176 ? 3.168 12.727 0.402 1 94.75 176 VAL A O 1
ATOM 1484 N N . GLY A 1 177 ? 4.594 10.977 0.611 1 94.69 177 GLY A N 1
ATOM 1485 C CA . GLY A 1 177 ? 5.059 11.062 -0.766 1 94.69 177 GLY A CA 1
ATOM 1486 C C . GLY A 1 177 ? 4.762 9.812 -1.573 1 94.69 177 GLY A C 1
ATOM 1487 O O . GLY A 1 177 ? 3.758 9.133 -1.337 1 94.69 177 GLY A O 1
ATOM 1488 N N . ALA A 1 178 ? 5.605 9.562 -2.529 1 95.56 178 ALA A N 1
ATOM 1489 C CA . ALA A 1 178 ? 5.305 8.586 -3.576 1 95.56 178 ALA A CA 1
ATOM 1490 C C . ALA A 1 178 ? 6.094 7.297 -3.363 1 95.56 178 ALA A C 1
ATOM 1492 O O . ALA A 1 178 ? 6.125 6.426 -4.238 1 95.56 178 ALA A O 1
ATOM 1493 N N . SER A 1 179 ? 6.664 7.125 -2.234 1 94.19 179 SER A N 1
ATOM 1494 C CA . SER A 1 179 ? 7.477 5.938 -2.002 1 94.19 179 SER A CA 1
ATOM 1495 C C . SER A 1 179 ? 6.754 4.941 -1.104 1 94.19 179 SER A C 1
ATOM 1497 O O . SER A 1 179 ? 5.883 5.32 -0.321 1 94.19 179 SER A O 1
ATOM 1499 N N . LEU A 1 180 ? 7.215 3.734 -1.146 1 93.81 180 LEU A N 1
ATOM 1500 C CA . LEU A 1 180 ? 6.656 2.689 -0.294 1 93.81 180 LEU A CA 1
ATOM 1501 C C . LEU A 1 180 ? 6.996 2.941 1.171 1 93.81 180 LEU A C 1
ATOM 1503 O O . LEU A 1 180 ? 6.234 2.568 2.064 1 93.81 180 LEU A O 1
ATOM 1507 N N . ALA A 1 181 ? 8.062 3.582 1.335 1 92.62 181 ALA A N 1
ATOM 1508 C CA . ALA A 1 181 ? 8.469 3.916 2.697 1 92.62 181 ALA A CA 1
ATOM 1509 C C . ALA A 1 181 ? 7.43 4.809 3.375 1 92.62 181 ALA A C 1
ATOM 1511 O O . ALA A 1 181 ? 7.168 4.664 4.57 1 92.62 181 ALA A O 1
ATOM 1512 N N . ASN A 1 182 ? 6.883 5.68 2.607 1 94.62 182 ASN A N 1
ATOM 1513 C CA . ASN A 1 182 ? 5.84 6.543 3.146 1 94.62 182 ASN A CA 1
ATOM 1514 C C . ASN A 1 182 ? 4.645 5.734 3.646 1 94.62 182 ASN A C 1
ATOM 1516 O O . ASN A 1 182 ? 4.102 6.016 4.715 1 94.62 182 ASN A O 1
ATOM 1520 N N . LEU A 1 183 ? 4.297 4.789 2.881 1 94.31 183 LEU A N 1
ATOM 1521 C CA . LEU A 1 183 ? 3.186 3.932 3.279 1 94.31 183 LEU A CA 1
ATOM 1522 C C . LEU A 1 183 ? 3.541 3.123 4.523 1 94.31 183 LEU A C 1
ATOM 1524 O O . LEU A 1 183 ? 2.773 3.092 5.488 1 94.31 183 LEU A O 1
ATOM 1528 N N . LYS A 1 184 ? 4.641 2.508 4.543 1 91.62 184 LYS A N 1
ATOM 1529 C CA . LYS A 1 184 ? 5.086 1.658 5.645 1 91.62 184 LYS A CA 1
ATOM 1530 C C . LYS A 1 184 ? 5.133 2.438 6.957 1 91.62 184 LYS A C 1
ATOM 1532 O O . LYS A 1 184 ? 4.789 1.906 8.016 1 91.62 184 LYS A O 1
ATOM 1537 N N . ASN A 1 185 ? 5.43 3.666 6.844 1 92.75 185 ASN A N 1
ATOM 1538 C CA . ASN A 1 185 ? 5.637 4.492 8.031 1 92.75 185 ASN A CA 1
ATOM 1539 C C . ASN A 1 185 ? 4.312 4.875 8.68 1 92.75 185 ASN A C 1
ATOM 1541 O O . ASN A 1 185 ? 4.277 5.234 9.859 1 92.75 185 ASN A O 1
ATOM 1545 N N . ILE A 1 186 ? 3.238 4.711 7.984 1 94.5 186 ILE A N 1
ATOM 1546 C CA . ILE A 1 186 ? 2.029 5.27 8.578 1 94.5 186 ILE A CA 1
ATOM 1547 C C . ILE A 1 186 ? 0.998 4.164 8.789 1 94.5 186 ILE A C 1
ATOM 1549 O O . ILE A 1 186 ? -0.065 4.402 9.367 1 94.5 186 ILE A O 1
ATOM 1553 N N . GLN A 1 187 ? 1.304 3.027 8.336 1 93 187 GLN A N 1
ATOM 1554 C CA . GLN A 1 187 ? 0.344 1.928 8.375 1 93 187 GLN A CA 1
ATOM 1555 C C . GLN A 1 187 ? -0.171 1.696 9.789 1 93 187 GLN A C 1
ATOM 1557 O O . GLN A 1 187 ? -1.37 1.496 9.992 1 93 187 GLN A O 1
ATOM 1562 N N . TRP A 1 188 ? 0.661 1.762 10.758 1 92.69 188 TRP A N 1
ATOM 1563 C CA . TRP A 1 188 ? 0.311 1.461 12.141 1 92.69 188 TRP A CA 1
ATOM 1564 C C . TRP A 1 188 ? -0.527 2.582 12.75 1 92.69 188 TRP A C 1
ATOM 1566 O O . TRP A 1 188 ? -1.127 2.41 13.812 1 92.69 188 TRP A O 1
ATOM 1576 N N . LEU A 1 189 ? -0.682 3.682 12.031 1 95.62 189 LEU A N 1
ATOM 1577 C CA . LEU A 1 189 ? -1.371 4.859 12.539 1 95.62 189 LEU A CA 1
ATOM 1578 C C . LEU A 1 189 ? -2.717 5.047 11.852 1 95.62 189 LEU A C 1
ATOM 1580 O O . LEU A 1 189 ? -3.504 5.914 12.242 1 95.62 189 LEU A O 1
ATOM 1584 N N . LEU A 1 190 ? -3.037 4.305 10.875 1 96 190 LEU A N 1
ATOM 1585 C CA . LEU A 1 190 ? -4.148 4.566 9.969 1 96 190 LEU A CA 1
ATOM 1586 C C . LEU A 1 190 ? -5.461 4.684 10.734 1 96 190 LEU A C 1
ATOM 1588 O O . LEU A 1 190 ? -6.324 5.484 10.375 1 96 190 LEU A O 1
ATOM 1592 N N . LYS A 1 191 ? -5.559 3.996 11.773 1 95.44 191 LYS A N 1
ATOM 1593 C CA . LYS A 1 191 ? -6.812 3.984 12.516 1 95.44 191 LYS A CA 1
ATOM 1594 C C . LYS A 1 191 ? -6.945 5.23 13.391 1 95.44 191 LYS A C 1
ATOM 1596 O O . LYS A 1 191 ? -8.039 5.539 13.875 1 95.44 191 LYS A O 1
ATOM 1601 N N . ASP A 1 192 ? -5.895 5.953 13.586 1 97.12 192 ASP A N 1
ATOM 1602 C CA . ASP A 1 192 ? -5.883 7.086 14.508 1 97.12 192 ASP A CA 1
ATOM 1603 C C . ASP A 1 192 ? -5.836 8.414 13.75 1 97.12 192 ASP A C 1
ATOM 1605 O O . ASP A 1 192 ? -5.852 9.484 14.367 1 97.12 192 ASP A O 1
ATOM 1609 N N . ILE A 1 193 ? -5.82 8.375 12.477 1 97.5 193 ILE A N 1
ATOM 1610 C CA . ILE A 1 193 ? -5.594 9.57 11.664 1 97.5 193 ILE A CA 1
ATOM 1611 C C . ILE A 1 193 ? -6.93 10.125 11.18 1 97.5 193 ILE A C 1
ATOM 1613 O O . ILE A 1 193 ? -7.809 9.367 10.758 1 97.5 193 ILE A O 1
ATOM 1617 N N . ASP A 1 194 ? -7.016 11.445 11.203 1 98.06 194 ASP A N 1
ATOM 1618 C CA . ASP A 1 194 ? -8.188 12.125 10.656 1 98.06 194 ASP A CA 1
ATOM 1619 C C . ASP A 1 194 ? -7.895 12.719 9.289 1 98.06 194 ASP A C 1
ATOM 1621 O O . ASP A 1 194 ? -8.781 12.805 8.438 1 98.06 194 ASP A O 1
ATOM 1625 N N . THR A 1 195 ? -6.66 13.117 9.125 1 98.06 195 THR A N 1
ATOM 1626 C CA . THR A 1 195 ? -6.281 13.773 7.875 1 98.06 195 THR A CA 1
ATOM 1627 C C . THR A 1 195 ? -4.922 13.273 7.395 1 98.06 195 THR A C 1
ATOM 1629 O O . THR A 1 195 ? -4.062 12.922 8.203 1 98.06 195 THR A O 1
ATOM 1632 N N . LEU A 1 196 ? -4.801 13.219 6.129 1 98.25 196 LEU A N 1
ATOM 1633 C CA . LEU A 1 196 ? -3.557 12.859 5.461 1 98.25 196 LEU A CA 1
ATOM 1634 C C . LEU A 1 196 ? -3.197 13.883 4.391 1 98.25 196 LEU A C 1
ATOM 1636 O O . LEU A 1 196 ? -4.023 14.203 3.533 1 98.25 196 LEU A O 1
ATOM 1640 N N . LYS A 1 197 ? -1.992 14.406 4.477 1 98 197 LYS A N 1
ATOM 1641 C CA . LYS A 1 197 ? -1.568 15.422 3.514 1 98 197 LYS A CA 1
ATOM 1642 C C . LYS A 1 197 ? -0.536 14.859 2.541 1 98 197 LYS A C 1
ATOM 1644 O O . LYS A 1 197 ? 0.496 14.328 2.961 1 98 197 LYS A O 1
ATOM 1649 N N . CYS A 1 198 ? -0.852 15 1.275 1 97.25 198 CYS A N 1
ATOM 1650 C CA . CYS A 1 198 ? 0.094 14.641 0.225 1 97.25 198 CYS A CA 1
ATOM 1651 C C . CYS A 1 198 ? 0.721 15.883 -0.393 1 97.25 198 CYS A C 1
ATOM 1653 O O . CYS A 1 198 ? 0.031 16.875 -0.637 1 97.25 198 CYS A O 1
ATOM 1655 N N . SER A 1 199 ? 1.96 15.781 -0.646 1 93.88 199 SER A N 1
ATOM 1656 C CA . SER A 1 199 ? 2.662 16.906 -1.251 1 93.88 199 SER A CA 1
ATOM 1657 C C . SER A 1 199 ? 2.812 16.719 -2.758 1 93.88 199 SER A C 1
ATOM 1659 O O . SER A 1 199 ? 3.406 15.742 -3.211 1 93.88 199 SER A O 1
ATOM 1661 N N . MET A 1 200 ? 2.484 17.703 -3.516 1 94 200 MET A N 1
ATOM 1662 C CA . MET A 1 200 ? 2.576 17.656 -4.973 1 94 200 MET A CA 1
ATOM 1663 C C . MET A 1 200 ? 4.027 17.531 -5.422 1 94 200 MET A C 1
ATOM 1665 O O . MET A 1 200 ? 4.305 17 -6.496 1 94 200 MET A O 1
ATOM 1669 N N . ARG A 1 201 ? 4.875 17.938 -4.586 1 91.25 201 ARG A N 1
ATOM 1670 C CA . ARG A 1 201 ? 6.289 17.859 -4.93 1 91.25 201 ARG A CA 1
ATOM 1671 C C . ARG A 1 201 ? 6.707 16.422 -5.199 1 91.25 201 ARG A C 1
ATOM 1673 O O . ARG A 1 201 ? 7.582 16.172 -6.031 1 91.25 201 ARG A O 1
ATOM 1680 N N . SER A 1 202 ? 6.102 15.531 -4.57 1 92.69 202 SER A N 1
ATOM 1681 C CA . SER A 1 202 ? 6.457 14.125 -4.684 1 92.69 202 SER A CA 1
ATOM 1682 C C . SER A 1 202 ? 5.816 13.484 -5.914 1 92.69 202 SER A C 1
ATOM 1684 O O . SER A 1 202 ? 6.207 12.391 -6.324 1 92.69 202 SER A O 1
ATOM 1686 N N . PHE A 1 203 ? 4.938 14.141 -6.504 1 92.88 203 PHE A N 1
ATOM 1687 C CA . PHE A 1 203 ? 4.141 13.477 -7.531 1 92.88 203 PHE A CA 1
ATOM 1688 C C . PHE A 1 203 ? 4.328 14.156 -8.883 1 92.88 203 PHE A C 1
ATOM 1690 O O . PHE A 1 203 ? 3.891 13.633 -9.914 1 92.88 203 PHE A O 1
ATOM 1697 N N . ARG A 1 204 ? 4.961 15.305 -8.758 1 88 204 ARG A N 1
ATOM 1698 C CA . ARG A 1 204 ? 5.352 15.961 -10.008 1 88 204 ARG A CA 1
ATOM 1699 C C . ARG A 1 204 ? 6.562 15.273 -10.625 1 88 204 ARG A C 1
ATOM 1701 O O . ARG A 1 204 ? 7.641 15.25 -10.031 1 88 204 ARG A O 1
ATOM 1708 N N . LYS A 1 205 ? 6.297 14.641 -11.766 1 82.19 205 LYS A N 1
ATOM 1709 C CA . LYS A 1 205 ? 7.426 13.977 -12.414 1 82.19 205 LYS A CA 1
ATOM 1710 C C . LYS A 1 205 ? 8.227 14.961 -13.258 1 82.19 205 LYS A C 1
ATOM 1712 O O . LYS A 1 205 ? 7.668 15.672 -14.094 1 82.19 205 LYS A O 1
ATOM 1717 N N . GLU A 1 206 ? 9.461 15.109 -12.922 1 78.75 206 GLU A N 1
ATOM 1718 C CA . GLU A 1 206 ? 10.359 15.883 -13.773 1 78.75 206 GLU A CA 1
ATOM 1719 C C . GLU A 1 206 ? 10.797 15.078 -14.992 1 78.75 206 GLU A C 1
ATOM 1721 O O . GLU A 1 206 ? 11.047 15.648 -16.062 1 78.75 206 GLU A O 1
ATOM 1726 N N . ASP A 1 207 ? 10.914 13.789 -14.797 1 84.44 207 ASP A N 1
ATOM 1727 C CA . ASP A 1 207 ? 11.289 12.805 -15.805 1 84.44 207 ASP A CA 1
ATOM 1728 C C . ASP A 1 207 ? 10.195 11.758 -15.984 1 84.44 207 ASP A C 1
ATOM 1730 O O . ASP A 1 207 ? 9.906 10.984 -15.07 1 84.44 207 ASP A O 1
ATOM 1734 N N . PRO A 1 208 ? 9.68 11.727 -17.188 1 80.12 208 PRO A N 1
ATOM 1735 C CA . PRO A 1 208 ? 8.562 10.812 -17.438 1 80.12 208 PRO A CA 1
ATOM 1736 C C . PRO A 1 208 ? 8.969 9.344 -17.312 1 80.12 208 PRO A C 1
ATOM 1738 O O . PRO A 1 208 ? 8.109 8.477 -17.141 1 80.12 208 PRO A O 1
ATOM 1741 N N . SER A 1 209 ? 10.195 9.117 -17.375 1 81.56 209 SER A N 1
ATOM 1742 C CA . SER A 1 209 ? 10.664 7.73 -17.344 1 81.56 209 SER A CA 1
ATOM 1743 C C . SER A 1 209 ? 10.734 7.203 -15.914 1 81.56 209 SER A C 1
ATOM 1745 O O . SER A 1 209 ? 10.852 5.996 -15.695 1 81.56 209 SER A O 1
ATOM 1747 N N . VAL A 1 210 ? 10.539 8.203 -15.047 1 85.12 210 VAL A N 1
ATOM 1748 C CA . VAL A 1 210 ? 10.625 7.801 -13.648 1 85.12 210 VAL A CA 1
ATOM 1749 C C . VAL A 1 210 ? 9.281 7.25 -13.188 1 85.12 210 VAL A C 1
ATOM 1751 O O . VAL A 1 210 ? 8.234 7.848 -13.453 1 85.12 210 VAL A O 1
ATOM 1754 N N . TRP A 1 211 ? 9.367 6.113 -12.562 1 88.25 211 TRP A N 1
ATOM 1755 C CA . TRP A 1 211 ? 8.156 5.492 -12.039 1 88.25 211 TRP A CA 1
ATOM 1756 C C . TRP A 1 211 ? 8.039 5.703 -10.539 1 88.25 211 TRP A C 1
ATOM 1758 O O . TRP A 1 211 ? 9.008 5.512 -9.797 1 88.25 211 TRP A O 1
ATOM 1768 N N . LEU A 1 212 ? 6.867 6.184 -10.188 1 92.75 212 LEU A N 1
ATOM 1769 C CA . LEU A 1 212 ? 6.578 6.336 -8.766 1 92.75 212 LEU A CA 1
ATOM 1770 C C . LEU A 1 212 ? 6.008 5.051 -8.188 1 92.75 212 LEU A C 1
ATOM 1772 O O . LEU A 1 212 ? 5.211 4.367 -8.836 1 92.75 212 LEU A O 1
ATOM 1776 N N . ASP A 1 213 ? 6.414 4.742 -6.953 1 93.81 213 ASP A N 1
ATOM 1777 C CA . ASP A 1 213 ? 5.852 3.561 -6.309 1 93.81 213 ASP A CA 1
ATOM 1778 C C . ASP A 1 213 ? 4.355 3.73 -6.055 1 93.81 213 ASP A C 1
ATOM 1780 O O . ASP A 1 213 ? 3.566 2.828 -6.336 1 93.81 213 ASP A O 1
ATOM 1784 N N . LEU A 1 214 ? 4.078 4.914 -5.566 1 94.44 214 LEU A N 1
ATOM 1785 C CA . LEU A 1 214 ? 2.705 5.273 -5.23 1 94.44 214 LEU A CA 1
ATOM 1786 C C . LEU A 1 214 ? 2.248 6.488 -6.031 1 94.44 214 LEU A C 1
ATOM 1788 O O . LEU A 1 214 ? 3.018 7.43 -6.23 1 94.44 214 LEU A O 1
ATOM 1792 N N . ASN A 1 215 ? 1.008 6.43 -6.449 1 93.81 215 ASN A N 1
ATOM 1793 C CA . ASN A 1 215 ? 0.411 7.602 -7.078 1 93.81 215 ASN A CA 1
ATOM 1794 C C . ASN A 1 215 ? -0.62 8.266 -6.168 1 93.81 215 ASN A C 1
ATOM 1796 O O . ASN A 1 215 ? -0.88 7.781 -5.062 1 93.81 215 ASN A O 1
ATOM 1800 N N . LEU A 1 216 ? -1.133 9.344 -6.602 1 95.38 216 LEU A N 1
ATOM 1801 C CA . LEU A 1 216 ? -2.072 10.102 -5.785 1 95.38 216 LEU A CA 1
ATOM 1802 C C . LEU A 1 216 ? -3.381 9.336 -5.609 1 95.38 216 LEU A C 1
ATOM 1804 O O . LEU A 1 216 ? -4.023 9.43 -4.559 1 95.38 216 LEU A O 1
ATOM 1808 N N . GLN A 1 217 ? -3.742 8.633 -6.633 1 95.38 217 GLN A N 1
ATOM 1809 C CA . GLN A 1 217 ? -4.973 7.855 -6.547 1 95.38 217 GLN A CA 1
ATOM 1810 C C . GLN A 1 217 ? -4.879 6.801 -5.449 1 95.38 217 GLN A C 1
ATOM 1812 O O . GLN A 1 217 ? -5.875 6.5 -4.785 1 95.38 217 GLN A O 1
ATOM 1817 N N . PHE A 1 218 ? -3.746 6.254 -5.293 1 96.62 218 PHE A N 1
ATOM 1818 C CA . PHE A 1 218 ? -3.535 5.316 -4.195 1 96.62 218 PHE A CA 1
ATOM 1819 C C . PHE A 1 218 ? -3.916 5.945 -2.861 1 96.62 218 PHE A C 1
ATOM 1821 O O . PHE A 1 218 ? -4.727 5.391 -2.117 1 96.62 218 PHE A O 1
ATOM 1828 N N . TRP A 1 219 ? -3.354 7.07 -2.594 1 97.81 219 TRP A N 1
ATOM 1829 C CA . TRP A 1 219 ? -3.617 7.758 -1.335 1 97.81 219 TRP A CA 1
ATOM 1830 C C . TRP A 1 219 ? -5.082 8.172 -1.238 1 97.81 219 TRP A C 1
ATOM 1832 O O . TRP A 1 219 ? -5.676 8.133 -0.159 1 97.81 219 TRP A O 1
ATOM 1842 N N . ASN A 1 220 ? -5.621 8.633 -2.322 1 97 220 ASN A N 1
ATOM 1843 C CA . ASN A 1 220 ? -7.027 9.016 -2.369 1 97 220 ASN A CA 1
ATOM 1844 C C . ASN A 1 220 ? -7.934 7.859 -1.962 1 97 220 ASN A C 1
ATOM 1846 O O . ASN A 1 220 ? -8.789 8.008 -1.083 1 97 220 ASN A O 1
ATOM 1850 N N . GLN A 1 221 ? -7.688 6.719 -2.51 1 96.44 221 GLN A N 1
ATOM 1851 C CA . GLN A 1 221 ? -8.508 5.547 -2.223 1 96.44 221 GLN A CA 1
ATOM 1852 C C . GLN A 1 221 ? -8.258 5.039 -0.804 1 96.44 221 GLN A C 1
ATOM 1854 O O . GLN A 1 221 ? -9.203 4.68 -0.097 1 96.44 221 GLN A O 1
ATOM 1859 N N . LEU A 1 222 ? -7.027 4.965 -0.465 1 97.06 222 LEU A N 1
ATOM 1860 C CA . LEU A 1 222 ? -6.695 4.547 0.893 1 97.06 222 LEU A CA 1
ATOM 1861 C C . LEU A 1 222 ? -7.41 5.414 1.92 1 97.06 222 LEU A C 1
ATOM 1863 O O . LEU A 1 222 ? -7.957 4.902 2.9 1 97.06 222 LEU A O 1
ATOM 1867 N N . SER A 1 223 ? -7.348 6.711 1.715 1 97.69 223 SER A N 1
ATOM 1868 C CA . SER A 1 223 ? -7.996 7.652 2.619 1 97.69 223 SER A CA 1
ATOM 1869 C C . SER A 1 223 ? -9.5 7.414 2.682 1 97.69 223 SER A C 1
ATOM 1871 O O . SER A 1 223 ? -10.086 7.363 3.768 1 97.69 223 SER A O 1
ATOM 1873 N N . LYS A 1 224 ? -10.117 7.246 1.582 1 96.12 224 LYS A N 1
ATOM 1874 C CA . LYS A 1 224 ? -11.555 7 1.521 1 96.12 224 LYS A CA 1
ATOM 1875 C C . LYS A 1 224 ? -11.93 5.73 2.281 1 96.12 224 LYS A C 1
ATOM 1877 O O . LYS A 1 224 ? -12.875 5.73 3.074 1 96.12 224 LYS A O 1
ATOM 1882 N N . GLU A 1 225 ? -11.164 4.746 2.111 1 95.25 225 GLU A N 1
ATOM 1883 C CA . GLU A 1 225 ? -11.453 3.455 2.73 1 95.25 225 GLU A CA 1
ATOM 1884 C C . GLU A 1 225 ? -11.289 3.52 4.246 1 95.25 225 GLU A C 1
ATOM 1886 O O . GLU A 1 225 ? -11.852 2.697 4.973 1 95.25 225 GLU A O 1
ATOM 1891 N N . ASN A 1 226 ? -10.555 4.43 4.711 1 96.56 226 ASN A N 1
ATOM 1892 C CA . ASN A 1 226 ? -10.281 4.531 6.141 1 96.56 226 ASN A CA 1
ATOM 1893 C C . ASN A 1 226 ? -10.977 5.738 6.762 1 96.56 226 ASN A C 1
ATOM 1895 O O . ASN A 1 226 ? -10.703 6.098 7.906 1 96.56 226 ASN A O 1
ATOM 1899 N N . ASN A 1 227 ? -11.742 6.465 6.027 1 97 227 ASN A N 1
ATOM 1900 C CA . ASN A 1 227 ? -12.461 7.656 6.473 1 97 227 ASN A CA 1
ATOM 1901 C C . ASN A 1 227 ? -11.5 8.75 6.93 1 97 227 ASN A C 1
ATOM 1903 O O . ASN A 1 227 ? -11.695 9.352 7.988 1 97 227 ASN A O 1
ATOM 1907 N N . ILE A 1 228 ? -10.484 8.914 6.195 1 97.88 228 ILE A N 1
ATOM 1908 C CA . ILE A 1 228 ? -9.477 9.953 6.387 1 97.88 228 ILE A CA 1
ATOM 1909 C C . ILE A 1 228 ? -9.656 11.047 5.34 1 97.88 228 ILE A C 1
ATOM 1911 O O . ILE A 1 228 ? -9.898 10.758 4.164 1 97.88 228 ILE A O 1
ATOM 1915 N N . ASP A 1 229 ? -9.57 12.297 5.727 1 97.44 229 ASP A N 1
ATOM 1916 C CA . ASP A 1 229 ? -9.625 13.391 4.766 1 97.44 229 ASP A CA 1
ATOM 1917 C C . ASP A 1 229 ? -8.266 13.609 4.105 1 97.44 229 ASP A C 1
ATOM 1919 O O . ASP A 1 229 ? -7.266 13.836 4.789 1 97.44 229 ASP A O 1
ATOM 1923 N N . LEU A 1 230 ? -8.281 13.555 2.82 1 98.06 230 LEU A N 1
ATOM 1924 C CA . LEU A 1 230 ? -7.047 13.781 2.084 1 98.06 230 LEU A CA 1
ATOM 1925 C C . LEU A 1 230 ? -6.902 15.25 1.708 1 98.06 230 LEU A C 1
ATOM 1927 O O . LEU A 1 230 ? -7.848 15.867 1.199 1 98.06 230 LEU A O 1
ATOM 1931 N N . ILE A 1 231 ? -5.738 15.805 1.998 1 98 231 ILE A N 1
ATOM 1932 C CA . ILE A 1 231 ? -5.406 17.188 1.641 1 98 231 ILE A CA 1
ATOM 1933 C C . ILE A 1 231 ? -4.227 17.188 0.67 1 98 231 ILE A C 1
ATOM 1935 O O . ILE A 1 231 ? -3.221 16.516 0.899 1 98 231 ILE A O 1
ATOM 1939 N N . LEU A 1 232 ? -4.359 17.875 -0.391 1 97.81 232 LEU A N 1
ATOM 1940 C CA . LEU A 1 232 ? -3.252 18.031 -1.328 1 97.81 232 LEU A CA 1
ATOM 1941 C C . LEU A 1 232 ? -2.521 19.359 -1.092 1 97.81 232 LEU A C 1
ATOM 1943 O O . LEU A 1 232 ? -3.127 20.422 -1.161 1 97.81 232 LEU A O 1
ATOM 1947 N N . MET A 1 233 ? -1.265 19.188 -0.826 1 96.94 233 MET A N 1
ATOM 1948 C CA . MET A 1 233 ? -0.444 20.359 -0.523 1 96.94 233 MET A CA 1
ATOM 1949 C C . MET A 1 233 ? 0.51 20.672 -1.672 1 96.94 233 MET A C 1
ATOM 1951 O O . MET A 1 233 ? 0.824 19.797 -2.477 1 96.94 233 MET A O 1
ATOM 1955 N N . GLY A 1 234 ? 0.95 21.938 -1.671 1 95.88 234 GLY A N 1
ATOM 1956 C CA . GLY A 1 234 ? 1.951 22.344 -2.648 1 95.88 234 GLY A CA 1
ATOM 1957 C C . GLY A 1 234 ? 1.371 22.594 -4.027 1 95.88 234 GLY A C 1
ATOM 1958 O O . GLY A 1 234 ? 2.043 22.391 -5.039 1 95.88 234 GLY A O 1
ATOM 1959 N N . ILE A 1 235 ? 0.181 22.922 -4.004 1 95.94 235 ILE A N 1
ATOM 1960 C CA . ILE A 1 235 ? -0.427 23.297 -5.277 1 95.94 235 ILE A CA 1
ATOM 1961 C C . ILE A 1 235 ? 0.09 24.656 -5.711 1 95.94 235 ILE A C 1
ATOM 1963 O O . ILE A 1 235 ? -0.172 25.672 -5.051 1 95.94 235 ILE A O 1
ATOM 1967 N N . GLU A 1 236 ? 0.769 24.703 -6.824 1 94.06 236 GLU A N 1
ATOM 1968 C CA . GLU A 1 236 ? 1.462 25.922 -7.207 1 94.06 236 GLU A CA 1
ATOM 1969 C C . GLU A 1 236 ? 0.911 26.484 -8.516 1 94.06 236 GLU A C 1
ATOM 1971 O O . GLU A 1 236 ? 1.137 27.641 -8.844 1 94.06 236 GLU A O 1
ATOM 1976 N N . ASN A 1 237 ? 0.187 25.625 -9.305 1 93.25 237 ASN A N 1
ATOM 1977 C CA . ASN A 1 237 ? -0.317 26.062 -10.602 1 93.25 237 ASN A CA 1
ATOM 1978 C C . ASN A 1 237 ? -1.65 25.391 -10.938 1 93.25 237 ASN A C 1
ATOM 1980 O O . ASN A 1 237 ? -2.158 24.594 -10.156 1 93.25 237 ASN A O 1
ATOM 1984 N N . GLU A 1 238 ? -2.143 25.766 -12.047 1 92.94 238 GLU A N 1
ATOM 1985 C CA . GLU A 1 238 ? -3.467 25.297 -12.453 1 92.94 238 GLU A CA 1
ATOM 1986 C C . GLU A 1 238 ? -3.457 23.812 -12.766 1 92.94 238 GLU A C 1
ATOM 1988 O O . GLU A 1 238 ? -4.445 23.109 -12.531 1 92.94 238 GLU A O 1
ATOM 1993 N N . ALA A 1 239 ? -2.381 23.391 -13.273 1 92.88 239 ALA A N 1
ATOM 1994 C CA . ALA A 1 239 ? -2.266 21.969 -13.586 1 92.88 239 ALA A CA 1
ATOM 1995 C C . ALA A 1 239 ? -2.408 21.109 -12.328 1 92.88 239 ALA A C 1
ATOM 1997 O O . ALA A 1 239 ? -3.088 20.094 -12.344 1 92.88 239 ALA A O 1
ATOM 1998 N N . ASP A 1 240 ? -1.791 21.562 -11.266 1 94.06 240 ASP A N 1
ATOM 1999 C CA . ASP A 1 240 ? -1.934 20.891 -9.984 1 94.06 240 ASP A CA 1
ATOM 2000 C C . ASP A 1 240 ? -3.396 20.844 -9.539 1 94.06 240 ASP A C 1
ATOM 2002 O O . ASP A 1 240 ? -3.885 19.812 -9.102 1 94.06 240 ASP A O 1
ATOM 2006 N N . GLU A 1 241 ? -3.982 21.984 -9.68 1 93.81 241 GLU A N 1
ATOM 2007 C CA . GLU A 1 241 ? -5.371 22.094 -9.242 1 93.81 241 GLU A CA 1
ATOM 2008 C C . GLU A 1 241 ? -6.281 21.188 -10.07 1 93.81 241 GLU A C 1
ATOM 2010 O O . GLU A 1 241 ? -7.207 20.578 -9.539 1 93.81 241 GLU A O 1
ATOM 2015 N N . GLN A 1 242 ? -6.047 21.156 -11.328 1 93.38 242 GLN A N 1
ATOM 2016 C CA . GLN A 1 242 ? -6.824 20.281 -12.203 1 93.38 242 GLN A CA 1
ATOM 2017 C C . GLN A 1 242 ? -6.684 18.828 -11.805 1 93.38 242 GLN A C 1
ATOM 2019 O O . GLN A 1 242 ? -7.648 18.062 -11.867 1 93.38 242 GLN A O 1
ATOM 2024 N N . LEU A 1 243 ? -5.535 18.484 -11.484 1 92.56 243 LEU A N 1
ATOM 2025 C CA . LEU A 1 243 ? -5.301 17.125 -11.016 1 92.56 243 LEU A CA 1
ATOM 2026 C C . LEU A 1 243 ? -6.113 16.828 -9.758 1 92.56 243 LEU A C 1
ATOM 2028 O O . LEU A 1 243 ? -6.723 15.773 -9.641 1 92.56 243 LEU A O 1
ATOM 2032 N N . ALA A 1 244 ? -6.098 17.75 -8.828 1 94.94 244 ALA A N 1
ATOM 2033 C CA . ALA A 1 244 ? -6.898 17.609 -7.617 1 94.94 244 ALA A CA 1
ATOM 2034 C C . ALA A 1 244 ? -8.375 17.438 -7.953 1 94.94 244 ALA A C 1
ATOM 2036 O O . ALA A 1 244 ? -9.07 16.625 -7.328 1 94.94 244 ALA A O 1
ATOM 2037 N N . GLU A 1 245 ? -8.805 18.156 -8.914 1 94.31 245 GLU A N 1
ATOM 2038 C CA . GLU A 1 245 ? -10.195 18.078 -9.359 1 94.31 245 GLU A CA 1
ATOM 2039 C C . GLU A 1 245 ? -10.5 16.703 -9.969 1 94.31 245 GLU A C 1
ATOM 2041 O O . GLU A 1 245 ? -11.523 16.094 -9.648 1 94.31 245 GLU A O 1
ATOM 2046 N N . GLN A 1 246 ? -9.625 16.281 -10.812 1 92.25 246 GLN A N 1
ATOM 2047 C CA . GLN A 1 246 ? -9.805 15 -11.477 1 92.25 246 GLN A CA 1
ATOM 2048 C C . GLN A 1 246 ? -9.898 13.867 -10.453 1 92.25 246 GLN A C 1
ATOM 2050 O O . GLN A 1 246 ? -10.672 12.922 -10.633 1 92.25 246 GLN A O 1
ATOM 2055 N N . LEU A 1 247 ? -9.219 14.023 -9.422 1 94.38 247 LEU A N 1
ATOM 2056 C CA . LEU A 1 247 ? -9.172 12.977 -8.406 1 94.38 247 LEU A CA 1
ATOM 2057 C C . LEU A 1 247 ? -10.195 13.234 -7.312 1 94.38 247 LEU A C 1
ATOM 2059 O O . LEU A 1 247 ? -10.281 12.469 -6.344 1 94.38 247 LEU A O 1
ATOM 2063 N N . GLN A 1 248 ? -10.859 14.359 -7.332 1 94.25 248 GLN A N 1
ATOM 2064 C CA . GLN A 1 248 ? -11.914 14.742 -6.395 1 94.25 248 GLN A CA 1
ATOM 2065 C C . GLN A 1 248 ? -11.359 14.922 -4.984 1 94.25 248 GLN A C 1
ATOM 2067 O O . GLN A 1 248 ? -11.961 14.469 -4.012 1 94.25 248 GLN A O 1
ATOM 2072 N N . ILE A 1 249 ? -10.211 15.508 -4.957 1 96.06 249 ILE A N 1
ATOM 2073 C CA . ILE A 1 249 ? -9.648 15.875 -3.666 1 96.06 249 ILE A CA 1
ATOM 2074 C C . ILE A 1 249 ? -10.195 17.234 -3.227 1 96.06 249 ILE A C 1
ATOM 2076 O O . ILE A 1 249 ? -9.938 18.25 -3.867 1 96.06 249 ILE A O 1
ATOM 2080 N N . SER A 1 250 ? -10.789 17.266 -2.127 1 94.75 250 SER A N 1
ATOM 2081 C CA . SER A 1 250 ? -11.625 18.406 -1.769 1 94.75 250 SER A CA 1
ATOM 2082 C C . SER A 1 250 ? -10.812 19.516 -1.097 1 94.75 250 SER A C 1
ATOM 2084 O O . SER A 1 250 ? -11.07 20.703 -1.304 1 94.75 250 SER A O 1
ATOM 2086 N N . ILE A 1 251 ? -9.867 19.188 -0.244 1 97.06 251 ILE A N 1
ATOM 2087 C CA . ILE A 1 251 ? -9.109 20.172 0.505 1 97.06 251 ILE A CA 1
ATOM 2088 C C . ILE A 1 251 ? -7.738 20.375 -0.136 1 97.06 251 ILE A C 1
ATOM 2090 O O . ILE A 1 251 ? -7.051 19.406 -0.456 1 97.06 251 ILE A O 1
ATOM 2094 N N . ARG A 1 252 ? -7.41 21.625 -0.21 1 97.56 252 ARG A N 1
ATOM 2095 C CA . ARG A 1 252 ? -6.23 21.984 -0.983 1 97.56 252 ARG A CA 1
ATOM 2096 C C . ARG A 1 252 ? -5.426 23.062 -0.269 1 97.56 252 ARG A C 1
ATOM 2098 O O . ARG A 1 252 ? -5.992 23.906 0.44 1 97.56 252 ARG A O 1
ATOM 2105 N N . GLN A 1 253 ? -4.129 23.016 -0.503 1 97.19 253 GLN A N 1
ATOM 2106 C CA . GLN A 1 253 ? -3.221 24 0.087 1 97.19 253 GLN A CA 1
ATOM 2107 C C . GLN A 1 253 ? -2.025 24.25 -0.827 1 97.19 253 GLN A C 1
ATOM 2109 O O . GLN A 1 253 ? -1.503 23.328 -1.453 1 97.19 253 GLN A O 1
ATOM 2114 N N . GLY A 1 254 ? -1.642 25.516 -0.901 1 96 254 GLY A N 1
ATOM 2115 C CA . GLY A 1 254 ? -0.486 25.859 -1.712 1 96 254 GLY A CA 1
ATOM 2116 C C . GLY A 1 254 ? -0.417 27.328 -2.053 1 96 254 GLY A C 1
ATOM 2117 O O . GLY A 1 254 ? -1.315 28.094 -1.698 1 96 254 GLY A O 1
ATOM 2118 N N . TYR A 1 255 ? 0.617 27.734 -2.762 1 94.19 255 TYR A N 1
ATOM 2119 C CA . TYR A 1 255 ? 0.895 29.125 -3.102 1 94.19 255 TYR A CA 1
ATOM 2120 C C . TYR A 1 255 ? -0.169 29.672 -4.043 1 94.19 255 TYR A C 1
ATOM 2122 O O . TYR A 1 255 ? -0.419 30.875 -4.062 1 94.19 255 TYR A O 1
ATOM 2130 N N . LEU A 1 256 ? -0.773 28.797 -4.723 1 94.56 256 LEU A N 1
ATOM 2131 C CA . LEU A 1 256 ? -1.829 29.219 -5.637 1 94.56 256 LEU A CA 1
ATOM 2132 C C . LEU A 1 256 ? -2.965 29.906 -4.879 1 94.56 256 LEU A C 1
ATOM 2134 O O . LEU A 1 256 ? -3.641 30.781 -5.418 1 94.56 256 LEU A O 1
ATOM 2138 N N . PHE A 1 257 ? -3.102 29.531 -3.631 1 95 257 PHE A N 1
ATOM 2139 C CA . PHE A 1 257 ? -4.242 30.016 -2.863 1 95 257 PHE A CA 1
ATOM 2140 C C . PHE A 1 257 ? -3.811 31.078 -1.863 1 95 257 PHE A C 1
ATOM 2142 O O . PHE A 1 257 ? -4.633 31.875 -1.388 1 95 257 PHE A O 1
ATOM 2149 N N . GLY A 1 258 ? -2.541 31.016 -1.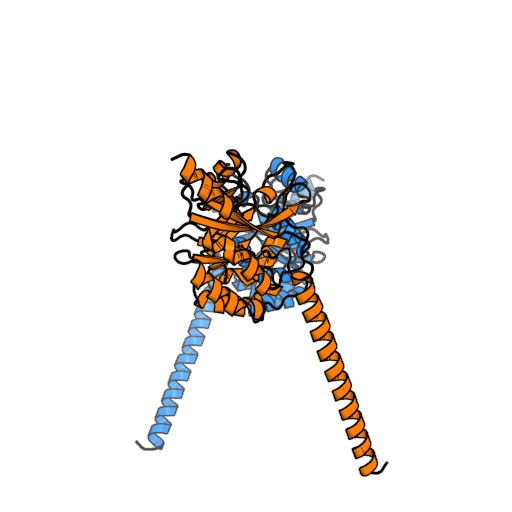456 1 93.5 258 GLY A N 1
ATOM 2150 C CA . GLY A 1 258 ? -2.014 32 -0.523 1 93.5 258 GLY A CA 1
ATOM 2151 C C . GLY A 1 258 ? -0.683 31.594 0.082 1 93.5 258 GLY A C 1
ATOM 2152 O O . GLY A 1 258 ? -0.484 30.438 0.44 1 93.5 258 GLY A O 1
ATOM 2153 N N . HIS A 1 259 ? 0.139 32.531 0.228 1 93.81 259 HIS A N 1
ATOM 2154 C CA . HIS A 1 259 ? 1.417 32.312 0.897 1 93.81 259 HIS A CA 1
ATOM 2155 C C . HIS A 1 259 ? 1.268 32.406 2.412 1 93.81 259 HIS A C 1
ATOM 2157 O O . HIS A 1 259 ? 0.319 33 2.912 1 93.81 259 HIS A O 1
ATOM 2163 N N . PRO A 1 260 ? 2.236 31.812 3.078 1 94.75 260 PRO A N 1
ATOM 2164 C CA . PRO A 1 260 ? 2.225 32.031 4.523 1 94.75 260 PRO A CA 1
ATOM 2165 C C . PRO A 1 260 ? 2.328 33.531 4.891 1 94.75 260 PRO A C 1
ATOM 2167 O O . PRO A 1 260 ? 3.098 34.25 4.27 1 94.75 260 PRO A O 1
ATOM 2170 N N . ILE A 1 261 ? 1.564 33.906 5.879 1 93.62 261 ILE A N 1
ATOM 2171 C CA . ILE A 1 261 ? 1.568 35.312 6.277 1 93.62 261 ILE A CA 1
ATOM 2172 C C . ILE A 1 261 ? 1.738 35.406 7.793 1 93.62 261 ILE A C 1
ATOM 2174 O O . ILE A 1 261 ? 1.394 34.5 8.531 1 93.62 261 ILE A O 1
ATOM 2178 N N . ASN A 1 262 ? 2.293 36.469 8.164 1 90.81 262 ASN A N 1
ATOM 2179 C CA . ASN A 1 262 ? 2.297 36.844 9.578 1 90.81 262 ASN A CA 1
ATOM 2180 C C . ASN A 1 262 ? 0.947 37.375 10.023 1 90.81 262 ASN A C 1
ATOM 2182 O O . ASN A 1 262 ? 0.55 38.469 9.594 1 90.81 262 ASN A O 1
ATOM 2186 N N . PRO A 1 263 ? 0.29 36.656 10.797 1 88.25 263 PRO A N 1
ATOM 2187 C CA . PRO A 1 263 ? -1.052 37.156 11.141 1 88.25 263 PRO A CA 1
ATOM 2188 C C . PRO A 1 263 ? -1.029 38.438 11.953 1 88.25 263 PRO A C 1
ATOM 2190 O O . PRO A 1 263 ? -2.033 39.156 12.008 1 88.25 263 PRO A O 1
ATOM 2193 N N . GLN A 1 264 ? -0.002 38.75 12.578 1 82.81 264 GLN A N 1
ATOM 2194 C CA . GLN A 1 264 ? 0.107 39.969 13.352 1 82.81 264 GLN A CA 1
ATOM 2195 C C . GLN A 1 264 ? 0.219 41.188 12.43 1 82.81 264 GLN A C 1
ATOM 2197 O O . GLN A 1 264 ? -0.15 42.312 12.82 1 82.81 264 GLN A O 1
ATOM 2202 N N . GLN A 1 265 ? 0.739 41.062 11.266 1 70.25 265 GLN A N 1
ATOM 2203 C CA . GLN A 1 265 ? 0.897 42.156 10.328 1 70.25 265 GLN A CA 1
ATOM 2204 C C . GLN A 1 265 ? -0.339 42.312 9.445 1 70.25 265 GLN A C 1
ATOM 2206 O O . GLN A 1 265 ? -0.64 43.406 8.984 1 70.25 265 GLN A O 1
ATOM 2211 N N . SER A 1 266 ? -1.044 41.312 9.031 1 59 266 SER A N 1
ATOM 2212 C CA . SER A 1 266 ? -2.152 41.375 8.086 1 59 266 SER A CA 1
ATOM 2213 C C . SER A 1 266 ? -3.369 42.062 8.695 1 59 266 SER A C 1
ATOM 2215 O O . SER A 1 266 ? -4.215 42.594 7.969 1 59 266 SER A O 1
ATOM 2217 N N . THR A 1 267 ? -3.701 41.969 9.875 1 52.69 267 THR A N 1
ATOM 2218 C CA . THR A 1 267 ? -4.84 42.656 10.461 1 52.69 267 THR A CA 1
ATOM 2219 C C . THR A 1 267 ? -4.703 44.156 10.273 1 52.69 267 THR A C 1
ATOM 2221 O O . THR A 1 267 ? -5.703 44.875 10.188 1 52.69 267 THR A O 1
ATOM 2224 N N . THR A 1 268 ? -3.572 44.656 10.094 1 44.81 268 THR A N 1
ATOM 2225 C CA . THR A 1 268 ? -3.486 46.094 9.922 1 44.81 268 THR A CA 1
ATOM 2226 C C . THR A 1 268 ? -3.855 46.5 8.5 1 44.81 268 THR A C 1
ATOM 2228 O O . THR A 1 268 ? -4.414 47.562 8.273 1 44.81 268 THR A O 1
ATOM 2231 N N . LYS A 1 269 ? -3.508 45.812 7.418 1 47.44 269 LYS A N 1
ATOM 2232 C CA . LYS A 1 269 ? -3.762 46.281 6.062 1 47.44 269 LYS A CA 1
ATOM 2233 C C . LYS A 1 269 ? -5.242 46.156 5.707 1 47.44 269 LYS A C 1
ATOM 2235 O O . LYS A 1 269 ? -5.727 46.844 4.809 1 47.44 269 LYS A O 1
ATOM 2240 N N . GLU A 1 270 ? -5.832 45.094 6.133 1 43.84 270 GLU A N 1
ATOM 2241 C CA . GLU A 1 270 ? -7.234 45.062 5.727 1 43.84 270 GLU A CA 1
ATOM 2242 C C . GLU A 1 270 ? -8.008 46.25 6.297 1 43.84 270 GLU A C 1
ATOM 2244 O O . GLU A 1 270 ? -9.023 46.656 5.742 1 43.84 270 GLU A O 1
ATOM 2249 N N . ASN A 1 271 ? -7.602 46.781 7.387 1 39.75 271 ASN A N 1
ATOM 2250 C CA . ASN A 1 271 ? -8.336 47.969 7.836 1 39.75 271 ASN A CA 1
ATOM 2251 C C . ASN A 1 271 ? -7.996 49.188 6.992 1 39.75 271 ASN A C 1
ATOM 2253 O O . ASN A 1 271 ? -8.68 50.219 7.07 1 39.75 271 ASN A O 1
ATOM 2257 N N . HIS A 1 272 ? -6.84 49.281 6.379 1 37.22 272 HIS A N 1
ATOM 2258 C CA . HIS A 1 272 ? -6.633 50.5 5.637 1 37.22 272 HIS A CA 1
ATOM 2259 C C . HIS A 1 272 ? -7.359 50.469 4.293 1 37.22 272 HIS A C 1
ATOM 2261 O O . HIS A 1 272 ? -7.504 51.5 3.637 1 37.22 272 HIS A O 1
ATOM 2267 N N . ASP A 1 273 ? -7.363 49.312 3.623 1 37.41 273 ASP A N 1
ATOM 2268 C CA . ASP A 1 273 ? -8.062 49.438 2.346 1 37.41 273 ASP A CA 1
ATOM 2269 C C . ASP A 1 273 ? -9.57 49.375 2.533 1 37.41 273 ASP A C 1
ATOM 2271 O O . ASP A 1 273 ? -10.32 49.281 1.557 1 37.41 273 ASP A O 1
ATOM 2275 N N . ALA A 1 274 ? -10.008 49.406 3.84 1 35.09 274 ALA A N 1
ATOM 2276 C CA . ALA A 1 274 ? -11.391 49.844 3.865 1 35.09 274 ALA A CA 1
ATOM 2277 C C . ALA A 1 274 ? -11.469 51.375 4.023 1 35.09 274 ALA A C 1
ATOM 2279 O O . ALA A 1 274 ? -10.617 51.969 4.672 1 35.09 274 ALA A O 1
ATOM 2280 N N . MET B 1 1 ? -37.75 -36.031 42.469 1 56.78 1 MET B N 1
ATOM 2281 C CA . MET B 1 1 ? -37.219 -36.812 41.375 1 56.78 1 MET B CA 1
ATOM 2282 C C . MET B 1 1 ? -36.031 -37.656 41.844 1 56.78 1 MET B C 1
ATOM 2284 O O . MET B 1 1 ? -35.094 -37.125 42.438 1 56.78 1 MET B O 1
ATOM 2288 N N . SER B 1 2 ? -36.156 -38.969 41.938 1 67.25 2 SER B N 1
ATOM 2289 C CA . SER B 1 2 ? -35.156 -39.844 42.562 1 67.25 2 SER B CA 1
ATOM 2290 C C . SER B 1 2 ? -33.875 -39.906 41.75 1 67.25 2 SER B C 1
ATOM 2292 O O . SER B 1 2 ? -33.906 -39.625 40.531 1 67.25 2 SER B O 1
ATOM 2294 N N . LEU B 1 3 ? -32.812 -40.062 42.375 1 74.81 3 LEU B N 1
ATOM 2295 C CA . LEU B 1 3 ? -31.469 -40.156 41.812 1 74.81 3 LEU B CA 1
ATOM 2296 C C . LEU B 1 3 ? -31.453 -41.188 40.656 1 74.81 3 LEU B C 1
ATOM 2298 O O . LEU B 1 3 ? -30.766 -40.969 39.656 1 74.81 3 LEU B O 1
ATOM 2302 N N . ALA B 1 4 ? -32.312 -42.156 40.781 1 75.31 4 ALA B N 1
ATOM 2303 C CA . ALA B 1 4 ? -32.375 -43.219 39.75 1 75.31 4 ALA B CA 1
ATOM 2304 C C . ALA B 1 4 ? -33.062 -42.719 38.5 1 75.31 4 ALA B C 1
ATOM 2306 O O . ALA B 1 4 ? -32.625 -43.031 37.375 1 75.31 4 ALA B O 1
ATOM 2307 N N . GLN B 1 5 ? -34.031 -41.875 38.625 1 76.75 5 GLN B N 1
ATOM 2308 C CA . GLN B 1 5 ? -34.719 -41.281 37.5 1 76.75 5 GLN B CA 1
ATOM 2309 C C . GLN B 1 5 ? -33.844 -40.281 36.75 1 76.75 5 GLN B C 1
ATOM 2311 O O . GLN B 1 5 ? -33.875 -40.25 35.5 1 76.75 5 GLN B O 1
ATOM 2316 N N . LEU B 1 6 ? -33 -39.656 37.5 1 77 6 LEU B N 1
ATOM 2317 C CA . LEU B 1 6 ? -32.062 -38.719 36.906 1 77 6 LEU B CA 1
ATOM 2318 C C . LEU B 1 6 ? -31 -39.438 36.094 1 77 6 LEU B C 1
ATOM 2320 O O . LEU B 1 6 ? -30.609 -38.969 35.031 1 77 6 LEU B O 1
ATOM 2324 N N . GLU B 1 7 ? -30.688 -40.594 36.688 1 74.88 7 GLU B N 1
ATOM 2325 C CA . GLU B 1 7 ? -29.672 -41.406 36.031 1 74.88 7 GLU B CA 1
ATOM 2326 C C . GLU B 1 7 ? -30.172 -41.938 34.688 1 74.88 7 GLU B C 1
ATOM 2328 O O . GLU B 1 7 ? -29.469 -41.906 33.688 1 74.88 7 GLU B O 1
ATOM 2333 N N . ILE B 1 8 ? -31.375 -42.344 34.656 1 77.25 8 ILE B N 1
ATOM 2334 C CA . ILE B 1 8 ? -31.953 -42.906 33.438 1 77.25 8 ILE B CA 1
ATOM 2335 C C . ILE B 1 8 ? -32.219 -41.781 32.438 1 77.25 8 ILE B C 1
ATOM 2337 O O . ILE B 1 8 ? -31.984 -41.969 31.234 1 77.25 8 ILE B O 1
ATOM 2341 N N . GLY B 1 9 ? -32.562 -40.625 32.938 1 78.69 9 GLY B N 1
ATOM 2342 C CA . GLY B 1 9 ? -32.719 -39.469 32.094 1 78.69 9 GLY B CA 1
ATOM 2343 C C . GLY B 1 9 ? -31.453 -39 31.422 1 78.69 9 GLY B C 1
ATOM 2344 O O . GLY B 1 9 ? -31.438 -38.688 30.234 1 78.69 9 GLY B O 1
ATOM 2345 N N . LEU B 1 10 ? -30.438 -39.156 32.219 1 77.56 10 LEU B N 1
ATOM 2346 C CA . LEU B 1 10 ? -29.125 -38.75 31.734 1 77.56 10 LEU B CA 1
ATOM 2347 C C . LEU B 1 10 ? -28.594 -39.719 30.703 1 77.56 10 LEU B C 1
ATOM 2349 O O . LEU B 1 10 ? -27.969 -39.312 29.719 1 77.56 10 LEU B O 1
ATOM 2353 N N . LEU B 1 11 ? -28.984 -40.969 30.891 1 75.75 11 LEU B N 1
ATOM 2354 C CA . LEU B 1 11 ? -28.562 -42 29.953 1 75.75 11 LEU B CA 1
ATOM 2355 C C . LEU B 1 11 ? -29.266 -41.812 28.609 1 75.75 11 LEU B C 1
ATOM 2357 O O . LEU B 1 11 ? -28.656 -41.969 27.562 1 75.75 11 LEU B O 1
ATOM 2361 N N . TRP B 1 12 ? -30.547 -41.469 28.719 1 80.44 12 TRP B N 1
ATOM 2362 C CA . TRP B 1 12 ? -31.312 -41.25 27.5 1 80.44 12 TRP B CA 1
ATOM 2363 C C . TRP B 1 12 ? -30.859 -39.969 26.781 1 80.44 12 TRP B C 1
ATOM 2365 O O . TRP B 1 12 ? -30.766 -39.969 25.547 1 80.44 12 TRP B O 1
ATOM 2375 N N . LEU B 1 13 ? -30.453 -39 27.594 1 78.44 13 LEU B N 1
ATOM 2376 C CA . LEU B 1 13 ? -29.953 -37.75 27.016 1 78.44 13 LEU B CA 1
ATOM 2377 C C . LEU B 1 13 ? -28.609 -37.969 26.328 1 78.44 13 LEU B C 1
ATOM 2379 O O . LEU B 1 13 ? -28.391 -37.469 25.219 1 78.44 13 LEU B O 1
ATOM 2383 N N . THR B 1 14 ? -27.859 -38.812 27.016 1 76.88 14 THR B N 1
ATOM 2384 C CA . THR B 1 14 ? -26.562 -39.156 26.438 1 76.88 14 THR B CA 1
ATOM 2385 C C . THR B 1 14 ? -26.734 -39.969 25.172 1 76.88 14 THR B C 1
ATOM 2387 O O . THR B 1 14 ? -26.031 -39.75 24.172 1 76.88 14 THR B O 1
ATOM 2390 N N . GLY B 1 15 ? -27.703 -40.844 25.234 1 78.69 15 GLY B N 1
ATOM 2391 C CA . GLY B 1 15 ? -28 -41.656 24.062 1 78.69 15 GLY B CA 1
ATOM 2392 C C . GLY B 1 15 ? -28.5 -40.844 22.891 1 78.69 15 GLY B C 1
ATOM 2393 O O . GLY B 1 15 ? -28.062 -41.062 21.75 1 78.69 15 GLY B O 1
ATOM 2394 N N . SER B 1 16 ? -29.344 -39.906 23.203 1 80.94 16 SER B N 1
ATOM 2395 C CA . SER B 1 16 ? -29.906 -39.062 22.156 1 80.94 16 SER B CA 1
ATOM 2396 C C . SER B 1 16 ? -28.844 -38.156 21.547 1 80.94 16 SER B C 1
ATOM 2398 O O . SER B 1 16 ? -28.812 -37.969 20.328 1 80.94 16 SER B O 1
ATOM 2400 N N . ILE B 1 17 ? -27.953 -37.688 22.391 1 79.88 17 ILE B N 1
ATOM 2401 C CA . ILE B 1 17 ? -26.875 -36.844 21.922 1 79.88 17 ILE B CA 1
ATOM 2402 C C . ILE B 1 17 ? -25.922 -37.625 21.031 1 79.88 17 ILE B C 1
ATOM 2404 O O . ILE B 1 17 ? -25.484 -37.156 20 1 79.88 17 ILE B O 1
ATOM 2408 N N . ALA B 1 18 ? -25.734 -38.906 21.469 1 77 18 ALA B N 1
ATOM 2409 C CA . ALA B 1 18 ? -24.844 -39.781 20.703 1 77 18 ALA B CA 1
ATOM 2410 C C . ALA B 1 18 ? -25.453 -40.094 19.344 1 77 18 ALA B C 1
ATOM 2412 O O . ALA B 1 18 ? -24.75 -40.062 18.328 1 77 18 ALA B O 1
ATOM 2413 N N . VAL B 1 19 ? -26.75 -40.312 19.312 1 79.31 19 VAL B N 1
ATOM 2414 C CA . VAL B 1 19 ? -27.438 -40.594 18.062 1 79.31 19 VAL B CA 1
ATOM 2415 C C . VAL B 1 19 ? -27.422 -39.375 17.156 1 79.31 19 VAL B C 1
ATOM 2417 O O . VAL B 1 19 ? -27.156 -39.469 15.961 1 79.31 19 VAL B O 1
ATOM 2420 N N . ILE B 1 20 ? -27.578 -38.219 17.734 1 79.12 20 ILE B N 1
ATOM 2421 C CA . ILE B 1 20 ? -27.578 -37 16.984 1 79.12 20 ILE B CA 1
ATOM 2422 C C . ILE B 1 20 ? -26.172 -36.719 16.422 1 79.12 20 ILE B C 1
ATOM 2424 O O . ILE B 1 20 ? -26.016 -36.344 15.266 1 79.12 20 ILE B O 1
ATOM 2428 N N . PHE B 1 21 ? -25.172 -37.062 17.219 1 77.5 21 PHE B N 1
ATOM 2429 C CA . PHE B 1 21 ? -23.797 -36.906 16.797 1 77.5 21 PHE B CA 1
ATOM 2430 C C . PHE B 1 21 ? -23.453 -37.875 15.656 1 77.5 21 PHE B C 1
ATOM 2432 O O . PHE B 1 21 ? -22.828 -37.469 14.68 1 77.5 21 PHE B O 1
ATOM 2439 N N . ILE B 1 22 ? -23.922 -39.031 15.766 1 77.69 22 ILE B N 1
ATOM 2440 C CA . ILE B 1 22 ? -23.656 -40.062 14.758 1 77.69 22 ILE B CA 1
ATOM 2441 C C . ILE B 1 22 ? -24.391 -39.688 13.469 1 77.69 22 ILE B C 1
ATOM 2443 O O . ILE B 1 22 ? -23.828 -39.812 12.375 1 77.69 22 ILE B O 1
ATOM 2447 N N . LEU B 1 23 ? -25.516 -39.156 13.578 1 77.19 23 LEU B N 1
ATOM 2448 C CA . LEU B 1 23 ? -26.297 -38.75 12.414 1 77.19 23 LEU B CA 1
ATOM 2449 C C . LEU B 1 23 ? -25.672 -37.531 11.742 1 77.19 23 LEU B C 1
ATOM 2451 O O . LEU B 1 23 ? -25.625 -37.469 10.508 1 77.19 23 LEU B O 1
ATOM 2455 N N . THR B 1 24 ? -25.156 -36.656 12.547 1 77.5 24 THR B N 1
ATOM 2456 C CA . THR B 1 24 ? -24.5 -35.469 11.992 1 77.5 24 THR B CA 1
ATOM 2457 C C . THR B 1 24 ? -23.203 -35.844 11.273 1 77.5 24 THR B C 1
ATOM 2459 O O . THR B 1 24 ? -22.922 -35.312 10.195 1 77.5 24 THR B O 1
ATOM 2462 N N . ILE B 1 25 ? -22.453 -36.719 11.836 1 72.44 25 ILE B N 1
ATOM 2463 C CA . ILE B 1 25 ? -21.219 -37.219 11.227 1 72.44 25 ILE B CA 1
ATOM 2464 C C . ILE B 1 25 ? -21.547 -37.969 9.938 1 72.44 25 ILE B C 1
ATOM 2466 O O . ILE B 1 25 ? -20.891 -37.781 8.914 1 72.44 25 ILE B O 1
ATOM 2470 N N . GLY B 1 26 ? -22.516 -38.75 9.938 1 70.88 26 GLY B N 1
ATOM 2471 C CA . GLY B 1 26 ? -22.922 -39.5 8.758 1 70.88 26 GLY B CA 1
ATOM 2472 C C . GLY B 1 26 ? -23.391 -38.625 7.625 1 70.88 26 GLY B C 1
ATOM 2473 O O . GLY B 1 26 ? -23.031 -38.844 6.469 1 70.88 26 GLY B O 1
ATOM 2474 N N . THR B 1 27 ? -24.141 -37.625 7.984 1 70.56 27 THR B N 1
ATOM 2475 C CA . THR B 1 27 ? -24.641 -36.719 6.973 1 70.56 27 THR B CA 1
ATOM 2476 C C . THR B 1 27 ? -23.5 -35.875 6.395 1 70.56 27 THR B C 1
ATOM 2478 O O . THR B 1 27 ? -23.453 -35.625 5.188 1 70.56 27 THR B O 1
ATOM 2481 N N . TYR B 1 28 ? -22.656 -35.469 7.246 1 65 28 TYR B N 1
ATOM 2482 C CA . TYR B 1 28 ? -21.5 -34.688 6.793 1 65 28 TYR B CA 1
ATOM 2483 C C . TYR B 1 28 ? -20.609 -35.531 5.902 1 65 28 TYR B C 1
ATOM 2485 O O . TYR B 1 28 ? -20.125 -35.062 4.871 1 65 28 TYR B O 1
ATOM 2493 N N . TYR B 1 29 ? -20.344 -36.719 6.348 1 59.69 29 TYR B N 1
ATOM 2494 C CA . TYR B 1 29 ? -19.562 -37.688 5.566 1 59.69 29 TYR B CA 1
ATOM 2495 C C . TYR B 1 29 ? -20.25 -38 4.238 1 59.69 29 TYR B C 1
ATOM 2497 O O . TYR B 1 29 ? -19.594 -38 3.189 1 59.69 29 TYR B O 1
ATOM 2505 N N . TRP B 1 30 ? -21.516 -38.219 4.293 1 57.5 30 TRP B N 1
ATOM 2506 C CA . TRP B 1 30 ? -22.281 -38.5 3.08 1 57.5 30 TRP B CA 1
ATOM 2507 C C . TRP B 1 30 ? -22.297 -37.281 2.162 1 57.5 30 TRP B C 1
ATOM 2509 O O . TRP B 1 30 ? -22.094 -37.406 0.952 1 57.5 30 TRP B O 1
ATOM 2519 N N . TYR B 1 31 ? -22.469 -36.188 2.738 1 55.69 31 TYR B N 1
ATOM 2520 C CA . TYR B 1 31 ? -22.469 -34.938 1.984 1 55.69 31 TYR B CA 1
ATOM 2521 C C . TYR B 1 31 ? -21.078 -34.625 1.431 1 55.69 31 TYR B C 1
ATOM 2523 O O . TYR B 1 31 ? -20.938 -34.219 0.279 1 55.69 31 TYR B O 1
ATOM 2531 N N . SER B 1 32 ? -20.078 -34.875 2.262 1 51.97 32 SER B N 1
ATOM 2532 C CA . SER B 1 32 ? -18.703 -34.688 1.823 1 51.97 32 SER B CA 1
ATOM 2533 C C . SER B 1 32 ? -18.312 -35.688 0.732 1 51.97 32 SER B C 1
ATOM 2535 O O . SER B 1 32 ? -17.672 -35.312 -0.254 1 51.97 32 SER B O 1
ATOM 2537 N N . ARG B 1 33 ? -18.625 -36.875 0.977 1 50.09 33 ARG B N 1
ATOM 2538 C CA . ARG B 1 33 ? -18.344 -37.906 -0.02 1 50.09 33 ARG B CA 1
ATOM 2539 C C . ARG B 1 33 ? -19.141 -37.656 -1.297 1 50.09 33 ARG B C 1
ATOM 2541 O O . ARG B 1 33 ? -18.625 -37.844 -2.402 1 50.09 33 ARG B O 1
ATOM 2548 N N . LYS B 1 34 ? -20.375 -37.375 -1.178 1 46.72 34 LYS B N 1
ATOM 2549 C CA . LYS B 1 34 ? -21.156 -37.031 -2.363 1 46.72 34 LYS B CA 1
ATOM 2550 C C . LYS B 1 34 ? -20.609 -35.812 -3.064 1 46.72 34 LYS B C 1
ATOM 2552 O O . LYS B 1 34 ? -20.562 -35.75 -4.297 1 46.72 34 LYS B O 1
ATOM 2557 N N . ARG B 1 35 ? -20.266 -34.938 -2.285 1 45.56 35 ARG B N 1
ATOM 2558 C CA . ARG B 1 35 ? -19.656 -33.75 -2.891 1 45.56 35 ARG B CA 1
ATOM 2559 C C . ARG B 1 35 ? -18.297 -34.094 -3.49 1 45.56 35 ARG B C 1
ATOM 2561 O O . ARG B 1 35 ? -17.953 -33.594 -4.559 1 45.56 35 ARG B O 1
ATOM 2568 N N . SER B 1 36 ? -17.562 -34.875 -2.697 1 45.66 36 SER B N 1
ATOM 2569 C CA . SER B 1 36 ? -16.266 -35.312 -3.205 1 45.66 36 SER B CA 1
ATOM 2570 C C . SER B 1 36 ? -16.438 -36.25 -4.391 1 45.66 36 SER B C 1
ATOM 2572 O O . SER B 1 36 ? -15.719 -36.125 -5.391 1 45.66 36 SER B O 1
ATOM 2574 N N . ASN B 1 37 ? -17.359 -37.219 -4.238 1 44.44 37 ASN B N 1
ATOM 2575 C CA . ASN B 1 37 ? -17.578 -38.219 -5.277 1 44.44 37 ASN B CA 1
ATOM 2576 C C . ASN B 1 37 ? -18.297 -37.625 -6.484 1 44.44 37 ASN B C 1
ATOM 2578 O O . ASN B 1 37 ? -18.109 -38.062 -7.613 1 44.44 37 ASN B O 1
ATOM 2582 N N . ASN B 1 38 ? -19.094 -36.719 -6.23 1 44.25 38 ASN B N 1
ATOM 2583 C CA . ASN B 1 38 ? -19.797 -36.156 -7.379 1 44.25 38 ASN B CA 1
ATOM 2584 C C . ASN B 1 38 ? -18.844 -35.469 -8.344 1 44.25 38 ASN B C 1
ATOM 2586 O O . ASN B 1 38 ? -19.047 -35.531 -9.562 1 44.25 38 ASN B O 1
ATOM 2590 N N . TYR B 1 39 ? -17.828 -34.875 -7.863 1 45.41 39 TYR B N 1
ATOM 2591 C CA . TYR B 1 39 ? -16.859 -34.281 -8.797 1 45.41 39 TYR B CA 1
ATOM 2592 C C . TYR B 1 39 ? -16.078 -35.375 -9.516 1 45.41 39 TYR B C 1
ATOM 2594 O O . TYR B 1 39 ? -15.664 -35.188 -10.664 1 45.41 39 TYR B O 1
ATOM 2602 N N . LEU B 1 40 ? -15.828 -36.531 -8.789 1 44.97 40 LEU B N 1
ATOM 2603 C C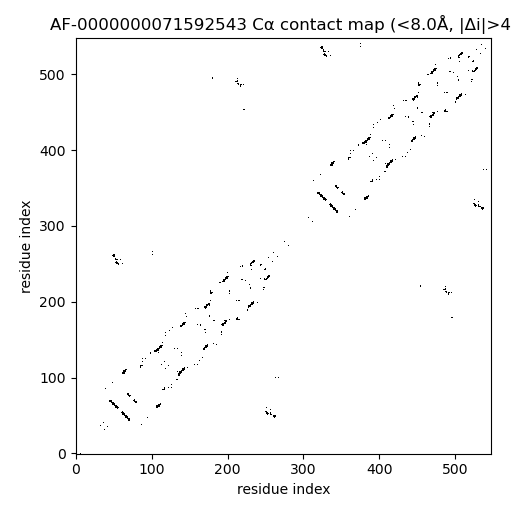A . LEU B 1 40 ? -15.18 -37.688 -9.438 1 44.97 40 LEU B CA 1
ATOM 2604 C C . LEU B 1 40 ? -16.125 -38.344 -10.438 1 44.97 40 LEU B C 1
ATOM 2606 O O . LEU B 1 40 ? -15.68 -38.875 -11.461 1 44.97 40 LEU B O 1
ATOM 2610 N N . GLU B 1 41 ? -17.375 -38.531 -10.008 1 42.69 41 GLU B N 1
ATOM 2611 C CA . GLU B 1 41 ? -18.328 -39.281 -10.812 1 42.69 41 GLU B CA 1
ATOM 2612 C C . GLU B 1 41 ? -18.938 -38.438 -11.906 1 42.69 41 GLU B C 1
ATOM 2614 O O . GLU B 1 41 ? -19.578 -38.938 -12.836 1 42.69 41 GLU B O 1
ATOM 2619 N N . ASN B 1 42 ? -19.25 -37.219 -11.609 1 44.94 42 ASN B N 1
ATOM 2620 C CA . ASN B 1 42 ? -19.812 -36.562 -12.789 1 44.94 42 ASN B CA 1
ATOM 2621 C C . ASN B 1 42 ? -18.766 -36.438 -13.898 1 44.94 42 ASN B C 1
ATOM 2623 O O . ASN B 1 42 ? -17.984 -35.469 -13.922 1 44.94 42 ASN B O 1
ATOM 2627 N N . ASP B 1 43 ? -18.266 -37.469 -14.438 1 49.84 43 ASP B N 1
ATOM 2628 C CA . ASP B 1 43 ? -17.547 -37.906 -15.625 1 49.84 43 ASP B CA 1
ATOM 2629 C C . ASP B 1 43 ? -17.734 -36.938 -16.781 1 49.84 43 ASP B C 1
ATOM 2631 O O . ASP B 1 43 ? -17.219 -37.156 -17.875 1 49.84 43 ASP B O 1
ATOM 2635 N N . ASP B 1 44 ? -18.594 -36.062 -16.641 1 55.38 44 ASP B N 1
ATOM 2636 C CA . ASP B 1 44 ? -19.094 -35.469 -17.875 1 55.38 44 ASP B CA 1
ATOM 2637 C C . ASP B 1 44 ? -18.141 -34.344 -18.344 1 55.38 44 ASP B C 1
ATOM 2639 O O . ASP B 1 44 ? -18.234 -33.906 -19.5 1 55.38 44 ASP B O 1
ATOM 2643 N N . PHE B 1 45 ? -17.266 -33.781 -17.422 1 68.94 45 PHE B N 1
ATOM 2644 C CA . PHE B 1 45 ? -16.438 -32.781 -18.062 1 68.94 45 PHE B CA 1
ATOM 2645 C C . PHE B 1 45 ? -15.047 -33.344 -18.375 1 68.94 45 PHE B C 1
ATOM 2647 O O . PHE B 1 45 ? -14.422 -33.969 -17.516 1 68.94 45 PHE B O 1
ATOM 2654 N N . ASN B 1 46 ? -14.836 -33.469 -19.609 1 85.19 46 ASN B N 1
ATOM 2655 C CA . ASN B 1 46 ? -13.477 -33.781 -20.031 1 85.19 46 ASN B CA 1
ATOM 2656 C C . ASN B 1 46 ? -12.492 -32.688 -19.688 1 85.19 46 ASN B C 1
ATOM 2658 O O . ASN B 1 46 ? -12.5 -31.625 -20.312 1 85.19 46 ASN B O 1
ATOM 2662 N N . LEU B 1 47 ? -11.789 -32.938 -18.516 1 90.62 47 LEU B N 1
ATOM 2663 C CA . LEU B 1 47 ? -10.812 -31.969 -18.047 1 90.62 47 LEU B CA 1
ATOM 2664 C C . LEU B 1 47 ? -9.391 -32.438 -18.328 1 90.62 47 LEU B C 1
ATOM 2666 O O . LEU B 1 47 ? -9.109 -33.656 -18.266 1 90.62 47 LEU B O 1
ATOM 2670 N N . ARG B 1 48 ? -8.539 -31.469 -18.672 1 92.25 48 ARG B N 1
ATOM 2671 C CA . ARG B 1 48 ? -7.125 -31.766 -18.891 1 92.25 48 ARG B CA 1
ATOM 2672 C C . ARG B 1 48 ? -6.258 -30.562 -18.547 1 92.25 48 ARG B C 1
ATOM 2674 O O . ARG B 1 48 ? -6.68 -29.406 -18.719 1 92.25 48 ARG B O 1
ATOM 2681 N N . TYR B 1 49 ? -5.062 -30.891 -18.125 1 94.88 49 TYR B N 1
ATOM 2682 C CA . TYR B 1 49 ? -4.121 -29.797 -17.891 1 94.88 49 TYR B CA 1
ATOM 2683 C C . TYR B 1 49 ? -3.318 -29.5 -19.156 1 94.88 49 TYR B C 1
ATOM 2685 O O . TYR B 1 49 ? -2.803 -30.406 -19.812 1 94.88 49 TYR B O 1
ATOM 2693 N N . PHE B 1 50 ? -3.295 -28.25 -19.484 1 95.25 50 PHE B N 1
ATOM 2694 C CA . PHE B 1 50 ? -2.354 -27.688 -20.438 1 95.25 50 PHE B CA 1
ATOM 2695 C C . PHE B 1 50 ? -1.171 -27.047 -19.734 1 95.25 50 PHE B C 1
ATOM 2697 O O . PHE B 1 50 ? -1.187 -26.875 -18.516 1 95.25 50 PHE B O 1
ATOM 2704 N N . ILE B 1 51 ? -0.107 -26.781 -20.516 1 96.38 51 ILE B N 1
ATOM 2705 C CA . ILE B 1 51 ? 1.025 -26.078 -19.922 1 96.38 51 ILE B CA 1
ATOM 2706 C C . ILE B 1 51 ? 1.359 -24.844 -20.734 1 96.38 51 ILE B C 1
ATOM 2708 O O . ILE B 1 51 ? 1.196 -24.828 -21.969 1 96.38 51 ILE B O 1
ATOM 2712 N N . GLN B 1 52 ? 1.77 -23.859 -20.031 1 96.38 52 GLN B N 1
ATOM 2713 C CA . GLN B 1 52 ? 2.225 -22.641 -20.688 1 96.38 52 GLN B CA 1
ATOM 2714 C C . GLN B 1 52 ? 3.592 -22.203 -20.172 1 96.38 52 GLN B C 1
ATOM 2716 O O . GLN B 1 52 ? 3.83 -22.219 -18.969 1 96.38 52 GLN B O 1
ATOM 2721 N N . LYS B 1 53 ? 4.469 -21.844 -21.016 1 96.81 53 LYS B N 1
ATOM 2722 C CA . LYS B 1 53 ? 5.84 -21.547 -20.625 1 96.81 53 LYS B CA 1
ATOM 2723 C C . LYS B 1 53 ? 5.949 -20.141 -20.031 1 96.81 53 LYS B C 1
ATOM 2725 O O . LYS B 1 53 ? 5.207 -19.234 -20.422 1 96.81 53 LYS B O 1
ATOM 2730 N N . GLN B 1 54 ? 6.773 -19.906 -19.172 1 97.44 54 GLN B N 1
ATOM 2731 C CA . GLN B 1 54 ? 7.285 -18.656 -18.641 1 97.44 54 GLN B CA 1
ATOM 2732 C C . GLN B 1 54 ? 8.727 -18.422 -19.078 1 97.44 54 GLN B C 1
ATOM 2734 O O . GLN B 1 54 ? 9.531 -19.344 -19.109 1 97.44 54 GLN B O 1
ATOM 2739 N N . VAL B 1 55 ? 9 -17.156 -19.406 1 97.69 55 VAL B N 1
ATOM 2740 C CA . VAL B 1 55 ? 10.32 -16.922 -19.969 1 97.69 55 VAL B CA 1
ATOM 2741 C C . VAL B 1 55 ? 11 -15.766 -19.234 1 97.69 55 VAL B C 1
ATOM 2743 O O . VAL B 1 55 ? 10.336 -14.938 -18.609 1 97.69 55 VAL B O 1
ATOM 2746 N N . ASP B 1 56 ? 12.32 -15.75 -19.281 1 96.75 56 ASP B N 1
ATOM 2747 C CA . ASP B 1 56 ? 13.055 -14.602 -18.766 1 96.75 56 ASP B CA 1
ATOM 2748 C C . ASP B 1 56 ? 13.164 -13.5 -19.812 1 96.75 56 ASP B C 1
ATOM 2750 O O . ASP B 1 56 ? 12.586 -13.602 -20.891 1 96.75 56 ASP B O 1
ATOM 2754 N N . PHE B 1 57 ? 13.852 -12.453 -19.469 1 92.88 57 PHE B N 1
ATOM 2755 C CA . PHE B 1 57 ? 13.922 -11.273 -20.312 1 92.88 57 PHE B CA 1
ATOM 2756 C C . PHE B 1 57 ? 14.656 -11.594 -21.609 1 92.88 57 PHE B C 1
ATOM 2758 O O . PHE B 1 57 ? 14.547 -10.844 -22.594 1 92.88 57 PHE B O 1
ATOM 2765 N N . ARG B 1 58 ? 15.359 -12.758 -21.672 1 93.69 58 ARG B N 1
ATOM 2766 C CA . ARG B 1 58 ? 16.078 -13.172 -22.875 1 93.69 58 ARG B CA 1
ATOM 2767 C C . ARG B 1 58 ? 15.234 -14.141 -23.703 1 93.69 58 ARG B C 1
ATOM 2769 O O . ARG B 1 58 ? 15.648 -14.57 -24.781 1 93.69 58 ARG B O 1
ATOM 2776 N N . GLY B 1 59 ? 14.18 -14.547 -23.172 1 93.25 59 GLY B N 1
ATOM 2777 C CA . GLY B 1 59 ? 13.312 -15.453 -23.906 1 93.25 59 GLY B CA 1
ATOM 2778 C C . GLY B 1 59 ? 13.531 -16.906 -23.547 1 93.25 59 GLY B C 1
ATOM 2779 O O . GLY B 1 59 ? 12.938 -17.812 -24.141 1 93.25 59 GLY B O 1
ATOM 2780 N N . ARG B 1 60 ? 14.367 -17.141 -22.594 1 96.12 60 ARG B N 1
ATOM 2781 C CA . ARG B 1 60 ? 14.617 -18.516 -22.172 1 96.12 60 ARG B CA 1
ATOM 2782 C C . ARG B 1 60 ? 13.516 -19 -21.234 1 96.12 60 ARG B C 1
ATOM 2784 O O . ARG B 1 60 ? 13.094 -18.281 -20.328 1 96.12 60 ARG B O 1
ATOM 2791 N N . THR B 1 61 ? 13.148 -20.234 -21.438 1 97 61 THR B N 1
ATOM 2792 C CA . THR B 1 61 ? 12.102 -20.828 -20.594 1 97 61 THR B CA 1
ATOM 2793 C C . THR B 1 61 ? 12.602 -21.047 -19.172 1 97 61 THR B C 1
ATOM 2795 O O . THR B 1 61 ? 13.641 -21.688 -18.969 1 97 61 THR B O 1
ATOM 2798 N N . THR B 1 62 ? 11.867 -20.531 -18.234 1 97.19 62 THR B N 1
ATOM 2799 C CA . THR B 1 62 ? 12.258 -20.656 -16.828 1 97.19 62 THR B CA 1
ATOM 2800 C C . THR B 1 62 ? 11.281 -21.562 -16.078 1 97.19 62 THR B C 1
ATOM 2802 O O . THR B 1 62 ? 11.57 -22.016 -14.977 1 97.19 62 THR B O 1
ATOM 2805 N N . GLY B 1 63 ? 10.133 -21.797 -16.688 1 97.5 63 GLY B N 1
ATOM 2806 C CA . GLY B 1 63 ? 9.141 -22.641 -16.047 1 97.5 63 GLY B CA 1
ATOM 2807 C C . GLY B 1 63 ? 7.887 -22.828 -16.891 1 97.5 63 GLY B C 1
ATOM 2808 O O . GLY B 1 63 ? 7.754 -22.234 -17.969 1 97.5 63 GLY B O 1
ATOM 2809 N N . TYR B 1 64 ? 7.043 -23.734 -16.375 1 97.31 64 TYR B N 1
ATOM 2810 C CA . TYR B 1 64 ? 5.727 -23.969 -16.953 1 97.31 64 TYR B CA 1
ATOM 2811 C C . TYR B 1 64 ? 4.637 -23.844 -15.898 1 97.31 64 TYR B C 1
ATOM 2813 O O . TYR B 1 64 ? 4.875 -24.125 -14.719 1 97.31 64 TYR B O 1
ATOM 2821 N N . GLU B 1 65 ? 3.561 -23.422 -16.344 1 97.62 65 GLU B N 1
ATOM 2822 C CA . GLU B 1 65 ? 2.371 -23.422 -15.5 1 97.62 65 GLU B CA 1
ATOM 2823 C C . GLU B 1 65 ? 1.328 -24.406 -16.016 1 97.62 65 GLU B C 1
ATOM 2825 O O . GLU B 1 65 ? 1.034 -24.453 -17.203 1 97.62 65 GLU B O 1
ATOM 2830 N N . CYS B 1 66 ? 0.798 -25.188 -15.102 1 96.38 66 CYS B N 1
ATOM 2831 C CA . CYS B 1 66 ? -0.316 -26.062 -15.445 1 96.38 66 CYS B CA 1
ATOM 2832 C C . CYS B 1 66 ? -1.636 -25.297 -15.422 1 96.38 66 CYS B C 1
ATOM 2834 O O . CYS B 1 66 ? -1.965 -24.656 -14.43 1 96.38 66 CYS B O 1
ATOM 2836 N N . LEU B 1 67 ? -2.365 -25.438 -16.484 1 93.62 67 LEU B N 1
ATOM 2837 C CA . LEU B 1 67 ? -3.646 -24.75 -16.625 1 93.62 67 LEU B CA 1
ATOM 2838 C C . LEU B 1 67 ? -4.758 -25.75 -16.953 1 93.62 67 LEU B C 1
ATOM 2840 O O . LEU B 1 67 ? -4.707 -26.422 -17.984 1 93.62 67 LEU B O 1
ATOM 2844 N N . LEU B 1 68 ? -5.75 -25.703 -16.109 1 92.75 68 LEU B N 1
ATOM 2845 C CA . LEU B 1 68 ? -6.863 -26.625 -16.312 1 92.75 68 LEU B CA 1
ATOM 2846 C C . LEU B 1 68 ? -7.762 -26.156 -17.453 1 92.75 68 LEU B C 1
ATOM 2848 O O . LEU B 1 68 ? -8.078 -24.969 -17.531 1 92.75 68 LEU B O 1
ATOM 2852 N N . ARG B 1 69 ? -8.109 -27.062 -18.297 1 92.19 69 ARG B N 1
ATOM 2853 C CA . ARG B 1 69 ? -9.023 -26.797 -19.391 1 92.19 69 ARG B CA 1
ATOM 2854 C C . ARG B 1 69 ? -10.141 -27.828 -19.438 1 92.19 69 ARG B C 1
ATOM 2856 O O . ARG B 1 69 ? -9.977 -28.953 -18.969 1 92.19 69 ARG B O 1
ATOM 2863 N N . GLN B 1 70 ? -11.18 -27.375 -20.016 1 89.88 70 GLN B N 1
ATOM 2864 C CA . GLN B 1 70 ? -12.32 -28.25 -20.234 1 89.88 70 GLN B CA 1
ATOM 2865 C C . GLN B 1 70 ? -12.625 -28.391 -21.719 1 89.88 70 GLN B C 1
ATOM 2867 O O . GLN B 1 70 ? -12.586 -27.406 -22.469 1 89.88 70 GLN B O 1
ATOM 2872 N N . GLN B 1 71 ? -12.969 -29.578 -22.047 1 89.25 71 GLN B N 1
ATOM 2873 C CA . GLN B 1 71 ? -13.289 -29.812 -23.453 1 89.25 71 GLN B CA 1
ATOM 2874 C C . GLN B 1 71 ? -14.742 -29.438 -23.75 1 89.25 71 GLN B C 1
ATOM 2876 O O . GLN B 1 71 ? -15.656 -29.844 -23.031 1 89.25 71 GLN B O 1
ATOM 2881 N N . ASN B 1 72 ? -14.859 -28.734 -24.828 1 87.19 72 ASN B N 1
ATOM 2882 C CA . ASN B 1 72 ? -16.188 -28.375 -25.281 1 87.19 72 ASN B CA 1
ATOM 2883 C C . ASN B 1 72 ? -16.781 -29.453 -26.188 1 87.19 72 ASN B C 1
ATOM 2885 O O . ASN B 1 72 ? -16.094 -30.391 -26.578 1 87.19 72 ASN B O 1
ATOM 2889 N N . THR B 1 73 ? -18.031 -29.25 -26.547 1 86 73 THR B N 1
ATOM 2890 C CA . THR B 1 73 ? -18.75 -30.203 -27.375 1 86 73 THR B CA 1
ATOM 2891 C C . THR B 1 73 ? -18.125 -30.281 -28.766 1 86 73 THR B C 1
ATOM 2893 O O . THR B 1 73 ? -18.141 -31.344 -29.406 1 86 73 THR B O 1
ATOM 2896 N N . ASP B 1 74 ? -17.578 -29.172 -29.141 1 88.69 74 ASP B N 1
ATOM 2897 C CA . ASP B 1 74 ? -17 -29.109 -30.484 1 88.69 74 ASP B CA 1
ATOM 2898 C C . ASP B 1 74 ? -15.562 -29.625 -30.484 1 88.69 74 ASP B C 1
ATOM 2900 O O . ASP B 1 74 ? -14.883 -29.578 -31.516 1 88.69 74 ASP B O 1
ATOM 2904 N N . GLY B 1 75 ? -15.086 -30.047 -29.359 1 85.38 75 GLY B N 1
ATOM 2905 C CA . GLY B 1 75 ? -13.742 -30.594 -29.266 1 85.38 75 GLY B CA 1
ATOM 2906 C C . GLY B 1 75 ? -12.719 -29.562 -28.828 1 85.38 75 GLY B C 1
ATOM 2907 O O . GLY B 1 75 ? -11.586 -29.906 -28.469 1 85.38 75 GLY B O 1
ATOM 2908 N N . SER B 1 76 ? -13.148 -28.375 -28.891 1 87.19 76 SER B N 1
ATOM 2909 C CA . SER B 1 76 ? -12.234 -27.328 -28.453 1 87.19 76 SER B CA 1
ATOM 2910 C C . SER B 1 76 ? -12.094 -27.297 -26.938 1 87.19 76 SER B C 1
ATOM 2912 O O . SER B 1 76 ? -12.859 -27.953 -26.234 1 87.19 76 SER B O 1
ATOM 2914 N N . TRP B 1 77 ? -11.008 -26.641 -26.516 1 86.81 77 TRP B N 1
ATOM 2915 C CA . TRP B 1 77 ? -10.734 -26.562 -25.078 1 86.81 77 TRP B CA 1
ATOM 2916 C C . TRP B 1 77 ? -10.844 -25.141 -24.578 1 86.81 77 TRP B C 1
ATOM 2918 O O . TRP B 1 77 ? -10.398 -24.203 -25.234 1 86.81 77 TRP B O 1
ATOM 2928 N N . SER B 1 78 ? -11.484 -25.047 -23.391 1 86.19 78 SER B N 1
ATOM 2929 C CA . SER B 1 78 ? -11.633 -23.719 -22.797 1 86.19 78 SER B CA 1
ATOM 2930 C C . SER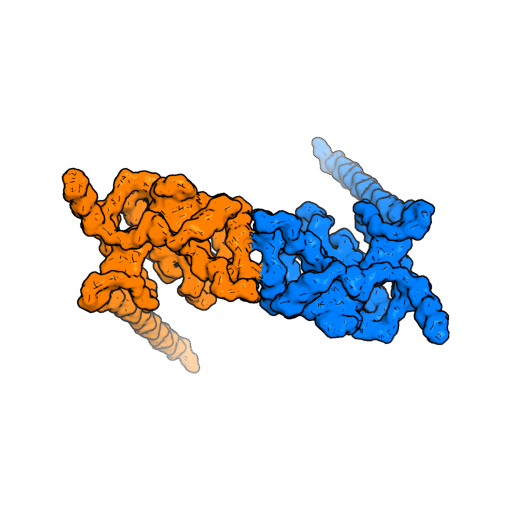 B 1 78 ? -11.469 -23.781 -21.281 1 86.19 78 SER B C 1
ATOM 2932 O O . SER B 1 78 ? -11.336 -24.859 -20.703 1 86.19 78 SER B O 1
ATOM 2934 N N . LEU B 1 79 ? -11.305 -22.594 -20.641 1 80.62 79 LEU B N 1
ATOM 2935 C CA . LEU B 1 79 ? -11.281 -22.531 -19.188 1 80.62 79 LEU B CA 1
ATOM 2936 C C . LEU B 1 79 ? -12.562 -23.109 -18.594 1 80.62 79 LEU B C 1
ATOM 2938 O O . LEU B 1 79 ? -13.656 -22.828 -19.078 1 80.62 79 LEU B O 1
ATOM 2942 N N . PRO B 1 80 ? -12.25 -23.906 -17.656 1 81.88 80 PRO B N 1
ATOM 2943 C CA . PRO B 1 80 ? -13.461 -24.453 -17.031 1 81.88 80 PRO B CA 1
ATOM 2944 C C . PRO B 1 80 ? -14.273 -23.391 -16.297 1 81.88 80 PRO B C 1
ATOM 2946 O O . PRO B 1 80 ? -13.695 -22.453 -15.727 1 81.88 80 PRO B O 1
ATOM 2949 N N . PRO B 1 81 ? -15.578 -23.484 -16.453 1 65.94 81 PRO B N 1
ATOM 2950 C CA . PRO B 1 81 ? -16.406 -22.578 -15.648 1 65.94 81 PRO B CA 1
ATOM 2951 C C . PRO B 1 81 ? -16.078 -22.656 -14.156 1 65.94 81 PRO B C 1
ATOM 2953 O O . PRO B 1 81 ? -15.281 -23.516 -13.742 1 65.94 81 PRO B O 1
ATOM 2956 N N . GLN B 1 82 ? -16.703 -21.688 -13.469 1 62.56 82 GLN B N 1
ATOM 2957 C CA . GLN B 1 82 ? -16.469 -21.688 -12.031 1 62.56 82 GLN B CA 1
ATOM 2958 C C . GLN B 1 82 ? -16.672 -23.078 -11.445 1 62.56 82 GLN B C 1
ATOM 2960 O O . GLN B 1 82 ? -17.797 -23.578 -11.367 1 62.56 82 GLN B O 1
ATOM 2965 N N . LEU B 1 83 ? -15.594 -23.812 -11.453 1 59.66 83 LEU B N 1
ATOM 2966 C CA . LEU B 1 83 ? -15.633 -25.141 -10.859 1 59.66 83 LEU B CA 1
ATOM 2967 C C . LEU B 1 83 ? -15.422 -25.062 -9.352 1 59.66 83 LEU B C 1
ATOM 2969 O O . LEU B 1 83 ? -14.625 -24.266 -8.867 1 59.66 83 LEU B O 1
ATOM 2973 N N . ASP B 1 84 ? -16.312 -25.719 -8.703 1 63.78 84 ASP B N 1
ATOM 2974 C CA . ASP B 1 84 ? -15.969 -25.938 -7.305 1 63.78 84 ASP B CA 1
ATOM 2975 C C . ASP B 1 84 ? -14.555 -26.5 -7.172 1 63.78 84 ASP B C 1
ATOM 2977 O O . ASP B 1 84 ? -14.039 -27.109 -8.109 1 63.78 84 ASP B O 1
ATOM 2981 N N . SER B 1 85 ? -14.016 -26.312 -6.094 1 78.31 85 SER B N 1
ATOM 2982 C CA . SER B 1 85 ? -12.664 -26.812 -5.844 1 78.31 85 SER B CA 1
ATOM 2983 C C . SER B 1 85 ? -12.602 -28.328 -6.023 1 78.31 85 SER B C 1
ATOM 2985 O O . SER B 1 85 ? -13.352 -29.062 -5.383 1 78.31 85 SER B O 1
ATOM 2987 N N . LEU B 1 86 ? -11.844 -28.844 -7.004 1 86.31 86 LEU B N 1
ATOM 2988 C CA . LEU B 1 86 ? -11.609 -30.266 -7.23 1 86.31 86 LEU B CA 1
ATOM 2989 C C . LEU B 1 86 ? -10.867 -30.891 -6.051 1 86.31 86 LEU B C 1
ATOM 2991 O O . LEU B 1 86 ? -9.93 -30.297 -5.52 1 86.31 86 LEU B O 1
ATOM 2995 N N . PRO B 1 87 ? -11.367 -32.094 -5.652 1 89.75 87 PRO B N 1
ATOM 2996 C CA . PRO B 1 87 ? -10.531 -32.781 -4.676 1 89.75 87 PRO B CA 1
ATOM 2997 C C . PRO B 1 87 ? -9.102 -33.031 -5.172 1 89.75 87 PRO B C 1
ATOM 2999 O O . PRO B 1 87 ? -8.891 -33.25 -6.367 1 89.75 87 PRO B O 1
ATOM 3002 N N . LEU B 1 88 ? -8.195 -33 -4.254 1 95.25 88 LEU B N 1
ATOM 3003 C CA . LEU B 1 88 ? -6.785 -33.156 -4.609 1 95.25 88 LEU B CA 1
ATOM 3004 C C . LEU B 1 88 ? -6.527 -34.469 -5.309 1 95.25 88 LEU B C 1
ATOM 3006 O O . LEU B 1 88 ? -5.676 -34.562 -6.195 1 95.25 88 LEU B O 1
ATOM 3010 N N . GLN B 1 89 ? -7.277 -35.469 -4.938 1 92.69 89 GLN B N 1
ATOM 3011 C CA . GLN B 1 89 ? -7.121 -36.75 -5.598 1 92.69 89 GLN B CA 1
ATOM 3012 C C . GLN B 1 89 ? -7.441 -36.656 -7.086 1 92.69 89 GLN B C 1
ATOM 3014 O O . GLN B 1 89 ? -6.762 -37.281 -7.918 1 92.69 89 GLN B O 1
ATOM 3019 N N . ARG B 1 90 ? -8.453 -35.938 -7.371 1 90.94 90 ARG B N 1
ATOM 3020 C CA . ARG B 1 90 ? -8.797 -35.75 -8.773 1 90.94 90 ARG B CA 1
ATOM 3021 C C . ARG B 1 90 ? -7.723 -34.906 -9.484 1 90.94 90 ARG B C 1
ATOM 3023 O O . ARG B 1 90 ? -7.41 -35.188 -10.648 1 90.94 90 ARG B O 1
ATOM 3030 N N . VAL B 1 91 ? -7.184 -34 -8.859 1 94.81 91 VAL B N 1
ATOM 3031 C CA . VAL B 1 91 ? -6.102 -33.188 -9.414 1 94.81 91 VAL B CA 1
ATOM 3032 C C . VAL B 1 91 ? -4.91 -34.094 -9.75 1 94.81 91 VAL B C 1
ATOM 3034 O O . VAL B 1 91 ? -4.324 -33.969 -10.828 1 94.81 91 VAL B O 1
ATOM 3037 N N . ILE B 1 92 ? -4.621 -34.969 -8.812 1 95.75 92 ILE B N 1
ATOM 3038 C CA . ILE B 1 92 ? -3.527 -35.906 -9.016 1 95.75 92 ILE B CA 1
ATOM 3039 C C . ILE B 1 92 ? -3.781 -36.75 -10.273 1 95.75 92 ILE B C 1
ATOM 3041 O O . ILE B 1 92 ? -2.898 -36.875 -11.125 1 95.75 92 ILE B O 1
ATOM 3045 N N . PHE B 1 93 ? -4.977 -37.156 -10.367 1 92.94 93 PHE B N 1
ATOM 3046 C CA . PHE B 1 93 ? -5.363 -37.969 -11.516 1 92.94 93 PHE B CA 1
ATOM 3047 C C . PHE B 1 93 ? -5.164 -37.219 -12.82 1 92.94 93 PHE B C 1
ATOM 3049 O O . PHE B 1 93 ? -4.598 -37.75 -13.773 1 92.94 93 PHE B O 1
ATOM 3056 N N . LEU B 1 94 ? -5.559 -36.062 -12.828 1 92.81 94 LEU B N 1
ATOM 3057 C CA . LEU B 1 94 ? -5.492 -35.25 -14.039 1 92.81 94 LEU B CA 1
ATOM 3058 C C . LEU B 1 94 ? -4.051 -34.875 -14.367 1 92.81 94 LEU B C 1
ATOM 3060 O O . LEU B 1 94 ? -3.697 -34.688 -15.531 1 92.81 94 LEU B O 1
ATOM 3064 N N . LEU B 1 95 ? -3.189 -34.812 -13.352 1 96.56 95 LEU B N 1
ATOM 3065 C CA . LEU B 1 95 ? -1.822 -34.344 -13.539 1 96.56 95 LEU B CA 1
ATOM 3066 C C . LEU B 1 95 ? -0.903 -35.469 -13.961 1 96.56 95 LEU B C 1
ATOM 3068 O O . LEU B 1 95 ? 0.167 -35.25 -14.523 1 96.56 95 LEU B O 1
ATOM 3072 N N . GLU B 1 96 ? -1.262 -36.625 -13.68 1 94.44 96 GLU B N 1
ATOM 3073 C CA . GLU B 1 96 ? -0.402 -37.781 -13.93 1 94.44 96 GLU B CA 1
ATOM 3074 C C . GLU B 1 96 ? 0.054 -37.844 -15.391 1 94.44 96 GLU B C 1
ATOM 3076 O O . GLU B 1 96 ? 1.251 -37.906 -15.664 1 94.44 96 GLU B O 1
ATOM 3081 N N . ASP B 1 97 ? -0.926 -37.719 -16.281 1 89.94 97 ASP B N 1
ATOM 3082 C CA . ASP B 1 97 ? -0.586 -37.781 -17.703 1 89.94 97 ASP B CA 1
ATOM 3083 C C . ASP B 1 97 ? 0.216 -36.562 -18.125 1 89.94 97 ASP B C 1
ATOM 3085 O O . ASP B 1 97 ? 1.121 -36.656 -18.969 1 89.94 97 ASP B O 1
ATOM 3089 N N . THR B 1 98 ? -0.133 -35.469 -17.625 1 93.69 98 THR B N 1
ATOM 3090 C CA . THR B 1 98 ? 0.596 -34.25 -17.922 1 93.69 98 THR B CA 1
ATOM 3091 C C . THR B 1 98 ? 2.053 -34.375 -17.484 1 93.69 98 THR B C 1
ATOM 3093 O O . THR B 1 98 ? 2.961 -33.969 -18.219 1 93.69 98 THR B O 1
ATOM 3096 N N . PHE B 1 99 ? 2.301 -34.938 -16.312 1 95.88 99 PHE B N 1
ATOM 3097 C CA . PHE B 1 99 ? 3.643 -35.062 -15.758 1 95.88 99 PHE B CA 1
ATOM 3098 C C . PHE B 1 99 ? 4.52 -35.938 -16.641 1 95.88 99 PHE B C 1
ATOM 3100 O O . PHE B 1 99 ? 5.711 -35.656 -16.828 1 95.88 99 PHE B O 1
ATOM 3107 N N . LYS B 1 100 ? 3.908 -36.875 -17.266 1 92.94 100 LYS B N 1
ATOM 3108 C CA . LYS B 1 100 ? 4.648 -37.781 -18.109 1 92.94 100 LYS B CA 1
ATOM 3109 C C . LYS B 1 100 ? 5.133 -37.094 -19.391 1 92.94 100 LYS B C 1
ATOM 3111 O O . LYS B 1 100 ? 6.121 -37.5 -20 1 92.94 100 LYS B O 1
ATOM 3116 N N . ALA B 1 101 ? 4.48 -36.094 -19.75 1 92.94 101 ALA B N 1
ATOM 3117 C CA . ALA B 1 101 ? 4.75 -35.438 -21.031 1 92.94 101 ALA B CA 1
ATOM 3118 C C . ALA B 1 101 ? 5.582 -34.188 -20.828 1 92.94 101 ALA B C 1
ATOM 3120 O O . ALA B 1 101 ? 5.832 -33.438 -21.781 1 92.94 101 ALA B O 1
ATOM 3121 N N . LEU B 1 102 ? 6.039 -33.938 -19.672 1 92.88 102 LEU B N 1
ATOM 3122 C CA . LEU B 1 102 ? 6.781 -32.719 -19.375 1 92.88 102 LEU B CA 1
ATOM 3123 C C . LEU B 1 102 ? 8.203 -32.781 -19.906 1 92.88 102 LEU B C 1
ATOM 3125 O O . LEU B 1 102 ? 8.773 -33.875 -19.984 1 92.88 102 LEU B O 1
ATOM 3129 N N . PRO B 1 103 ? 8.766 -31.641 -20.188 1 89.06 103 PRO B N 1
ATOM 3130 C CA . PRO B 1 103 ? 10.188 -31.641 -20.531 1 89.06 103 PRO B CA 1
ATOM 3131 C C . PRO B 1 103 ? 11.078 -32.062 -19.359 1 89.06 103 PRO B C 1
ATOM 3133 O O . PRO B 1 103 ? 10.727 -31.828 -18.203 1 89.06 103 PRO B O 1
ATOM 3136 N N . ASP B 1 104 ? 12.297 -32.594 -19.766 1 90.56 104 ASP B N 1
ATOM 3137 C CA . ASP B 1 104 ? 13.266 -33 -18.766 1 90.56 104 ASP B CA 1
ATOM 3138 C C . ASP B 1 104 ? 14.273 -31.906 -18.469 1 90.56 104 ASP B C 1
ATOM 3140 O O . ASP B 1 104 ? 15.438 -31.984 -18.859 1 90.56 104 ASP B O 1
ATOM 3144 N N . GLU B 1 105 ? 13.859 -30.875 -17.891 1 93.38 105 GLU B N 1
ATOM 3145 C CA . GLU B 1 105 ? 14.688 -29.719 -17.531 1 93.38 105 GLU B CA 1
ATOM 3146 C C . GLU B 1 105 ? 14.453 -29.312 -16.078 1 93.38 105 GLU B C 1
ATOM 3148 O O . GLU B 1 105 ? 13.336 -29.422 -15.57 1 93.38 105 GLU B O 1
ATOM 3153 N N . ALA B 1 106 ? 15.516 -28.875 -15.508 1 95.38 106 ALA B N 1
ATOM 3154 C CA . ALA B 1 106 ? 15.422 -28.469 -14.102 1 95.38 106 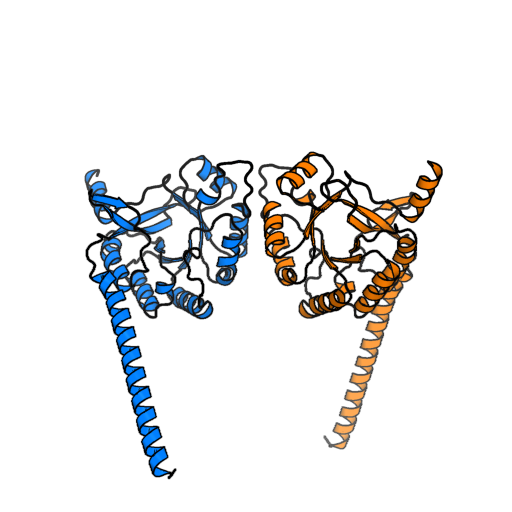ALA B CA 1
ATOM 3155 C C . ALA B 1 106 ? 14.859 -27.062 -13.977 1 95.38 106 ALA B C 1
ATOM 3157 O O . ALA B 1 106 ? 15.57 -26.141 -13.57 1 95.38 106 ALA B O 1
ATOM 3158 N N . ILE B 1 107 ? 13.625 -26.906 -14.336 1 96.69 107 ILE B N 1
ATOM 3159 C CA . ILE B 1 107 ? 12.922 -25.625 -14.258 1 96.69 107 ILE B CA 1
ATOM 3160 C C . ILE B 1 107 ? 11.68 -25.766 -13.375 1 96.69 107 ILE B C 1
ATOM 3162 O O . ILE B 1 107 ? 11.453 -26.828 -12.781 1 96.69 107 ILE B O 1
ATOM 3166 N N . THR B 1 108 ? 10.961 -24.75 -13.289 1 98 108 THR B N 1
ATOM 3167 C CA . THR B 1 108 ? 9.867 -24.75 -12.336 1 98 108 THR B CA 1
ATOM 3168 C C . THR B 1 108 ? 8.57 -25.203 -12.992 1 98 108 THR B C 1
ATOM 3170 O O . THR B 1 108 ? 8.297 -24.859 -14.141 1 98 108 THR B O 1
ATOM 3173 N N . LEU B 1 109 ? 7.797 -25.969 -12.281 1 98.38 109 LEU B N 1
ATOM 3174 C CA . LEU B 1 109 ? 6.426 -26.281 -12.664 1 98.38 109 LEU B CA 1
ATOM 3175 C C . LEU B 1 109 ? 5.434 -25.703 -11.656 1 98.38 109 LEU B C 1
ATOM 3177 O O . LEU B 1 109 ? 5.477 -26.047 -10.477 1 98.38 109 LEU B O 1
ATOM 3181 N N . SER B 1 110 ? 4.547 -24.859 -12.18 1 98.31 110 SER B N 1
ATOM 3182 C CA . SER B 1 110 ? 3.564 -24.219 -11.312 1 98.31 110 SER B CA 1
ATOM 3183 C C . SER B 1 110 ? 2.193 -24.875 -11.461 1 98.31 110 SER B C 1
ATOM 3185 O O . SER B 1 110 ? 1.751 -25.156 -12.57 1 98.31 110 SER B O 1
ATOM 3187 N N . ILE B 1 111 ? 1.552 -25.047 -10.344 1 97.81 111 ILE B N 1
ATOM 3188 C CA . ILE B 1 111 ? 0.201 -25.594 -10.305 1 97.81 111 ILE B CA 1
ATOM 3189 C C . ILE B 1 111 ? -0.701 -24.688 -9.477 1 97.81 111 ILE B C 1
ATOM 3191 O O . ILE B 1 111 ? -0.351 -24.312 -8.352 1 97.81 111 ILE B O 1
ATOM 3195 N N . ASN B 1 112 ? -1.837 -24.359 -10 1 95.56 112 ASN B N 1
ATOM 3196 C CA . ASN B 1 112 ? -2.812 -23.562 -9.273 1 95.56 112 ASN B CA 1
ATOM 3197 C C . ASN B 1 112 ? -3.658 -24.406 -8.336 1 95.56 112 ASN B C 1
ATOM 3199 O O . ASN B 1 112 ? -4.223 -25.422 -8.75 1 95.56 112 ASN B O 1
ATOM 3203 N N . LEU B 1 113 ? -3.756 -23.938 -7.098 1 95.69 113 LEU B N 1
ATOM 3204 C CA . LEU B 1 113 ? -4.652 -24.594 -6.152 1 95.69 113 LEU B CA 1
ATOM 3205 C C . LEU B 1 113 ? -5.535 -23.578 -5.441 1 95.69 113 LEU B C 1
ATOM 3207 O O . LEU B 1 113 ? -5.121 -22.438 -5.227 1 95.69 113 LEU B O 1
ATOM 3211 N N . GLU B 1 114 ? -6.676 -24.047 -5.031 1 93.25 114 GLU B N 1
ATOM 3212 C CA . GLU B 1 114 ? -7.633 -23.219 -4.301 1 93.25 114 GLU B CA 1
ATOM 3213 C C . GLU B 1 114 ? -7.422 -23.344 -2.793 1 93.25 114 GLU B C 1
ATOM 3215 O O . GLU B 1 114 ? -6.688 -24.219 -2.328 1 93.25 114 GLU B O 1
ATOM 3220 N N . TYR B 1 115 ? -8.039 -22.438 -2.16 1 94.75 115 TYR B N 1
ATOM 3221 C CA . TYR B 1 115 ? -7.914 -22.359 -0.708 1 94.75 115 TYR B CA 1
ATOM 3222 C C . TYR B 1 115 ? -8.242 -23.703 -0.056 1 94.75 115 TYR B C 1
ATOM 3224 O O . TYR B 1 115 ? -7.453 -24.219 0.74 1 94.75 115 TYR B O 1
ATOM 3232 N N . GLU B 1 116 ? -9.336 -24.312 -0.493 1 93.12 116 GLU B N 1
ATOM 3233 C CA . GLU B 1 116 ? -9.82 -25.531 0.129 1 93.12 116 GLU B CA 1
ATOM 3234 C C . GLU B 1 116 ? -8.844 -26.688 -0.094 1 93.12 116 GLU B C 1
ATOM 3236 O O . GLU B 1 116 ? -8.703 -27.562 0.759 1 93.12 116 GLU B O 1
ATOM 3241 N N . GLN B 1 117 ? -8.18 -26.641 -1.122 1 95.75 117 GLN B N 1
ATOM 3242 C CA . GLN B 1 117 ? -7.203 -27.672 -1.437 1 95.75 117 GLN B CA 1
ATOM 3243 C C . GLN B 1 117 ? -5.949 -27.516 -0.581 1 95.75 117 GLN B C 1
ATOM 3245 O O . GLN B 1 117 ? -5.402 -28.516 -0.095 1 95.75 117 GLN B O 1
ATOM 3250 N N . ILE B 1 118 ? -5.637 -26.344 -0.312 1 97.38 118 ILE B N 1
ATOM 3251 C CA . ILE B 1 118 ? -4.406 -26.078 0.423 1 97.38 118 ILE B CA 1
ATOM 3252 C C . ILE B 1 118 ? -4.613 -26.391 1.905 1 97.38 118 ILE B C 1
ATOM 3254 O O . ILE B 1 118 ? -3.732 -26.953 2.557 1 97.38 118 ILE B O 1
ATOM 3258 N N . ILE B 1 119 ? -5.734 -26.062 2.391 1 96.56 119 ILE B N 1
ATOM 3259 C CA . ILE B 1 119 ? -5.953 -26.25 3.82 1 96.56 119 ILE B CA 1
ATOM 3260 C C . ILE B 1 119 ? -6.285 -27.719 4.098 1 96.56 119 ILE B C 1
ATOM 3262 O O . ILE B 1 119 ? -6.324 -28.141 5.254 1 96.56 119 ILE B O 1
ATOM 3266 N N . SER B 1 120 ? -6.516 -28.469 3.09 1 95.5 120 SER B N 1
ATOM 3267 C CA . SER B 1 120 ? -6.844 -29.891 3.225 1 95.5 120 SER B CA 1
ATOM 3268 C C . SER B 1 120 ? -5.719 -30.656 3.916 1 95.5 120 SER B C 1
ATOM 3270 O O . SER B 1 120 ? -4.543 -30.375 3.686 1 95.5 120 SER B O 1
ATOM 3272 N N . PRO B 1 121 ? -6.086 -31.656 4.656 1 95.31 121 PRO B N 1
ATOM 3273 C CA . PRO B 1 121 ? -5.047 -32.5 5.25 1 95.31 121 PRO B CA 1
ATOM 3274 C C . PRO B 1 121 ? -4.25 -33.281 4.203 1 95.31 121 PRO B C 1
ATOM 3276 O O . PRO B 1 121 ? -3.139 -33.719 4.48 1 95.31 121 PRO B O 1
ATOM 3279 N N . GLU B 1 122 ? -4.77 -33.406 3.066 1 96.75 122 GLU B N 1
ATOM 3280 C CA . GLU B 1 122 ? -4.125 -34.156 1.997 1 96.75 122 GLU B CA 1
ATOM 3281 C C . GLU B 1 122 ? -3.09 -33.312 1.268 1 96.75 122 GLU B C 1
ATOM 3283 O O . GLU B 1 122 ? -2.355 -33.812 0.413 1 96.75 122 GLU B O 1
ATOM 3288 N N . PHE B 1 123 ? -3.006 -32.094 1.595 1 98.38 123 PHE B N 1
ATOM 3289 C CA . PHE B 1 123 ? -2.143 -31.172 0.875 1 98.38 123 PHE B CA 1
ATOM 3290 C C . PHE B 1 123 ? -0.683 -31.594 0.977 1 98.38 123 PHE B C 1
ATOM 3292 O O . PHE B 1 123 ? 0.045 -31.578 -0.018 1 98.38 123 PHE B O 1
ATOM 3299 N N . ARG B 1 124 ? -0.339 -31.953 2.129 1 97.5 124 ARG B N 1
ATOM 3300 C CA . ARG B 1 124 ? 1.037 -32.406 2.338 1 97.5 124 ARG B CA 1
ATOM 3301 C C . ARG B 1 124 ? 1.387 -33.562 1.416 1 97.5 124 ARG B C 1
ATOM 3303 O O . ARG B 1 124 ? 2.463 -33.562 0.814 1 97.5 124 ARG B O 1
ATOM 3310 N N . TYR B 1 125 ? 0.547 -34.469 1.354 1 97.31 125 TYR B N 1
ATOM 3311 C CA . TYR B 1 125 ? 0.758 -35.625 0.509 1 97.31 125 TYR B CA 1
ATOM 3312 C C . TYR B 1 125 ? 0.801 -35.219 -0.963 1 97.31 125 TYR B C 1
ATOM 3314 O O . TYR B 1 125 ? 1.629 -35.75 -1.724 1 97.31 125 TYR B O 1
ATOM 3322 N N . PHE B 1 126 ? -0.047 -34.406 -1.308 1 98.06 126 PHE B N 1
ATOM 3323 C CA . PHE B 1 126 ? -0.076 -33.938 -2.68 1 98.06 126 PHE B CA 1
ATOM 3324 C C . PHE B 1 126 ? 1.267 -33.312 -3.066 1 98.06 126 PHE B C 1
ATOM 3326 O O . PHE B 1 126 ? 1.814 -33.625 -4.125 1 98.06 126 PHE B O 1
ATOM 3333 N N . VAL B 1 127 ? 1.782 -32.5 -2.209 1 98.69 127 VAL B N 1
ATOM 3334 C CA . VAL B 1 127 ? 3.023 -31.766 -2.473 1 98.69 127 VAL B CA 1
ATOM 3335 C C . VAL B 1 127 ? 4.176 -32.75 -2.611 1 98.69 127 VAL B C 1
ATOM 3337 O O . VAL B 1 127 ? 4.953 -32.688 -3.566 1 98.69 127 VAL B O 1
ATOM 3340 N N . ARG B 1 128 ? 4.254 -33.625 -1.745 1 98.12 128 ARG B N 1
ATOM 3341 C CA . ARG B 1 128 ? 5.324 -34.625 -1.795 1 98.12 128 ARG B CA 1
ATOM 3342 C C . ARG B 1 128 ? 5.215 -35.469 -3.049 1 98.12 128 ARG B C 1
ATOM 3344 O O . ARG B 1 128 ? 6.223 -35.75 -3.697 1 98.12 128 ARG B O 1
ATOM 3351 N N . TRP B 1 129 ? 4 -35.875 -3.297 1 98.19 129 TRP B N 1
ATOM 3352 C CA . TRP B 1 129 ? 3.76 -36.656 -4.508 1 98.19 129 TRP B CA 1
ATOM 3353 C C . TRP B 1 129 ? 4.203 -35.875 -5.746 1 98.19 129 TRP B C 1
ATOM 3355 O O . TRP B 1 129 ? 4.906 -36.438 -6.605 1 98.19 129 TRP B O 1
ATOM 3365 N N . ALA B 1 130 ? 3.82 -34.656 -5.855 1 98.5 130 ALA B N 1
ATOM 3366 C CA . ALA B 1 130 ? 4.141 -33.844 -7.016 1 98.5 130 ALA B CA 1
ATOM 3367 C C . ALA B 1 130 ? 5.652 -33.688 -7.172 1 98.5 130 ALA B C 1
ATOM 3369 O O . ALA B 1 130 ? 6.191 -33.844 -8.266 1 98.5 130 ALA B O 1
ATOM 3370 N N . ILE B 1 131 ? 6.281 -33.375 -6.109 1 98.12 131 ILE B N 1
ATOM 3371 C CA . ILE B 1 131 ? 7.727 -33.156 -6.137 1 98.12 131 ILE B CA 1
ATOM 3372 C C . ILE B 1 131 ? 8.422 -34.406 -6.648 1 98.12 131 ILE B C 1
ATOM 3374 O O . ILE B 1 131 ? 9.305 -34.344 -7.508 1 98.12 131 ILE B O 1
ATOM 3378 N N . ALA B 1 132 ? 7.988 -35.531 -6.215 1 97.12 132 ALA B N 1
ATOM 3379 C CA . ALA B 1 132 ? 8.609 -36.812 -6.586 1 97.12 132 ALA B CA 1
ATOM 3380 C C . ALA B 1 132 ? 8.367 -37.125 -8.055 1 97.12 132 ALA B C 1
ATOM 3382 O O . ALA B 1 132 ? 9.203 -37.75 -8.703 1 97.12 132 ALA B O 1
ATOM 3383 N N . ASN B 1 133 ? 7.32 -36.656 -8.609 1 97.12 133 ASN B N 1
ATOM 3384 C CA . ASN B 1 133 ? 6.91 -37.125 -9.93 1 97.12 133 ASN B CA 1
ATOM 3385 C C . ASN B 1 133 ? 7.293 -36.125 -11.008 1 97.12 133 ASN B C 1
ATOM 3387 O O . ASN B 1 133 ? 7.117 -36.375 -12.203 1 97.12 133 ASN B O 1
ATOM 3391 N N . ILE B 1 134 ? 7.891 -34.969 -10.609 1 97.19 134 ILE B N 1
ATOM 3392 C CA . ILE B 1 134 ? 8.211 -34 -11.641 1 97.19 134 ILE B CA 1
ATOM 3393 C C . ILE B 1 134 ? 9.727 -33.812 -11.711 1 97.19 134 ILE B C 1
ATOM 3395 O O . ILE B 1 134 ? 10.211 -32.969 -12.477 1 97.19 134 ILE B O 1
ATOM 3399 N N . GLU B 1 135 ? 10.438 -34.531 -10.977 1 94.75 135 GLU B N 1
ATOM 3400 C CA . GLU B 1 135 ? 11.891 -34.406 -11.055 1 94.75 135 GLU B CA 1
ATOM 3401 C C . GLU B 1 135 ? 12.375 -34.531 -12.492 1 94.75 135 GLU B C 1
ATOM 3403 O O . GLU B 1 135 ? 11.906 -35.375 -13.25 1 94.75 135 GLU B O 1
ATOM 3408 N N . PRO B 1 136 ? 13.258 -33.562 -12.82 1 96.81 136 PRO B N 1
ATOM 3409 C CA . PRO B 1 136 ? 14.094 -32.688 -12 1 96.81 136 PRO B CA 1
ATOM 3410 C C . PRO B 1 136 ? 13.5 -31.297 -11.852 1 96.81 136 PRO B C 1
ATOM 3412 O O . PRO B 1 136 ? 14.195 -30.375 -11.414 1 96.81 136 PRO B O 1
ATOM 3415 N N . MET B 1 137 ? 12.25 -31.109 -12.227 1 97.06 137 MET B N 1
ATOM 3416 C CA . MET B 1 137 ? 11.602 -29.797 -12.086 1 97.06 137 MET B CA 1
ATOM 3417 C C . MET B 1 137 ? 11.359 -29.469 -10.617 1 97.06 137 MET B C 1
ATOM 3419 O O . MET B 1 137 ? 11.344 -30.359 -9.773 1 97.06 137 MET B O 1
ATOM 3423 N N . HIS B 1 138 ? 11.211 -28.203 -10.352 1 97.88 138 HIS B N 1
ATOM 3424 C CA . HIS B 1 138 ? 10.852 -27.719 -9.023 1 97.88 138 HIS B CA 1
ATOM 3425 C C . HIS B 1 138 ? 9.375 -27.344 -8.953 1 97.88 138 HIS B C 1
ATOM 3427 O O . HIS B 1 138 ? 8.836 -26.766 -9.898 1 97.88 138 HIS B O 1
ATOM 3433 N N . LEU B 1 139 ? 8.773 -27.625 -7.844 1 98.62 139 LEU B N 1
ATOM 3434 C CA . LEU B 1 139 ? 7.332 -27.406 -7.711 1 98.62 139 LEU B CA 1
ATOM 3435 C C . LEU B 1 139 ? 7.039 -26.016 -7.148 1 98.62 139 LEU B C 1
ATOM 3437 O O . LEU B 1 139 ? 7.652 -25.609 -6.164 1 98.62 139 LEU B O 1
ATOM 3441 N N . ALA B 1 140 ? 6.129 -25.375 -7.77 1 98.81 140 ALA B N 1
ATOM 3442 C CA . ALA B 1 140 ? 5.531 -24.156 -7.227 1 98.81 140 ALA B CA 1
ATOM 3443 C C . ALA B 1 140 ? 4.012 -24.266 -7.176 1 98.81 140 ALA B C 1
ATOM 3445 O O . ALA B 1 140 ? 3.377 -24.672 -8.148 1 98.81 140 ALA B O 1
ATOM 3446 N N . ILE B 1 141 ? 3.484 -23.891 -6.047 1 98.62 141 ILE B N 1
ATOM 3447 C CA . ILE B 1 141 ? 2.033 -23.797 -5.926 1 98.62 141 ILE B CA 1
ATOM 3448 C C . ILE B 1 141 ? 1.61 -22.328 -5.98 1 98.62 141 ILE B C 1
ATOM 3450 O O . ILE B 1 141 ? 2.227 -21.469 -5.336 1 98.62 141 ILE B O 1
ATOM 3454 N N . GLU B 1 142 ? 0.593 -22.094 -6.754 1 97.75 142 GLU B N 1
ATOM 3455 C CA . GLU B 1 142 ? 0.078 -20.734 -6.887 1 97.75 142 GLU B CA 1
ATOM 3456 C C . GLU B 1 142 ? -1.341 -20.625 -6.332 1 97.75 142 GLU B C 1
ATOM 3458 O O . GLU B 1 142 ? -2.16 -21.516 -6.531 1 97.75 142 GLU B O 1
ATOM 3463 N N . TYR B 1 143 ? -1.563 -19.5 -5.707 1 96.44 143 TYR B N 1
ATOM 3464 C CA . TYR B 1 143 ? -2.838 -19.219 -5.059 1 96.44 143 TYR B CA 1
ATOM 3465 C C . TYR B 1 143 ? -3.4 -17.875 -5.531 1 96.44 143 TYR B C 1
ATOM 3467 O O . TYR B 1 143 ? -2.662 -16.906 -5.66 1 96.44 143 TYR B O 1
ATOM 3475 N N . THR B 1 144 ? -4.719 -17.875 -5.828 1 93.81 144 THR B N 1
ATOM 3476 C CA . THR B 1 144 ? -5.402 -16.641 -6.199 1 93.81 144 THR B CA 1
ATOM 3477 C C . THR B 1 144 ? -6.316 -16.156 -5.074 1 93.81 144 THR B C 1
ATOM 3479 O O . THR B 1 144 ? -7.422 -16.688 -4.906 1 93.81 144 THR B O 1
ATOM 3482 N N . PRO B 1 145 ? -5.945 -15.117 -4.418 1 91.81 145 PRO B N 1
ATOM 3483 C CA . PRO B 1 145 ? -6.695 -14.672 -3.24 1 91.81 145 PRO B CA 1
ATOM 3484 C C . PRO B 1 145 ? -8.078 -14.141 -3.592 1 91.81 145 PRO B C 1
ATOM 3486 O O . PRO B 1 145 ? -8.977 -14.133 -2.744 1 91.81 145 PRO B O 1
ATOM 3489 N N . GLN B 1 146 ? -8.281 -13.625 -4.742 1 83.56 146 GLN B N 1
ATOM 3490 C CA . GLN B 1 146 ? -9.555 -13.031 -5.156 1 83.56 146 GLN B CA 1
ATOM 3491 C C . GLN B 1 146 ? -10.688 -14.047 -5.059 1 83.56 146 GLN B C 1
ATOM 3493 O O . GLN B 1 146 ? -11.859 -13.664 -4.926 1 83.56 146 GLN B O 1
ATOM 3498 N N . TYR B 1 147 ? -10.383 -15.297 -5.055 1 78.56 147 TYR B N 1
ATOM 3499 C CA . TYR B 1 147 ? -11.406 -16.328 -5.078 1 78.56 147 TYR B CA 1
ATOM 3500 C C . TYR B 1 147 ? -11.523 -17.016 -3.723 1 78.56 147 TYR B C 1
ATOM 3502 O O . TYR B 1 147 ? -12.172 -18.062 -3.6 1 78.56 147 TYR B O 1
ATOM 3510 N N . GLN B 1 148 ? -11.008 -16.375 -2.771 1 81.25 148 GLN B N 1
ATOM 3511 C CA . GLN B 1 148 ? -11.016 -17 -1.452 1 81.25 148 GLN B CA 1
ATOM 3512 C C . GLN B 1 148 ? -12.375 -16.828 -0.771 1 81.25 148 GLN B C 1
ATOM 3514 O O . GLN B 1 148 ? -13.117 -15.891 -1.086 1 81.25 148 GLN B O 1
ATOM 3519 N N . PRO B 1 149 ? -12.594 -17.797 0.07 1 83.31 149 PRO B N 1
ATOM 3520 C CA . PRO B 1 149 ? -13.812 -17.609 0.86 1 83.31 149 PRO B CA 1
ATOM 3521 C C . PRO B 1 149 ? -13.773 -16.375 1.748 1 83.31 149 PRO B C 1
ATOM 3523 O O . PRO B 1 149 ? -12.695 -15.828 1.998 1 83.31 149 PRO B O 1
ATOM 3526 N N . ARG B 1 150 ? -14.93 -15.984 2.148 1 81.12 150 ARG B N 1
ATOM 3527 C CA . ARG B 1 150 ? -15.07 -14.789 2.973 1 81.12 150 ARG B CA 1
ATOM 3528 C C . ARG B 1 150 ? -14.312 -14.938 4.289 1 81.12 150 ARG B C 1
ATOM 3530 O O . ARG B 1 150 ? -13.672 -13.992 4.754 1 81.12 150 ARG B O 1
ATOM 3537 N N . ARG B 1 151 ? -14.43 -16.156 4.766 1 87.81 151 ARG B N 1
ATOM 3538 C CA . ARG B 1 151 ? -13.727 -16.453 6.012 1 87.81 151 ARG B CA 1
ATOM 3539 C C . ARG B 1 151 ? -12.625 -17.484 5.789 1 87.81 151 ARG B C 1
ATOM 3541 O O . ARG B 1 151 ? -12.883 -18.578 5.266 1 87.81 151 ARG B O 1
ATOM 3548 N N . ILE B 1 152 ? -11.477 -17.047 6.133 1 93.06 152 ILE B N 1
ATOM 3549 C CA . ILE B 1 152 ? -10.359 -17.953 5.938 1 93.06 152 ILE B CA 1
ATOM 3550 C C . ILE B 1 152 ? -9.633 -18.172 7.266 1 93.06 152 ILE B C 1
ATOM 3552 O O . ILE B 1 152 ? -9.617 -17.281 8.125 1 93.06 152 ILE B O 1
ATOM 3556 N N . ASN B 1 153 ? -9.109 -19.359 7.449 1 95.81 153 ASN B N 1
ATOM 3557 C CA . ASN B 1 153 ? -8.203 -19.656 8.555 1 95.81 153 ASN B CA 1
ATOM 3558 C C . ASN B 1 153 ? -6.75 -19.375 8.18 1 95.81 153 ASN B C 1
ATOM 3560 O O . ASN B 1 153 ? -6.031 -20.266 7.723 1 95.81 153 ASN B O 1
ATOM 3564 N N . LYS B 1 154 ? -6.359 -18.156 8.477 1 96 154 LYS B N 1
ATOM 3565 C CA . LYS B 1 154 ? -5.039 -17.688 8.062 1 96 154 LYS B CA 1
ATOM 3566 C C . LYS B 1 154 ? -3.932 -18.5 8.719 1 96 154 LYS B C 1
ATOM 3568 O O . LYS B 1 154 ? -2.926 -18.828 8.078 1 96 154 LYS B O 1
ATOM 3573 N N . ARG B 1 155 ? -4.148 -18.812 9.898 1 96.75 155 ARG B N 1
ATOM 3574 C CA . ARG B 1 155 ? -3.129 -19.547 10.641 1 96.75 155 ARG B CA 1
ATOM 3575 C C . ARG B 1 155 ? -2.898 -20.922 10.023 1 96.75 155 ARG B C 1
ATOM 3577 O O . ARG B 1 155 ? -1.757 -21.312 9.781 1 96.75 155 ARG B O 1
ATOM 3584 N N . LEU B 1 156 ? -3.951 -21.656 9.82 1 97.62 156 LEU B N 1
ATOM 3585 C CA . LEU B 1 156 ? -3.848 -22.984 9.227 1 97.62 156 LEU B CA 1
ATOM 3586 C C . LEU B 1 156 ? -3.254 -22.906 7.824 1 97.62 156 LEU B C 1
ATOM 3588 O O . LEU B 1 156 ? -2.406 -23.734 7.461 1 97.62 156 LEU B O 1
ATOM 3592 N N . PHE B 1 157 ? -3.689 -21.984 7.074 1 98 157 PHE B N 1
ATOM 3593 C CA . PHE B 1 157 ? -3.195 -21.781 5.719 1 98 157 PHE B CA 1
ATOM 3594 C C . PHE B 1 157 ? -1.688 -21.578 5.719 1 98 157 PHE B C 1
ATOM 3596 O O . PHE B 1 157 ? -0.957 -22.266 5 1 98 157 PHE B O 1
ATOM 3603 N N . ARG B 1 158 ? -1.237 -20.719 6.52 1 98 158 ARG B N 1
ATOM 3604 C CA . ARG B 1 158 ? 0.188 -20.406 6.59 1 98 158 ARG B CA 1
ATOM 3605 C C . ARG B 1 158 ? 0.984 -21.625 7.07 1 98 158 ARG B C 1
ATOM 3607 O O . ARG B 1 158 ? 2.092 -21.875 6.594 1 98 158 ARG B O 1
ATOM 3614 N N . ARG B 1 159 ? 0.409 -22.266 7.988 1 97.94 159 ARG B N 1
ATOM 3615 C CA . ARG B 1 159 ? 1.073 -23.453 8.484 1 97.94 159 ARG B CA 1
ATOM 3616 C C . ARG B 1 159 ? 1.276 -24.469 7.367 1 97.94 159 ARG B C 1
ATOM 3618 O O . ARG B 1 159 ? 2.355 -25.062 7.238 1 97.94 159 ARG B O 1
ATOM 3625 N N . ARG B 1 160 ? 0.246 -24.688 6.609 1 98.38 160 ARG B N 1
ATOM 3626 C CA . ARG B 1 160 ? 0.341 -25.609 5.477 1 98.38 160 ARG B CA 1
ATOM 3627 C C . ARG B 1 160 ? 1.442 -25.172 4.512 1 98.38 160 ARG B C 1
ATOM 3629 O O . ARG B 1 160 ? 2.246 -26 4.07 1 98.38 160 ARG B O 1
ATOM 3636 N N . ILE B 1 161 ? 1.477 -23.953 4.227 1 98.56 161 ILE B N 1
ATOM 3637 C CA . ILE B 1 161 ? 2.439 -23.391 3.281 1 98.56 161 ILE B CA 1
ATOM 3638 C C . ILE B 1 161 ? 3.855 -23.562 3.824 1 98.56 161 ILE B C 1
ATOM 3640 O O . ILE B 1 161 ? 4.746 -24.031 3.111 1 98.56 161 ILE B O 1
ATOM 3644 N N . ARG B 1 162 ? 4.031 -23.266 4.996 1 98 162 ARG B N 1
ATOM 3645 C CA . ARG B 1 162 ? 5.359 -23.328 5.598 1 98 162 ARG B CA 1
ATOM 3646 C C . ARG B 1 162 ? 5.867 -24.766 5.641 1 98 162 ARG B C 1
ATOM 3648 O O . ARG B 1 162 ? 7.035 -25.031 5.348 1 98 162 ARG B O 1
ATOM 3655 N N . GLU B 1 163 ? 5.023 -25.594 6.02 1 97.88 163 GLU B N 1
ATOM 3656 C CA . GLU B 1 163 ? 5.387 -27.016 6.035 1 97.88 163 GLU B CA 1
ATOM 3657 C C . GLU B 1 163 ? 5.789 -27.484 4.645 1 97.88 163 GLU B C 1
ATOM 3659 O O . GLU B 1 163 ? 6.809 -28.172 4.488 1 97.88 163 GLU B O 1
ATOM 3664 N N . ALA B 1 164 ? 5.043 -27.172 3.742 1 98.44 164 ALA B N 1
ATOM 3665 C CA . ALA B 1 164 ? 5.293 -27.594 2.369 1 98.44 164 ALA B CA 1
ATOM 3666 C C . ALA B 1 164 ? 6.578 -26.984 1.827 1 98.44 164 ALA B C 1
ATOM 3668 O O . ALA B 1 164 ? 7.301 -27.609 1.058 1 98.44 164 ALA B O 1
ATOM 3669 N N . ARG B 1 165 ? 6.805 -25.797 2.17 1 98 165 ARG B N 1
ATOM 3670 C CA . ARG B 1 165 ? 8.055 -25.141 1.777 1 98 165 ARG B CA 1
ATOM 3671 C C . ARG B 1 165 ? 9.258 -25.906 2.328 1 98 165 ARG B C 1
ATOM 3673 O O . ARG B 1 165 ? 10.32 -25.922 1.704 1 98 165 ARG B O 1
ATOM 3680 N N . GLY B 1 166 ? 9.062 -26.453 3.453 1 97.19 166 GLY B N 1
ATOM 3681 C CA . GLY B 1 166 ? 10.102 -27.281 4.027 1 97.19 166 GLY B CA 1
ATOM 3682 C C . GLY B 1 166 ? 10.484 -28.453 3.143 1 97.19 166 GLY B C 1
ATOM 3683 O O . GLY B 1 166 ? 11.617 -28.953 3.209 1 97.19 166 GLY B O 1
ATOM 3684 N N . TYR B 1 167 ? 9.578 -28.875 2.303 1 97.06 167 TYR B N 1
ATOM 3685 C CA . TYR B 1 167 ? 9.828 -29.984 1.385 1 97.06 167 TYR B CA 1
ATOM 3686 C C . TYR B 1 167 ? 10.477 -29.484 0.097 1 97.06 167 TYR B C 1
ATOM 3688 O O . TYR B 1 167 ? 10.836 -30.281 -0.772 1 97.06 167 TYR B O 1
ATOM 3696 N N . GLY B 1 168 ? 10.508 -28.156 -0.045 1 97.25 168 GLY B N 1
ATOM 3697 C CA . GLY B 1 168 ? 11.117 -27.609 -1.245 1 97.25 168 GLY B CA 1
ATOM 3698 C C . GLY B 1 168 ? 10.117 -26.922 -2.16 1 97.25 168 GLY B C 1
ATOM 3699 O O . GLY B 1 168 ? 10.469 -26.453 -3.24 1 97.25 168 GLY B O 1
ATOM 3700 N N . MET B 1 169 ? 8.898 -26.844 -1.772 1 98.56 169 MET B N 1
ATOM 3701 C CA . MET B 1 169 ? 7.863 -26.188 -2.561 1 98.56 169 MET B CA 1
ATOM 3702 C C . MET B 1 169 ? 8.047 -24.672 -2.533 1 98.56 169 MET B C 1
ATOM 3704 O O . MET B 1 169 ? 8.344 -24.094 -1.485 1 98.56 169 MET B O 1
ATOM 3708 N N . GLN B 1 170 ? 7.898 -24.094 -3.658 1 98.62 170 GLN B N 1
ATOM 3709 C CA . GLN B 1 170 ? 7.727 -22.641 -3.709 1 98.62 170 GLN B CA 1
ATOM 3710 C C . GLN B 1 170 ? 6.25 -22.266 -3.666 1 98.62 170 GLN B C 1
ATOM 3712 O O . GLN B 1 170 ? 5.387 -23.062 -4.055 1 98.62 170 GLN B O 1
ATOM 3717 N N . PHE B 1 171 ? 6.035 -21.109 -3.193 1 98.75 171 PHE B N 1
ATOM 3718 C CA . PHE B 1 171 ? 4.66 -20.641 -3.082 1 98.75 171 PHE B CA 1
ATOM 3719 C C . PHE B 1 171 ? 4.508 -19.266 -3.725 1 98.75 171 PHE B C 1
ATOM 3721 O O . PHE B 1 171 ? 5.332 -18.375 -3.5 1 98.75 171 PHE B O 1
ATOM 3728 N N . GLY B 1 172 ? 3.422 -19.094 -4.523 1 98.25 172 GLY B N 1
ATOM 3729 C CA . GLY B 1 172 ? 3.211 -17.828 -5.211 1 98.25 172 GLY B CA 1
ATOM 3730 C C . GLY B 1 172 ? 1.767 -17.375 -5.18 1 98.25 172 GLY B C 1
ATOM 3731 O O . GLY B 1 172 ? 0.858 -18.172 -4.945 1 98.25 172 GLY B O 1
ATOM 3732 N N . ILE B 1 173 ? 1.615 -16.109 -5.352 1 97.81 173 ILE B N 1
ATOM 3733 C CA . ILE B 1 173 ? 0.306 -15.492 -5.52 1 97.81 173 ILE B CA 1
ATOM 3734 C C . ILE B 1 173 ? 0.076 -15.172 -6.996 1 97.81 173 ILE B C 1
ATOM 3736 O O . ILE B 1 173 ? 0.962 -14.641 -7.668 1 97.81 173 ILE B O 1
ATOM 3740 N N . ASP B 1 174 ? -1.101 -15.516 -7.359 1 94.88 174 ASP B N 1
ATOM 3741 C CA . ASP B 1 174 ? -1.441 -15.312 -8.766 1 94.88 174 ASP B CA 1
ATOM 3742 C C . ASP B 1 174 ? -2.506 -14.227 -8.922 1 94.88 174 ASP B C 1
ATOM 3744 O O . ASP B 1 174 ? -3.355 -14.055 -8.047 1 94.88 174 ASP B O 1
ATOM 3748 N N . ASN B 1 175 ? -2.359 -13.453 -10.016 1 91.5 175 ASN B N 1
ATOM 3749 C CA . ASN B 1 175 ? -3.377 -12.555 -10.562 1 91.5 175 ASN B CA 1
ATOM 3750 C C . ASN B 1 175 ? -3.652 -11.383 -9.625 1 91.5 175 ASN B C 1
ATOM 3752 O O . ASN B 1 175 ? -4.809 -11.07 -9.336 1 91.5 175 ASN B O 1
ATOM 3756 N N . VAL B 1 176 ? -2.607 -10.734 -9.18 1 94.75 176 VAL B N 1
ATOM 3757 C CA . VAL B 1 176 ? -2.846 -9.5 -8.453 1 94.75 176 VAL B CA 1
ATOM 3758 C C . VAL B 1 176 ? -3.037 -8.344 -9.438 1 94.75 176 VAL B C 1
ATOM 3760 O O . VAL B 1 176 ? -2.414 -8.32 -10.508 1 94.75 176 VAL B O 1
ATOM 3763 N N . GLY B 1 177 ? -3.891 -7.406 -9.062 1 94.75 177 GLY B N 1
ATOM 3764 C CA . GLY B 1 177 ? -4.262 -6.332 -9.969 1 94.75 177 GLY B CA 1
ATOM 3765 C C . GLY B 1 177 ? -3.961 -4.953 -9.422 1 94.75 177 GLY B C 1
ATOM 3766 O O . GLY B 1 177 ? -2.994 -4.773 -8.672 1 94.75 177 GLY B O 1
ATOM 3767 N N . ALA B 1 178 ? -4.754 -4.012 -9.836 1 95.62 178 ALA B N 1
ATOM 3768 C CA . ALA B 1 178 ? -4.426 -2.602 -9.648 1 95.62 178 ALA B CA 1
ATOM 3769 C C . ALA B 1 178 ? -5.27 -1.986 -8.539 1 95.62 178 ALA B C 1
ATOM 3771 O O . ALA B 1 178 ? -5.266 -0.767 -8.352 1 95.62 178 ALA B O 1
ATOM 3772 N N . SER B 1 179 ? -5.906 -2.781 -7.773 1 94.19 179 SER B N 1
ATOM 3773 C CA . SER B 1 179 ? -6.773 -2.244 -6.73 1 94.19 179 SER B CA 1
ATOM 3774 C C . SER B 1 179 ? -6.145 -2.4 -5.352 1 94.19 179 SER B C 1
ATOM 3776 O O . SER B 1 179 ? -5.309 -3.283 -5.141 1 94.19 179 SER B O 1
ATOM 3778 N N . LEU B 1 180 ? -6.637 -1.633 -4.43 1 93.81 180 LEU B N 1
ATOM 3779 C CA . LEU B 1 180 ? -6.168 -1.718 -3.049 1 93.81 180 LEU B CA 1
ATOM 3780 C C . LEU B 1 180 ? -6.59 -3.037 -2.412 1 93.81 180 LEU B C 1
ATOM 3782 O O . LEU B 1 180 ? -5.895 -3.562 -1.539 1 93.81 180 LEU B O 1
ATOM 3786 N N . ALA B 1 181 ? -7.641 -3.512 -2.895 1 92.69 181 ALA B N 1
ATOM 3787 C CA . ALA B 1 181 ? -8.117 -4.797 -2.389 1 92.69 181 ALA B CA 1
ATOM 3788 C C . ALA B 1 181 ? -7.102 -5.902 -2.641 1 92.69 181 ALA B C 1
ATOM 3790 O O . ALA B 1 181 ? -6.918 -6.789 -1.805 1 92.69 181 ALA B O 1
ATOM 3791 N N . ASN B 1 182 ? -6.477 -5.824 -3.77 1 94.56 182 ASN B N 1
ATOM 3792 C CA . ASN B 1 182 ? -5.441 -6.805 -4.078 1 94.56 182 ASN B CA 1
ATOM 3793 C C . ASN B 1 182 ? -4.309 -6.766 -3.055 1 94.56 182 ASN B C 1
ATOM 3795 O O . ASN B 1 182 ? -3.828 -7.812 -2.619 1 94.56 182 ASN B O 1
ATOM 3799 N N . LEU B 1 183 ? -3.939 -5.594 -2.719 1 94.25 183 LEU B N 1
ATOM 3800 C CA . LEU B 1 183 ? -2.885 -5.445 -1.723 1 94.25 183 LEU B CA 1
ATOM 3801 C C . LEU B 1 183 ? -3.346 -5.961 -0.363 1 94.25 183 LEU B C 1
ATOM 3803 O O . LEU B 1 183 ? -2.646 -6.746 0.28 1 94.25 183 LEU B O 1
ATOM 3807 N N . LYS B 1 184 ? -4.469 -5.578 0.08 1 91.69 184 LYS B N 1
ATOM 3808 C CA . LYS B 1 184 ? -5.012 -5.949 1.384 1 91.69 184 LYS B CA 1
ATOM 3809 C C . LYS B 1 184 ? -5.117 -7.465 1.523 1 91.69 184 LYS B C 1
ATOM 3811 O O . LYS B 1 184 ? -4.863 -8.016 2.598 1 91.69 184 LYS B O 1
ATOM 3816 N N . ASN B 1 185 ? -5.367 -8.094 0.449 1 92.75 185 ASN B N 1
ATOM 3817 C CA . ASN B 1 185 ? -5.621 -9.531 0.465 1 92.75 185 ASN B CA 1
ATOM 3818 C C . ASN B 1 185 ? -4.332 -10.328 0.631 1 92.75 185 ASN B C 1
ATOM 3820 O O . ASN B 1 185 ? -4.363 -11.492 1.041 1 92.75 185 ASN B O 1
ATOM 3824 N N . ILE B 1 186 ? -3.217 -9.703 0.413 1 94.44 186 ILE B N 1
ATOM 3825 C CA . ILE B 1 186 ? -2.033 -10.555 0.391 1 94.44 186 ILE B CA 1
ATOM 3826 C C . ILE B 1 186 ? -1.052 -10.102 1.472 1 94.44 186 ILE B C 1
ATOM 3828 O O . ILE B 1 186 ? -0.022 -10.742 1.689 1 94.44 186 ILE B O 1
ATOM 3832 N N . GLN B 1 187 ? -1.36 -9.039 2.098 1 93 187 GLN B N 1
ATOM 3833 C CA . GLN B 1 187 ? -0.442 -8.453 3.068 1 93 187 GLN B CA 1
ATOM 3834 C C . GLN B 1 187 ? -0.026 -9.477 4.121 1 93 187 GLN B C 1
ATOM 3836 O O . GLN B 1 187 ? 1.15 -9.562 4.48 1 93 187 GLN B O 1
ATOM 3841 N N . TRP B 1 188 ? -0.916 -10.289 4.582 1 92.75 188 TRP B N 1
ATOM 3842 C CA . TRP B 1 188 ? -0.665 -11.234 5.664 1 92.75 188 TRP B CA 1
ATOM 3843 C C . TRP B 1 188 ? 0.17 -12.414 5.172 1 92.75 188 TRP B C 1
ATOM 3845 O O . TRP B 1 188 ? 0.695 -13.188 5.973 1 92.75 188 TRP B O 1
ATOM 3855 N N . LEU B 1 189 ? 0.403 -12.484 3.873 1 95.56 189 LEU B N 1
ATOM 3856 C CA . LEU B 1 189 ? 1.098 -13.617 3.268 1 95.56 189 LEU B CA 1
ATOM 3857 C C . LEU B 1 189 ? 2.49 -13.211 2.795 1 95.56 189 LEU B C 1
ATOM 3859 O O . LEU B 1 189 ? 3.277 -14.055 2.371 1 95.56 189 LEU B O 1
ATOM 3863 N N . LEU B 1 190 ? 2.842 -11.992 2.838 1 96 190 LEU B N 1
ATOM 3864 C CA . LEU B 1 190 ? 4.016 -11.453 2.162 1 96 190 LEU B CA 1
ATOM 3865 C C . LEU B 1 190 ? 5.281 -12.18 2.6 1 96 190 LEU B C 1
ATOM 3867 O O . LEU B 1 190 ? 6.191 -12.391 1.795 1 96 190 LEU B O 1
ATOM 3871 N N . LYS B 1 191 ? 5.289 -12.625 3.773 1 95.38 191 LYS B N 1
ATOM 3872 C CA . LYS B 1 191 ? 6.496 -13.258 4.297 1 95.38 191 LYS B CA 1
ATOM 3873 C C . LYS B 1 191 ? 6.613 -14.703 3.812 1 95.38 191 LYS B C 1
ATOM 3875 O O . LYS B 1 191 ? 7.68 -15.312 3.914 1 95.38 191 LYS B O 1
ATOM 3880 N N . ASP B 1 192 ? 5.578 -15.25 3.273 1 97.12 192 ASP B N 1
ATOM 3881 C CA . ASP B 1 192 ? 5.547 -16.656 2.904 1 97.12 192 ASP B CA 1
ATOM 3882 C C . ASP B 1 192 ? 5.586 -16.828 1.388 1 97.12 192 ASP B C 1
ATOM 3884 O O . ASP B 1 192 ? 5.59 -17.953 0.885 1 97.12 192 ASP B O 1
ATOM 3888 N N . ILE B 1 193 ? 5.66 -15.773 0.67 1 97.5 193 ILE B N 1
ATOM 3889 C CA . ILE B 1 193 ? 5.52 -15.82 -0.781 1 97.5 193 ILE B CA 1
ATOM 3890 C C . ILE B 1 193 ? 6.902 -15.805 -1.433 1 97.5 193 ILE B C 1
ATOM 3892 O O . ILE B 1 193 ? 7.777 -15.039 -1.02 1 97.5 193 ILE B O 1
ATOM 3896 N N . ASP B 1 194 ? 7.031 -16.609 -2.479 1 98 194 ASP B N 1
ATOM 3897 C CA . ASP B 1 194 ? 8.258 -16.609 -3.27 1 98 194 ASP B CA 1
ATOM 3898 C C . ASP B 1 194 ? 8.07 -15.844 -4.578 1 98 194 ASP B C 1
ATOM 3900 O O . ASP B 1 194 ? 9.016 -15.242 -5.094 1 98 194 ASP B O 1
ATOM 3904 N N . THR B 1 195 ? 6.852 -15.906 -5.07 1 98.06 195 THR B N 1
ATOM 3905 C CA . THR B 1 195 ? 6.574 -15.273 -6.355 1 98.06 195 THR B CA 1
ATOM 3906 C C . THR B 1 195 ? 5.234 -14.547 -6.324 1 98.06 195 THR B C 1
ATOM 3908 O O . THR B 1 195 ? 4.312 -14.961 -5.617 1 98.06 195 THR B O 1
ATOM 3911 N N . LEU B 1 196 ? 5.191 -13.492 -7.031 1 98.19 196 LEU B N 1
ATOM 3912 C CA . LEU B 1 196 ? 3.982 -12.703 -7.215 1 98.19 196 LEU B CA 1
ATOM 3913 C C . LEU B 1 196 ? 3.727 -12.438 -8.695 1 98.19 196 LEU B C 1
ATOM 3915 O O . LEU B 1 196 ? 4.613 -11.961 -9.406 1 98.19 196 LEU B O 1
ATOM 3919 N N . LYS B 1 197 ? 2.533 -12.766 -9.141 1 98 197 LYS B N 1
ATOM 3920 C CA . LYS B 1 197 ? 2.207 -12.578 -10.555 1 98 197 LYS B CA 1
ATOM 3921 C C . LYS B 1 197 ? 1.218 -11.43 -10.734 1 98 197 LYS B C 1
ATOM 3923 O O . LYS B 1 197 ? 0.143 -11.422 -10.133 1 98 197 LYS B O 1
ATOM 3928 N N . CYS B 1 198 ? 1.616 -10.508 -11.578 1 97.25 198 CYS B N 1
ATOM 3929 C CA . CYS B 1 198 ? 0.728 -9.414 -11.961 1 97.25 198 CYS B CA 1
ATOM 3930 C C . CYS B 1 198 ? 0.178 -9.633 -13.367 1 97.25 198 CYS B C 1
ATOM 3932 O O . CYS B 1 198 ? 0.913 -10.031 -14.266 1 97.25 198 CYS B O 1
ATOM 3934 N N . SER B 1 199 ? -1.044 -9.328 -13.508 1 93.88 199 SER B N 1
ATOM 3935 C CA . SER B 1 199 ? -1.671 -9.477 -14.82 1 93.88 199 SER B CA 1
ATOM 3936 C C . SER B 1 199 ? -1.727 -8.148 -15.562 1 93.88 199 SER B C 1
ATOM 3938 O O . SER B 1 199 ? -2.32 -7.184 -15.078 1 93.88 199 SER B O 1
ATOM 3940 N N . MET B 1 200 ? -1.313 -8.125 -16.781 1 94.06 200 MET B N 1
ATOM 3941 C CA . MET B 1 200 ? -1.312 -6.922 -17.594 1 94.06 200 MET B CA 1
ATOM 3942 C C . MET B 1 200 ? -2.734 -6.438 -17.859 1 94.06 200 MET B C 1
ATOM 3944 O O . MET B 1 200 ? -2.957 -5.246 -18.094 1 94.06 200 MET B O 1
ATOM 3948 N N . ARG B 1 201 ? -3.617 -7.328 -17.75 1 91.25 201 ARG B N 1
ATOM 3949 C CA . ARG B 1 201 ? -5.008 -6.957 -17.984 1 91.25 201 ARG B CA 1
ATOM 3950 C C . ARG B 1 201 ? -5.457 -5.875 -17 1 91.25 201 ARG B C 1
ATOM 3952 O O . ARG B 1 201 ? -6.281 -5.027 -17.344 1 91.25 201 ARG B O 1
ATOM 3959 N N . SER B 1 202 ? -4.922 -5.879 -15.883 1 92.75 202 SER B N 1
ATOM 3960 C CA . SER B 1 202 ? -5.32 -4.945 -14.836 1 92.75 202 SER B CA 1
ATOM 3961 C C . SER B 1 202 ? -4.625 -3.598 -15 1 92.75 202 SER B C 1
ATOM 3963 O O . SER B 1 202 ? -5.02 -2.607 -14.383 1 92.75 202 SER B O 1
ATOM 3965 N N . PHE B 1 203 ? -3.682 -3.529 -15.828 1 92.94 203 PHE B N 1
ATOM 3966 C CA . PHE B 1 203 ? -2.842 -2.336 -15.852 1 92.94 203 PHE B CA 1
ATOM 3967 C C . PHE B 1 203 ? -2.922 -1.641 -17.203 1 92.94 203 PHE B C 1
ATOM 3969 O O . PHE B 1 203 ? -2.426 -0.523 -17.359 1 92.94 203 PHE B O 1
ATOM 3976 N N . ARG B 1 204 ? -3.531 -2.395 -18.094 1 88.12 204 ARG B N 1
ATOM 3977 C CA . ARG B 1 204 ? -3.82 -1.764 -19.375 1 88.12 204 ARG B CA 1
ATOM 3978 C C . ARG B 1 204 ? -5.012 -0.82 -19.266 1 88.12 204 ARG B C 1
ATOM 3980 O O . ARG B 1 204 ? -6.129 -1.252 -18.969 1 88.12 204 ARG B O 1
ATOM 3987 N N . LYS B 1 205 ? -4.703 0.463 -19.422 1 82.19 205 LYS B N 1
ATOM 3988 C CA . LYS B 1 205 ? -5.812 1.408 -19.328 1 82.19 205 LYS B CA 1
ATOM 3989 C C . LYS B 1 205 ? -6.535 1.534 -20.672 1 82.19 205 LYS B C 1
ATOM 3991 O O . LYS B 1 205 ? -5.902 1.769 -21.703 1 82.19 205 LYS B O 1
ATOM 3996 N N . GLU B 1 206 ? -7.773 1.212 -20.672 1 78.94 206 GLU B N 1
ATOM 3997 C CA . GLU B 1 206 ? -8.594 1.466 -21.844 1 78.94 206 GLU B CA 1
ATOM 3998 C C . GLU B 1 206 ? -8.969 2.941 -21.953 1 78.94 206 GLU B C 1
ATOM 4000 O O . GLU B 1 206 ? -9.133 3.469 -23.062 1 78.94 206 GLU B O 1
ATOM 4005 N N . ASP B 1 207 ? -9.133 3.557 -20.812 1 84.62 207 ASP B N 1
ATOM 4006 C CA . ASP B 1 207 ? -9.461 4.969 -20.641 1 84.62 207 ASP B CA 1
ATOM 4007 C C . ASP B 1 207 ? -8.375 5.691 -19.844 1 84.62 207 ASP B C 1
ATOM 4009 O O . ASP B 1 207 ? -8.172 5.406 -18.656 1 84.62 207 ASP B O 1
ATOM 4013 N N . PRO B 1 208 ? -7.777 6.648 -20.484 1 80.31 208 PRO B N 1
ATOM 4014 C CA . PRO B 1 208 ? -6.672 7.344 -19.828 1 80.31 208 PRO B CA 1
ATOM 4015 C C . PRO B 1 208 ? -7.117 8.125 -18.594 1 80.31 208 PRO B C 1
ATOM 4017 O O . PRO B 1 208 ? -6.293 8.469 -17.75 1 80.31 208 PRO B O 1
ATOM 4020 N N . SER B 1 209 ? -8.352 8.367 -18.516 1 81.75 209 SER B N 1
ATOM 4021 C CA . SER B 1 209 ? -8.844 9.188 -17.422 1 81.75 209 SER B CA 1
ATOM 4022 C C . SER B 1 209 ? -9.039 8.352 -16.156 1 81.75 209 SER B C 1
ATOM 4024 O O . SER B 1 209 ? -9.203 8.898 -15.062 1 81.75 209 SER B O 1
ATOM 4026 N N . VAL B 1 210 ? -8.875 7.062 -16.438 1 85.38 210 VAL B N 1
ATOM 4027 C CA . VAL B 1 210 ? -9.07 6.18 -15.297 1 85.38 210 VAL B CA 1
ATOM 4028 C C . VAL B 1 210 ? -7.781 6.086 -14.484 1 85.38 210 VAL B C 1
ATOM 4030 O O . VAL B 1 210 ? -6.699 5.922 -15.047 1 85.38 210 VAL B O 1
ATOM 4033 N N . TRP B 1 211 ? -7.973 6.242 -13.195 1 88.31 211 TRP B N 1
ATOM 4034 C CA . TRP B 1 211 ? -6.824 6.145 -12.305 1 88.31 211 TRP B CA 1
ATOM 4035 C C . TRP B 1 211 ? -6.805 4.797 -11.594 1 88.31 211 TRP B C 1
ATOM 4037 O O . TRP B 1 211 ? -7.828 4.344 -11.078 1 88.31 211 TRP B O 1
ATOM 4047 N N . LEU B 1 212 ? -5.625 4.195 -11.68 1 92.81 212 LEU B N 1
ATOM 4048 C CA . LEU B 1 212 ? -5.43 2.947 -10.953 1 92.81 212 LEU B CA 1
ATOM 4049 C C . LEU B 1 212 ? -4.938 3.219 -9.539 1 92.81 212 LEU B C 1
ATOM 4051 O O . LEU B 1 212 ? -4.125 4.121 -9.32 1 92.81 212 LEU B O 1
ATOM 4055 N N . ASP B 1 213 ? -5.441 2.418 -8.602 1 93.88 213 ASP B N 1
ATOM 4056 C CA . ASP B 1 213 ? -4.961 2.58 -7.23 1 93.88 213 ASP B CA 1
ATOM 4057 C C . ASP B 1 213 ? -3.477 2.229 -7.125 1 93.88 213 ASP B C 1
ATOM 4059 O O . ASP B 1 213 ? -2.701 2.967 -6.512 1 93.88 213 ASP B O 1
ATOM 4063 N N . LEU B 1 214 ? -3.188 1.126 -7.766 1 94.62 214 LEU B N 1
ATOM 4064 C CA . LEU B 1 214 ? -1.827 0.602 -7.773 1 94.62 214 LEU B CA 1
ATOM 4065 C C . LEU B 1 214 ? -1.281 0.519 -9.195 1 94.62 214 LEU B C 1
ATOM 4067 O O . LEU B 1 214 ? -2.006 0.15 -10.117 1 94.62 214 LEU B O 1
ATOM 4071 N N . ASN B 1 215 ? -0.023 0.853 -9.32 1 93.75 215 ASN B N 1
ATOM 4072 C CA . ASN B 1 215 ? 0.649 0.651 -10.594 1 93.75 215 ASN B CA 1
ATOM 4073 C C . ASN B 1 215 ? 1.64 -0.508 -10.531 1 93.75 215 ASN B C 1
ATOM 4075 O O . ASN B 1 215 ? 1.816 -1.121 -9.477 1 93.75 215 ASN B O 1
ATOM 4079 N N . LEU B 1 216 ? 2.215 -0.815 -11.625 1 95.38 216 LEU B N 1
ATOM 4080 C CA . LEU B 1 216 ? 3.127 -1.951 -11.703 1 95.38 216 LEU B CA 1
ATOM 4081 C C . LEU B 1 216 ? 4.398 -1.682 -10.906 1 95.38 216 LEU B C 1
ATOM 4083 O O . LEU B 1 216 ? 4.977 -2.602 -10.32 1 95.38 216 LEU B O 1
ATOM 4087 N N . GLN B 1 217 ? 4.801 -0.458 -10.914 1 95.38 217 GLN B N 1
ATOM 4088 C CA . GLN B 1 217 ? 5.996 -0.101 -10.156 1 95.38 217 GLN B CA 1
ATOM 4089 C C . GLN B 1 217 ? 5.801 -0.366 -8.664 1 95.38 217 GLN B C 1
ATOM 4091 O O . GLN B 1 217 ? 6.742 -0.755 -7.973 1 95.38 217 GLN B O 1
ATOM 4096 N N . PHE B 1 218 ? 4.637 -0.137 -8.203 1 96.62 218 PHE B N 1
ATOM 4097 C CA . PHE B 1 218 ? 4.328 -0.459 -6.816 1 96.62 218 PHE B CA 1
ATOM 4098 C C . PHE B 1 218 ? 4.645 -1.92 -6.516 1 96.62 218 PHE B C 1
ATOM 4100 O O . PHE B 1 218 ? 5.391 -2.219 -5.582 1 96.62 218 PHE B O 1
ATOM 4107 N N . TRP B 1 219 ? 4.105 -2.783 -7.305 1 97.81 219 TRP B N 1
ATOM 4108 C CA . TRP B 1 219 ? 4.309 -4.211 -7.105 1 97.81 219 TRP B CA 1
ATOM 4109 C C . TRP B 1 219 ? 5.777 -4.586 -7.289 1 97.81 219 TRP B C 1
ATOM 4111 O O . TRP B 1 219 ? 6.301 -5.445 -6.578 1 97.81 219 TRP B O 1
ATOM 4121 N N . ASN B 1 220 ? 6.398 -3.996 -8.266 1 97 220 ASN B N 1
ATOM 4122 C CA . ASN B 1 220 ? 7.816 -4.23 -8.516 1 97 220 ASN B CA 1
ATOM 4123 C C . ASN B 1 220 ? 8.656 -3.904 -7.281 1 97 220 ASN B C 1
ATOM 4125 O O . ASN B 1 220 ? 9.453 -4.73 -6.832 1 97 220 ASN B O 1
ATOM 4129 N N . GLN B 1 221 ? 8.414 -2.777 -6.699 1 96.38 221 GLN B N 1
ATOM 4130 C CA . GLN B 1 221 ? 9.172 -2.344 -5.531 1 96.38 221 GLN B CA 1
ATOM 4131 C C . GLN B 1 221 ? 8.82 -3.178 -4.305 1 96.38 221 GLN B C 1
ATOM 4133 O O . GLN B 1 221 ? 9.711 -3.568 -3.539 1 96.38 221 GLN B O 1
ATOM 4138 N N . LEU B 1 222 ? 7.566 -3.373 -4.121 1 97.06 222 LEU B N 1
ATOM 4139 C CA . LEU B 1 222 ? 7.137 -4.211 -3.006 1 97.06 222 LEU B CA 1
ATOM 4140 C C . LEU B 1 222 ? 7.812 -5.574 -3.059 1 97.06 222 LEU B C 1
ATOM 4142 O O . LEU B 1 222 ? 8.281 -6.082 -2.035 1 97.06 222 LEU B O 1
ATOM 4146 N N . SER B 1 223 ? 7.805 -6.16 -4.223 1 97.62 223 SER B N 1
ATOM 4147 C CA . SER B 1 223 ? 8.422 -7.469 -4.41 1 97.62 223 SER B CA 1
ATOM 4148 C C . SER B 1 223 ? 9.914 -7.426 -4.086 1 97.62 223 SER B C 1
ATOM 4150 O O . SER B 1 223 ? 10.422 -8.289 -3.371 1 97.62 223 SER B O 1
ATOM 4152 N N . LYS B 1 224 ? 10.594 -6.465 -4.566 1 96.06 224 LYS B N 1
ATOM 4153 C CA . LYS B 1 224 ? 12.023 -6.316 -4.316 1 96.06 224 LYS B CA 1
ATOM 4154 C C . LYS B 1 224 ? 12.312 -6.191 -2.82 1 96.06 224 LYS B C 1
ATOM 4156 O O . LYS B 1 224 ? 13.203 -6.859 -2.295 1 96.06 224 LYS B O 1
ATOM 4161 N N . GLU B 1 225 ? 11.523 -5.449 -2.172 1 95.19 225 GLU B N 1
ATOM 4162 C CA . GLU B 1 225 ? 11.734 -5.195 -0.75 1 95.19 225 GLU B CA 1
ATOM 4163 C C . GLU B 1 225 ? 11.477 -6.449 0.08 1 95.19 225 GLU B C 1
ATOM 4165 O O . GLU B 1 225 ? 11.961 -6.562 1.209 1 95.19 225 GLU B O 1
ATOM 4170 N N . ASN B 1 226 ? 10.734 -7.34 -0.424 1 96.56 226 ASN B N 1
ATOM 4171 C CA . ASN B 1 226 ? 10.383 -8.547 0.32 1 96.56 226 ASN B CA 1
ATOM 4172 C C . ASN B 1 226 ? 11.07 -9.781 -0.247 1 96.56 226 ASN B C 1
ATOM 4174 O O . ASN B 1 226 ? 10.734 -10.906 0.121 1 96.56 226 ASN B O 1
ATOM 4178 N N . ASN B 1 227 ? 11.906 -9.641 -1.219 1 96.94 227 ASN B N 1
ATOM 4179 C CA . ASN B 1 227 ? 12.633 -10.727 -1.871 1 96.94 227 ASN B CA 1
ATOM 4180 C C . ASN B 1 227 ? 11.68 -11.711 -2.547 1 96.94 227 ASN B C 1
ATOM 4182 O O . ASN B 1 227 ? 11.82 -12.93 -2.398 1 96.94 227 ASN B O 1
ATOM 4186 N N . ILE B 1 228 ? 10.711 -11.188 -3.172 1 97.88 228 ILE B N 1
ATOM 4187 C CA . ILE B 1 228 ? 9.727 -11.922 -3.959 1 97.88 228 ILE B CA 1
ATOM 4188 C C . ILE B 1 228 ? 10.016 -11.727 -5.449 1 97.88 228 ILE B C 1
ATOM 4190 O O . ILE B 1 228 ? 10.312 -10.617 -5.891 1 97.88 228 ILE B O 1
ATOM 4194 N N . ASP B 1 229 ? 9.945 -12.766 -6.223 1 97.38 229 ASP B N 1
ATOM 4195 C CA . ASP B 1 229 ? 10.094 -12.648 -7.668 1 97.38 229 ASP B CA 1
ATOM 4196 C C . ASP B 1 229 ? 8.789 -12.203 -8.32 1 97.38 229 ASP B C 1
ATOM 4198 O O . ASP B 1 229 ? 7.754 -12.852 -8.156 1 97.38 229 ASP B O 1
ATOM 4202 N N . LEU B 1 230 ? 8.891 -11.141 -9.039 1 98 230 LEU B N 1
ATOM 4203 C CA . LEU B 1 230 ? 7.707 -10.641 -9.734 1 98 230 LEU B CA 1
ATOM 4204 C C . LEU B 1 230 ? 7.637 -11.203 -11.148 1 98 230 LEU B C 1
ATOM 4206 O O . LEU B 1 230 ? 8.625 -11.172 -11.883 1 98 230 LEU B O 1
ATOM 4210 N N . ILE B 1 231 ? 6.473 -11.719 -11.5 1 97.94 231 ILE B N 1
ATOM 4211 C CA . ILE B 1 231 ? 6.207 -12.234 -12.836 1 97.94 231 ILE B CA 1
ATOM 4212 C C . ILE B 1 231 ? 5.094 -11.414 -13.492 1 97.94 231 ILE B C 1
ATOM 4214 O O . ILE B 1 231 ? 4.055 -11.172 -12.875 1 97.94 231 ILE B O 1
ATOM 4218 N N . LEU B 1 232 ? 5.32 -10.977 -14.656 1 97.75 232 LEU B N 1
ATOM 4219 C CA . LEU B 1 232 ? 4.281 -10.273 -15.398 1 97.75 232 LEU B CA 1
ATOM 4220 C C . LEU B 1 232 ? 3.576 -11.219 -16.375 1 97.75 232 LEU B C 1
ATOM 4222 O O . LEU B 1 232 ? 4.219 -11.812 -17.234 1 97.75 232 LEU B O 1
ATOM 4226 N N . MET B 1 233 ? 2.307 -11.297 -16.172 1 97 233 MET B N 1
ATOM 4227 C CA . MET B 1 233 ? 1.506 -12.203 -16.984 1 97 233 MET B CA 1
ATOM 4228 C C . MET B 1 233 ? 0.637 -11.422 -17.969 1 97 233 MET B C 1
ATOM 4230 O O . MET B 1 233 ? 0.353 -10.242 -17.75 1 97 233 MET B O 1
ATOM 4234 N N . GLY B 1 234 ? 0.229 -12.156 -19.016 1 95.88 234 GLY B N 1
ATOM 4235 C CA . GLY B 1 234 ? -0.693 -11.57 -19.984 1 95.88 234 GLY B CA 1
ATOM 4236 C C . GLY B 1 234 ? -0.017 -10.633 -20.953 1 95.88 234 GLY B C 1
ATOM 4237 O O . GLY B 1 234 ? -0.626 -9.664 -21.422 1 95.88 234 GLY B O 1
ATOM 4238 N N . ILE B 1 235 ? 1.178 -10.883 -21.125 1 96 235 ILE B N 1
ATOM 4239 C CA . ILE B 1 235 ? 1.877 -10.094 -22.141 1 96 235 ILE B CA 1
ATOM 4240 C C . ILE B 1 235 ? 1.433 -10.539 -23.531 1 96 235 ILE B C 1
ATOM 4242 O O . ILE B 1 235 ? 1.691 -11.672 -23.938 1 96 235 ILE B O 1
ATOM 4246 N N . GLU B 1 236 ? 0.819 -9.641 -24.25 1 94.12 236 GLU B N 1
ATOM 4247 C CA . GLU B 1 236 ? 0.191 -10.039 -25.516 1 94.12 236 GLU B CA 1
ATOM 4248 C C . GLU B 1 236 ? 0.839 -9.328 -26.688 1 94.12 236 GLU B C 1
ATOM 4250 O O . GLU B 1 236 ? 0.668 -9.742 -27.844 1 94.12 236 GLU B O 1
ATOM 4255 N N . ASN B 1 237 ? 1.587 -8.219 -26.422 1 93.19 237 ASN B N 1
ATOM 4256 C CA . ASN B 1 237 ? 2.186 -7.438 -27.5 1 93.19 237 ASN B CA 1
ATOM 4257 C C . ASN B 1 237 ? 3.514 -6.82 -27.078 1 93.19 237 ASN B C 1
ATOM 4259 O O . ASN B 1 237 ? 3.947 -6.992 -25.938 1 93.19 237 ASN B O 1
ATOM 4263 N N . GLU B 1 238 ? 4.086 -6.16 -28 1 92.94 238 GLU B N 1
ATOM 4264 C CA . GLU B 1 238 ? 5.418 -5.602 -27.781 1 92.94 238 GLU B CA 1
ATOM 4265 C C . GLU B 1 238 ? 5.379 -4.469 -26.766 1 92.94 238 GLU B C 1
ATOM 4267 O O . GLU B 1 238 ? 6.332 -4.277 -26 1 92.94 238 GLU B O 1
ATOM 4272 N N . ALA B 1 239 ? 4.332 -3.779 -26.797 1 92.81 239 ALA B N 1
ATOM 4273 C CA . ALA B 1 239 ? 4.191 -2.682 -25.844 1 92.81 239 ALA B CA 1
ATOM 4274 C C . ALA B 1 239 ? 4.227 -3.197 -24.406 1 92.81 239 ALA B C 1
ATOM 4276 O O . ALA B 1 239 ? 4.871 -2.6 -23.531 1 92.81 239 ALA B O 1
ATOM 4277 N N . ASP B 1 240 ? 3.562 -4.301 -24.188 1 94.12 240 ASP B N 1
ATOM 4278 C CA . ASP B 1 240 ? 3.602 -4.941 -22.875 1 94.12 240 ASP B CA 1
ATOM 4279 C C . ASP B 1 240 ? 5.031 -5.316 -22.484 1 94.12 240 ASP B C 1
ATOM 4281 O O . ASP B 1 240 ? 5.457 -5.078 -21.359 1 94.12 240 ASP B O 1
ATOM 4285 N N . GLU B 1 241 ? 5.664 -5.898 -23.453 1 93.88 241 GLU B N 1
ATOM 4286 C CA . GLU B 1 241 ? 7.027 -6.355 -23.188 1 93.88 241 GLU B CA 1
ATOM 4287 C C . GLU B 1 241 ? 7.953 -5.18 -22.891 1 93.88 241 GLU B C 1
ATOM 4289 O O . GLU B 1 241 ? 8.82 -5.27 -22.031 1 93.88 241 GLU B O 1
ATOM 4294 N N . GLN B 1 242 ? 7.797 -4.137 -23.609 1 93.38 242 GLN B N 1
ATOM 4295 C CA . GLN B 1 242 ? 8.602 -2.938 -23.391 1 93.38 242 GLN B CA 1
ATOM 4296 C C . GLN B 1 242 ? 8.383 -2.391 -21.984 1 93.38 242 GLN B C 1
ATOM 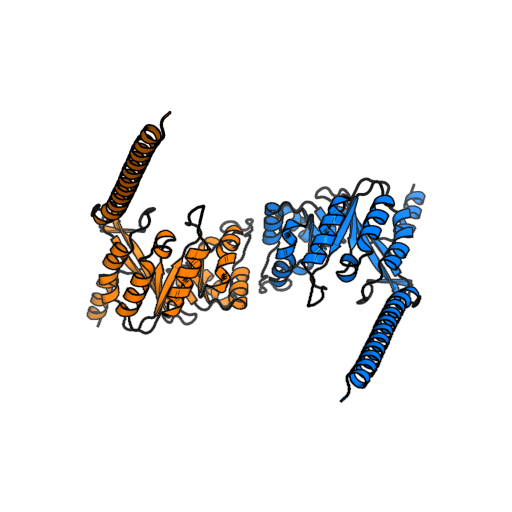4298 O O . GLN B 1 242 ? 9.328 -1.92 -21.344 1 93.38 242 GLN B O 1
ATOM 4303 N N . LEU B 1 243 ? 7.203 -2.43 -21.594 1 92.5 243 LEU B N 1
ATOM 4304 C CA . LEU B 1 243 ? 6.895 -1.989 -20.234 1 92.5 243 LEU B CA 1
ATOM 4305 C C . LEU B 1 243 ? 7.617 -2.855 -19.219 1 92.5 243 LEU B C 1
ATOM 4307 O O . LEU B 1 243 ? 8.188 -2.336 -18.25 1 92.5 243 LEU B O 1
ATOM 4311 N N . ALA B 1 244 ? 7.566 -4.137 -19.406 1 95 244 ALA B N 1
ATOM 4312 C CA . ALA B 1 244 ? 8.289 -5.059 -18.531 1 95 244 ALA B CA 1
ATOM 4313 C C . ALA B 1 244 ? 9.773 -4.73 -18.484 1 95 244 ALA B C 1
ATOM 4315 O O . ALA B 1 244 ? 10.406 -4.785 -17.438 1 95 244 ALA B O 1
ATOM 4316 N N . GLU B 1 245 ? 10.297 -4.398 -19.609 1 94.38 245 GLU B N 1
ATOM 4317 C CA . GLU B 1 245 ? 11.703 -4.039 -19.719 1 94.38 245 GLU B CA 1
ATOM 4318 C C . GLU B 1 245 ? 12.008 -2.754 -18.953 1 94.38 245 GLU B C 1
ATOM 4320 O O . GLU B 1 245 ? 12.984 -2.682 -18.203 1 94.38 245 GLU B O 1
ATOM 4325 N N . GLN B 1 246 ? 11.172 -1.782 -19.172 1 92.25 246 GLN B N 1
ATOM 4326 C CA . GLN B 1 246 ? 11.352 -0.496 -18.516 1 92.25 246 GLN B CA 1
ATOM 4327 C C . GLN B 1 246 ? 11.344 -0.654 -17 1 92.25 246 GLN B C 1
ATOM 4329 O O . GLN B 1 246 ? 12.094 0.023 -16.297 1 92.25 246 GLN B O 1
ATOM 4334 N N . LEU B 1 247 ? 10.602 -1.556 -16.547 1 94.38 247 LEU B N 1
ATOM 4335 C CA . LEU B 1 247 ? 10.461 -1.754 -15.117 1 94.38 247 LEU B CA 1
ATOM 4336 C C . LEU B 1 247 ? 11.422 -2.826 -14.609 1 94.38 247 LEU B C 1
ATOM 4338 O O . LEU B 1 247 ? 11.43 -3.152 -13.422 1 94.38 247 LEU B O 1
ATOM 4342 N N . GLN B 1 248 ? 12.117 -3.498 -15.484 1 94.19 248 GLN B N 1
ATOM 4343 C CA . GLN B 1 248 ? 13.117 -4.512 -15.18 1 94.19 248 GLN B CA 1
ATOM 4344 C C . GLN B 1 248 ? 12.484 -5.734 -14.531 1 94.19 248 GLN B C 1
ATOM 4346 O O . GLN B 1 248 ? 13.008 -6.27 -13.555 1 94.19 248 GLN B O 1
ATOM 4351 N N . ILE B 1 249 ? 11.359 -6.074 -15.055 1 96 249 ILE B N 1
ATOM 4352 C CA . ILE B 1 249 ? 10.719 -7.316 -14.625 1 96 249 ILE B CA 1
ATOM 4353 C C . ILE B 1 249 ? 11.281 -8.484 -15.422 1 96 249 ILE B C 1
ATOM 4355 O O . ILE B 1 249 ? 11.094 -8.57 -16.641 1 96 249 ILE B O 1
ATOM 4359 N N . SER B 1 250 ? 11.812 -9.414 -14.781 1 94.69 250 SER B N 1
ATOM 4360 C CA . SER B 1 250 ? 12.664 -10.398 -15.438 1 94.69 250 SER B CA 1
ATOM 4361 C C . SER B 1 250 ? 11.852 -11.57 -15.977 1 94.69 250 SER B C 1
ATOM 4363 O O . SER B 1 250 ? 12.172 -12.117 -17.031 1 94.69 250 SER B O 1
ATOM 4365 N N . ILE B 1 251 ? 10.836 -12.023 -15.273 1 97 251 ILE B N 1
ATOM 4366 C CA . ILE B 1 251 ? 10.07 -13.195 -15.688 1 97 251 ILE B CA 1
ATOM 4367 C C . ILE B 1 251 ? 8.75 -12.758 -16.312 1 97 251 ILE B C 1
ATOM 4369 O O . ILE B 1 251 ? 8.055 -11.898 -15.75 1 97 251 ILE B O 1
ATOM 4373 N N . ARG B 1 252 ? 8.469 -13.414 -17.375 1 97.56 252 ARG B N 1
ATOM 4374 C CA . ARG B 1 252 ? 7.352 -12.969 -18.188 1 97.56 252 ARG B CA 1
ATOM 4375 C C . ARG B 1 252 ? 6.539 -14.164 -18.703 1 97.56 252 ARG B C 1
ATOM 4377 O O . ARG B 1 252 ? 7.09 -15.242 -18.922 1 97.56 252 ARG B O 1
ATOM 4384 N N . GLN B 1 253 ? 5.254 -13.906 -18.875 1 97.19 253 GLN B N 1
ATOM 4385 C CA . GLN B 1 253 ? 4.34 -14.93 -19.375 1 97.19 253 GLN B CA 1
ATOM 4386 C C . GLN B 1 253 ? 3.215 -14.305 -20.203 1 97.19 253 GLN B C 1
ATOM 4388 O O . GLN B 1 253 ? 2.701 -13.242 -19.859 1 97.19 253 GLN B O 1
ATOM 4393 N N . GLY B 1 254 ? 2.883 -14.969 -21.281 1 95.94 254 GLY B N 1
ATOM 4394 C CA . GLY B 1 254 ? 1.79 -14.484 -22.109 1 95.94 254 GLY B CA 1
ATOM 4395 C C . GLY B 1 254 ? 1.793 -15.078 -23.5 1 95.94 254 GLY B C 1
ATOM 4396 O O . GLY B 1 254 ? 2.693 -15.844 -23.859 1 95.94 254 GLY B O 1
ATOM 4397 N N . TYR B 1 255 ? 0.817 -14.711 -24.312 1 94.19 255 TYR B N 1
ATOM 4398 C CA . TYR B 1 255 ? 0.606 -15.242 -25.641 1 94.19 255 TYR B CA 1
ATOM 4399 C C . TYR B 1 255 ? 1.743 -14.844 -26.578 1 94.19 255 TYR B C 1
ATOM 4401 O O . TYR B 1 255 ? 2.029 -15.547 -27.547 1 94.19 255 TYR B O 1
ATOM 4409 N N . LEU B 1 256 ? 2.361 -13.797 -26.234 1 94.62 256 LEU B N 1
ATOM 4410 C CA . LEU B 1 256 ? 3.486 -13.344 -27.047 1 94.62 256 LEU B CA 1
ATOM 4411 C C . LEU B 1 256 ? 4.594 -14.391 -27.062 1 94.62 256 LEU B C 1
ATOM 4413 O O . LEU B 1 256 ? 5.328 -14.5 -28.047 1 94.62 256 LEU B O 1
ATOM 4417 N N . PHE B 1 257 ? 4.633 -15.195 -26.031 1 94.94 257 PHE B N 1
ATOM 4418 C CA . PHE B 1 257 ? 5.742 -16.125 -25.891 1 94.94 257 PHE B CA 1
ATOM 4419 C C . PHE B 1 257 ? 5.281 -17.547 -26.203 1 94.94 257 PHE B C 1
ATOM 4421 O O . PHE B 1 257 ? 6.098 -18.422 -26.5 1 94.94 257 PHE B O 1
ATOM 4428 N N . GLY B 1 258 ? 3.998 -17.812 -25.984 1 93.31 258 GLY B N 1
ATOM 4429 C CA . GLY B 1 258 ? 3.445 -19.125 -26.266 1 93.31 258 GLY B CA 1
ATOM 4430 C C . GLY B 1 258 ? 2.066 -19.328 -25.672 1 93.31 258 GLY B C 1
ATOM 4431 O O . GLY B 1 258 ? 1.808 -18.922 -24.531 1 93.31 258 GLY B O 1
ATOM 4432 N N . HIS B 1 259 ? 1.267 -19.969 -26.375 1 93.81 259 HIS B N 1
ATOM 4433 C CA . HIS B 1 259 ? -0.057 -20.344 -25.891 1 93.81 259 HIS B CA 1
ATOM 4434 C C . HIS B 1 259 ? -0.003 -21.625 -25.062 1 93.81 259 HIS B C 1
ATOM 4436 O O . HIS B 1 259 ? 0.928 -22.422 -25.203 1 93.81 259 HIS B O 1
ATOM 4442 N N . PRO B 1 260 ? -1.03 -21.781 -24.25 1 94.75 260 PRO B N 1
ATOM 4443 C CA . PRO B 1 260 ? -1.104 -23.078 -23.578 1 94.75 260 PRO B CA 1
ATOM 4444 C C . PRO B 1 260 ? -1.186 -24.25 -24.562 1 94.75 260 PRO B C 1
ATOM 4446 O O . PRO B 1 260 ? -1.89 -24.156 -25.578 1 94.75 260 PRO B O 1
ATOM 4449 N N . ILE B 1 261 ? -0.471 -25.297 -24.25 1 93.56 261 ILE B N 1
ATOM 4450 C CA . ILE B 1 261 ? -0.456 -26.438 -25.156 1 93.56 261 ILE B CA 1
ATOM 4451 C C . ILE B 1 261 ? -0.714 -27.719 -24.359 1 93.56 261 ILE B C 1
ATOM 4453 O O . ILE B 1 261 ? -0.444 -27.781 -23.156 1 93.56 261 ILE B O 1
ATOM 4457 N N . ASN B 1 262 ? -1.265 -28.625 -25.031 1 90.75 262 ASN B N 1
ATOM 4458 C CA . ASN B 1 262 ? -1.345 -29.984 -24.484 1 90.75 262 ASN B CA 1
ATOM 4459 C C . ASN B 1 262 ? -0.008 -30.703 -24.594 1 90.75 262 ASN B C 1
ATOM 4461 O O . ASN B 1 262 ? 0.45 -31.016 -25.688 1 90.75 262 ASN B O 1
ATOM 4465 N N . PRO B 1 263 ? 0.576 -30.922 -23.516 1 87.88 263 PRO B N 1
ATOM 4466 C CA . PRO B 1 263 ? 1.909 -31.531 -23.625 1 87.88 263 PRO B CA 1
ATOM 4467 C C . PRO B 1 263 ? 1.88 -32.938 -24.188 1 87.88 263 PRO B C 1
ATOM 4469 O O . PRO B 1 263 ? 2.9 -33.438 -24.672 1 87.88 263 PRO B O 1
ATOM 4472 N N . GLN B 1 264 ? 0.829 -33.594 -24.125 1 82.69 264 GLN B N 1
ATOM 4473 C CA . GLN B 1 264 ? 0.712 -34.938 -24.688 1 82.69 264 GLN B CA 1
ATOM 4474 C C . GLN B 1 264 ? 0.697 -34.906 -26.219 1 82.69 264 GLN B C 1
ATOM 4476 O O . GLN B 1 264 ? 1.079 -35.875 -26.859 1 82.69 264 GLN B O 1
ATOM 4481 N N . GLN B 1 265 ? 0.242 -33.875 -26.812 1 70.06 265 GLN B N 1
ATOM 4482 C CA . GLN B 1 265 ? 0.179 -33.781 -28.281 1 70.06 265 GLN B CA 1
ATOM 4483 C C . GLN B 1 265 ? 1.473 -33.188 -28.844 1 70.06 265 GLN B C 1
ATOM 4485 O O . GLN B 1 265 ? 1.835 -33.469 -29.984 1 70.06 265 GLN B O 1
ATOM 4490 N N . SER B 1 266 ? 2.176 -32.281 -28.219 1 59.03 266 SER B N 1
ATOM 4491 C CA . SER B 1 266 ? 3.346 -31.594 -28.75 1 59.03 266 SER B CA 1
ATOM 4492 C C . SER B 1 266 ? 4.535 -32.531 -28.891 1 59.03 266 SER B C 1
ATOM 4494 O O . SER B 1 266 ? 5.438 -32.281 -29.688 1 59.03 266 SER B O 1
ATOM 4496 N N . THR B 1 267 ? 4.77 -33.438 -28.094 1 52.75 267 THR B N 1
ATOM 4497 C CA . THR B 1 267 ? 5.875 -34.375 -28.25 1 52.75 267 THR B CA 1
ATOM 4498 C C . THR B 1 267 ? 5.785 -35.094 -29.594 1 52.75 267 THR B C 1
ATOM 4500 O O . THR B 1 267 ? 6.809 -35.469 -30.172 1 52.75 267 THR B O 1
ATOM 4503 N N . THR B 1 268 ? 4.668 -35.219 -30.141 1 45.03 268 THR B N 1
ATOM 4504 C CA . THR B 1 268 ? 4.621 -35.906 -31.422 1 45.03 268 THR B CA 1
ATOM 4505 C C . THR B 1 268 ? 5.082 -35.031 -32.562 1 45.03 268 THR B C 1
ATOM 4507 O O . THR B 1 268 ? 5.684 -35.5 -33.531 1 45.03 268 THR B O 1
ATOM 4510 N N . LYS B 1 269 ? 4.77 -33.719 -32.625 1 46.81 269 LYS B N 1
ATOM 4511 C CA . LYS B 1 269 ? 5.113 -32.938 -33.812 1 46.81 269 LYS B CA 1
ATOM 4512 C C . LYS B 1 269 ? 6.609 -32.625 -33.844 1 46.81 269 LYS B C 1
ATOM 4514 O O . LYS B 1 269 ? 7.16 -32.312 -34.875 1 46.81 269 LYS B O 1
ATOM 4519 N N . GLU B 1 270 ? 7.164 -32.375 -32.688 1 43.91 270 GLU B N 1
ATOM 4520 C CA . GLU B 1 270 ? 8.594 -32.094 -32.812 1 43.91 270 GLU B CA 1
ATOM 4521 C C . GLU B 1 270 ? 9.336 -33.281 -33.438 1 43.91 270 GLU B C 1
ATOM 4523 O O . GLU B 1 270 ? 10.383 -33.094 -34.062 1 43.91 270 GLU B O 1
ATOM 4528 N N . ASN B 1 271 ? 8.859 -34.438 -33.219 1 40.03 271 ASN B N 1
ATOM 4529 C CA . ASN B 1 271 ? 9.57 -35.531 -33.875 1 40.03 271 ASN B CA 1
ATOM 4530 C C . ASN B 1 271 ? 9.305 -35.531 -35.406 1 40.03 271 ASN B C 1
ATOM 4532 O O . ASN B 1 271 ? 10.008 -36.219 -36.156 1 40.03 271 ASN B O 1
ATOM 4536 N N . HIS B 1 272 ? 8.18 -35.031 -35.875 1 37.53 272 HIS B N 1
ATOM 4537 C CA . HIS B 1 272 ? 8.031 -35.156 -37.312 1 37.53 272 HIS B CA 1
ATOM 4538 C C . HIS B 1 272 ? 8.844 -34.062 -38.031 1 37.53 272 HIS B C 1
ATOM 4540 O O . HIS B 1 272 ? 9.047 -34.156 -39.25 1 37.53 272 HIS B O 1
ATOM 4546 N N . ASP B 1 273 ? 8.867 -32.844 -37.5 1 37.81 273 ASP B N 1
ATOM 4547 C CA . ASP B 1 273 ? 9.625 -31.922 -38.344 1 37.81 273 ASP B CA 1
ATOM 4548 C C . ASP B 1 273 ? 11.125 -32.062 -38.094 1 37.81 273 ASP B C 1
ATOM 4550 O O . ASP B 1 273 ? 11.922 -31.25 -38.562 1 37.81 273 ASP B O 1
ATOM 4554 N N . ALA B 1 274 ? 11.508 -33.156 -37.344 1 35.56 274 ALA B N 1
ATOM 4555 C CA . ALA B 1 274 ? 12.898 -33.469 -37.625 1 35.56 274 ALA B CA 1
ATOM 4556 C C . ALA B 1 274 ? 13.016 -34.469 -38.75 1 35.56 274 ALA B C 1
ATOM 4558 O O . ALA B 1 274 ? 12.156 -35.344 -38.906 1 35.56 274 ALA B O 1
#